Protein AF-A0A945W011-F1 (afdb_monomer)

Secondary structure (DSSP, 8-state):
--TTSSTTTTTS-------S-HHHHHHHHHHHHHHHHHHHHHHHHHHHSTT-HHHHHHHHHHHHHHHHHTHHHHHHHHHH---EEE-SSS------HHHHHHHHHHHHHHHHHHHTTSS--HHHHHHHHHHTTT-------S---------S-SS------PPEEE---HHHHHHHHHHTT-HHHHHHHHHHHHHTT-HHHHHHHHHHHHHTSSS---HHHHHHHHHHHHHTT-HHHHHHHHHHHHHTSSS---HHHHHHHHHHHHHTT-HHHHHHHHHHHHHTSSSPP-HHHHHHHHHHHHHTT-HHHHHHHHHHHHHTSSS---HHHHHHHHHHHHHTT-HHHHHHHHHHHHHTTTS---HHHHHHHHHHHHHHHTT---TT-TTPPPHHHHHHHHHHHHHHHTTS-HHHHHHHHHHHHH---

Sequence (425 aa):
MLKYIVILLCSLLSVNTWAMDCVQINKYAEAYGKIIGTYSIALSLTELCGEDPAYKKEAEETARNYLNANQAILNNIRKESDILIVKCGREKERLKLDDAMVQIRSMARSEARKQIVNDESCASILSNLRRGVVDLKNQHHNEITFIMDSSNDNRYNDVAETAVIVLADPITKGNAAYNKEDYSTALKIYLSEAEKGSSDAENNLGLMYSRGHGVKQDYQKAAKYFQFAASMGCPEAQTSLGIMYSKGIGVNQDLEKALELYRLAAAQNYPNAQYNLGVMYRKGKWVAQSNQEAVSWYKMAASQGLSDAQNNLGFMYINGYGIQQDIEKAFFLFKKAASQGNAKSQYTLGLMHKEGKGMPQDFVKAYMWFRLAEKVASMSADPLKPGSMTTAQLSLVQKNIKVIIKMMTTEQITKAESLVKTYKY

Foldseek 3Di:
DVVPVVVVVVVPDPPDDDPDPPVVVCVLVVLVVVLLLLLLLLVLCLVPVPDDPVSNVVSVVVNVVSCVVCVVSVVVCVVQAQWFWQWPPDDGDRDGPVVVSVVSSVVSSVVSVVVVVPDDDPVVVVVVVVVVVPDDPDDDDPDDWDFPDPDPDPDDPDDGTTIGIDGQDLQNVLVVCVVVLVLVSNLVSLVVVVVVLDLSSLQVVLVCLCVVRVHPNANLSSLVSLVSSVVVQNLSSLQLNLVCLCVVGSHRNDNPSSLVSLVSSVVVLNLSSLQVQLVCQCVVPVHRNAQLSSLVSLVSSVVVQPLLSLQVNLVCQCVVRSHDHDNPSSLVSLVSSVLVLQLSSLQVNLVCLCVVPVHHRDLLSSLLSLVSSLVSLVVDPNPSDPRHDDPVRSVVSVVSNVVSVVVDDPVSNVSSVVCNVPRDD

Mean predicted aligned error: 16.98 Å

Nearest PDB structures (foldseek):
  6deh-assembly2_B  TM=8.391E-01  e=4.609E-14  Legionella pneumophila subsp. pneumophila str. Philadelphia 1
  6ur7-assembly1_A  TM=7.166E-01  e=4.344E-12  Oxalobacter formigenes
  1ouv-assembly1_A  TM=6.345E-01  e=2.066E-12  Helicobacter pylori 26695
  6onw-assembly1_B  TM=5.639E-01  e=3.150E-10  Oxalobacter formigenes OXCC13
  6onw-assembly1_A  TM=4.295E-01  e=5.560E-10  Oxalobacter formigenes OXCC13

Solvent-accessible surface area (backbone atoms only — not comparable to full-atom values): 22924 Å² total; per-residue (Å²): 127,75,87,64,56,71,69,60,59,68,74,73,59,90,76,82,87,86,88,73,67,64,69,56,59,47,52,53,54,53,49,50,54,50,53,52,50,52,40,45,50,33,54,46,46,50,69,66,59,72,84,49,73,68,62,38,53,52,36,53,49,54,37,49,51,55,48,63,77,42,43,69,59,54,55,53,48,66,74,67,52,66,50,39,52,45,59,89,76,80,68,82,52,81,41,54,63,69,58,46,52,52,50,54,52,52,52,50,46,56,52,53,60,59,56,64,74,61,89,68,59,74,65,59,56,54,49,52,57,58,56,70,71,73,75,86,89,80,83,91,76,99,70,80,75,54,76,65,84,79,69,101,57,101,79,71,98,72,80,71,80,46,64,48,79,49,73,65,52,66,67,57,55,20,52,54,28,42,77,69,68,37,26,65,62,16,48,55,43,26,52,60,39,32,78,73,67,35,40,66,25,23,27,49,49,12,52,27,21,58,70,32,53,74,43,78,63,33,40,50,61,13,45,51,28,12,50,56,6,29,74,72,62,35,40,69,16,19,30,51,41,16,52,23,19,59,69,37,50,52,42,76,64,34,59,66,60,15,50,51,26,18,49,58,11,28,75,72,67,32,41,71,17,23,28,50,50,14,52,29,20,57,67,35,57,94,43,75,63,30,40,44,60,14,42,55,27,13,49,59,7,28,74,74,62,39,35,61,19,19,30,52,42,16,54,26,20,60,70,32,46,57,41,76,64,33,52,66,62,14,49,53,27,20,51,60,6,26,46,71,59,29,28,61,20,17,39,48,50,12,49,33,23,60,70,27,66,87,47,80,62,32,64,44,59,12,46,25,25,30,53,50,17,52,59,44,44,77,72,58,85,62,90,84,52,83,61,66,63,51,72,71,55,49,54,49,42,54,50,51,47,61,56,48,57,76,76,48,53,72,67,46,48,53,53,20,52,52,49,53,73,68,62,77,108

pLDDT: mean 70.38, std 27.93, range [23.39, 98.62]

Structure (mmCIF, N/CA/C/O backbone):
data_AF-A0A945W011-F1
#
_entry.id   AF-A0A945W011-F1
#
loop_
_atom_site.group_PDB
_atom_site.id
_atom_site.type_symbol
_atom_site.label_atom_id
_atom_site.label_alt_id
_atom_site.label_comp_id
_atom_site.label_asym_id
_atom_site.label_entity_id
_atom_site.label_seq_id
_atom_site.pdbx_PDB_ins_code
_atom_site.Cartn_x
_atom_site.Cartn_y
_atom_site.Cartn_z
_atom_site.occupancy
_atom_site.B_iso_or_equiv
_atom_site.auth_seq_id
_atom_site.auth_comp_id
_atom_site.auth_asym_id
_atom_site.auth_atom_id
_atom_site.pdbx_PDB_model_num
ATOM 1 N N . MET A 1 1 ? 26.470 -33.624 8.953 1.00 32.00 1 MET A N 1
ATOM 2 C CA . MET A 1 1 ? 25.230 -32.847 9.177 1.00 32.00 1 MET A CA 1
ATOM 3 C C . MET A 1 1 ? 25.399 -31.320 9.135 1.00 32.00 1 MET A C 1
ATOM 5 O O . MET A 1 1 ? 24.387 -30.645 9.183 1.00 32.00 1 MET A O 1
ATOM 9 N N . LEU A 1 2 ? 26.595 -30.756 8.897 1.00 25.08 2 LEU A N 1
ATOM 10 C CA . LEU A 1 2 ? 26.748 -29.328 8.538 1.00 25.08 2 LEU A CA 1
ATOM 11 C C . LEU A 1 2 ? 26.850 -29.053 7.021 1.00 25.08 2 LEU A C 1
ATOM 13 O O . LEU A 1 2 ? 26.607 -27.936 6.588 1.00 25.08 2 LEU A O 1
ATOM 17 N N . LYS A 1 3 ? 27.070 -30.079 6.185 1.00 23.39 3 LYS A N 1
ATOM 18 C CA . LYS A 1 3 ? 26.999 -29.972 4.709 1.00 23.39 3 LYS A CA 1
ATOM 19 C C . LYS A 1 3 ? 25.575 -29.843 4.132 1.00 23.39 3 LYS A C 1
ATOM 21 O O . LYS A 1 3 ? 25.434 -29.582 2.948 1.00 23.39 3 LYS A O 1
ATOM 26 N N . TYR A 1 4 ? 24.532 -29.995 4.953 1.00 25.17 4 TYR A N 1
ATOM 27 C CA . TYR A 1 4 ? 23.124 -29.922 4.522 1.00 25.17 4 TYR A CA 1
ATOM 28 C C . TYR A 1 4 ? 22.391 -28.651 4.985 1.00 25.17 4 TYR A C 1
ATOM 30 O O . TYR A 1 4 ? 21.225 -28.468 4.654 1.00 25.17 4 TYR A O 1
ATOM 38 N N . ILE A 1 5 ? 23.064 -27.747 5.706 1.00 28.78 5 ILE A N 1
ATOM 39 C CA . ILE A 1 5 ? 22.451 -26.508 6.220 1.00 28.78 5 ILE A CA 1
ATOM 40 C C . ILE A 1 5 ? 22.666 -25.316 5.268 1.00 28.78 5 ILE A C 1
ATOM 42 O O . ILE A 1 5 ? 21.885 -24.370 5.286 1.00 28.78 5 ILE A O 1
ATOM 46 N N . VAL A 1 6 ? 23.626 -25.395 4.341 1.00 27.53 6 VAL A N 1
ATOM 47 C CA . VAL A 1 6 ? 23.857 -24.338 3.334 1.00 27.53 6 VAL A CA 1
ATOM 48 C C . VAL A 1 6 ? 22.860 -24.410 2.166 1.00 27.53 6 VAL A C 1
ATOM 50 O O . VAL A 1 6 ? 22.549 -23.395 1.558 1.00 27.53 6 VAL A O 1
ATOM 53 N N . ILE A 1 7 ? 22.245 -25.569 1.914 1.00 26.83 7 ILE A N 1
ATOM 54 C CA . ILE A 1 7 ? 21.197 -25.701 0.885 1.00 26.83 7 ILE A CA 1
ATOM 55 C C . ILE A 1 7 ? 19.824 -25.222 1.403 1.00 26.83 7 ILE A C 1
ATOM 57 O O . ILE A 1 7 ? 18.949 -24.900 0.606 1.00 26.83 7 ILE A O 1
ATOM 61 N N . LEU A 1 8 ? 19.631 -25.081 2.723 1.00 24.45 8 LEU A N 1
ATOM 62 C CA . LEU A 1 8 ? 18.330 -24.699 3.293 1.00 24.45 8 LEU A CA 1
ATOM 63 C C . LEU A 1 8 ? 18.105 -23.180 3.432 1.00 24.45 8 LEU A C 1
ATOM 65 O O . LEU A 1 8 ? 16.965 -22.751 3.617 1.00 24.45 8 LEU A O 1
ATOM 69 N N . LEU A 1 9 ? 19.154 -22.357 3.324 1.00 26.61 9 LEU A N 1
ATOM 70 C CA . LEU A 1 9 ? 19.030 -20.892 3.391 1.00 26.61 9 LEU A CA 1
ATOM 71 C C . LEU A 1 9 ? 18.848 -20.231 2.016 1.00 26.61 9 LEU A C 1
ATOM 73 O O . LEU A 1 9 ? 18.237 -19.167 1.942 1.00 26.61 9 LEU A O 1
ATOM 77 N N . CYS A 1 10 ? 19.228 -20.898 0.921 1.00 25.33 10 CYS A N 1
ATOM 78 C CA . CYS A 1 10 ? 18.902 -20.443 -0.437 1.00 25.33 10 CYS A CA 1
ATOM 79 C C . CYS A 1 10 ? 17.429 -20.685 -0.823 1.00 25.33 10 CYS A C 1
ATOM 81 O O . CYS A 1 10 ? 16.937 -20.077 -1.766 1.00 25.33 10 CYS A O 1
ATOM 83 N N . SER A 1 11 ? 16.687 -21.513 -0.079 1.00 25.61 11 SER A N 1
ATOM 84 C CA . SER A 1 11 ? 15.247 -21.738 -0.293 1.00 25.61 11 SER A CA 1
ATOM 85 C C . SER A 1 11 ? 14.322 -20.750 0.438 1.00 25.61 11 SER A C 1
ATOM 87 O O . SER A 1 11 ? 13.108 -20.827 0.266 1.00 25.61 11 SER A O 1
ATOM 89 N N . LEU A 1 12 ? 14.857 -19.823 1.244 1.00 24.81 12 LEU A N 1
ATOM 90 C CA . LEU A 1 12 ? 14.057 -18.863 2.030 1.00 24.81 12 LEU A CA 1
ATOM 91 C C . LEU A 1 12 ? 14.200 -17.398 1.591 1.00 24.81 12 LEU A C 1
ATOM 93 O O . LEU A 1 12 ? 13.505 -16.533 2.121 1.00 24.81 12 LEU A O 1
ATOM 97 N N . LEU A 1 13 ? 15.030 -17.117 0.588 1.00 26.86 13 LEU A N 1
ATOM 98 C CA . LEU A 1 13 ? 15.131 -15.803 -0.041 1.00 26.86 13 LEU A CA 1
ATOM 99 C C . LEU A 1 13 ? 14.727 -15.929 -1.506 1.00 26.86 13 LEU A C 1
ATOM 101 O O . LEU A 1 13 ? 15.546 -16.101 -2.401 1.00 26.86 13 LEU A O 1
ATOM 105 N N . SER A 1 14 ? 13.422 -15.851 -1.750 1.00 25.22 14 SER A N 1
ATOM 106 C CA . SER A 1 14 ? 12.876 -15.643 -3.085 1.00 25.22 14 SER A CA 1
ATOM 107 C C . SER A 1 14 ? 13.201 -14.218 -3.548 1.00 25.22 14 SER A C 1
ATOM 109 O O . SER A 1 14 ? 12.383 -13.310 -3.393 1.00 25.22 14 SER A O 1
ATOM 111 N N . VAL A 1 15 ? 14.396 -14.012 -4.097 1.00 26.42 15 VAL A N 1
ATOM 112 C CA . VAL A 1 15 ? 14.707 -12.847 -4.934 1.00 26.42 15 VAL A CA 1
ATOM 113 C C . VAL A 1 15 ? 14.854 -13.364 -6.356 1.00 26.42 15 VAL A C 1
ATOM 115 O O . VAL A 1 15 ? 15.909 -13.829 -6.775 1.00 26.42 15 VAL A O 1
ATOM 118 N N . ASN A 1 16 ? 13.735 -13.348 -7.072 1.00 26.22 16 ASN A N 1
ATOM 119 C CA . ASN A 1 16 ? 13.715 -13.570 -8.507 1.00 26.22 16 ASN A CA 1
ATOM 120 C C . ASN A 1 16 ? 14.104 -12.274 -9.241 1.00 26.22 16 ASN A C 1
ATOM 122 O O . ASN A 1 16 ? 13.757 -11.182 -8.801 1.00 26.22 16 ASN A O 1
ATOM 126 N N . THR A 1 17 ? 14.781 -12.488 -10.376 1.00 24.31 17 THR A N 1
ATOM 127 C CA . THR A 1 17 ? 15.059 -11.609 -11.533 1.00 24.31 17 THR A CA 1
ATOM 128 C C . THR A 1 17 ? 16.129 -10.521 -11.423 1.00 24.31 17 THR A C 1
ATOM 130 O O . THR A 1 17 ? 15.787 -9.357 -11.270 1.00 24.31 17 THR A O 1
ATOM 133 N N . TRP A 1 18 ? 17.398 -10.869 -11.688 1.00 26.33 18 TRP A N 1
ATOM 134 C CA . TRP A 1 18 ? 18.398 -9.943 -12.249 1.00 26.33 18 TRP A CA 1
ATOM 135 C C . TRP A 1 18 ? 19.117 -10.607 -13.432 1.00 26.33 18 TRP A C 1
ATOM 137 O O . TRP A 1 18 ? 19.794 -11.620 -13.274 1.00 26.33 18 TRP A O 1
ATOM 147 N N . ALA A 1 19 ? 18.968 -10.021 -14.618 1.00 23.61 19 ALA A N 1
ATOM 148 C CA . ALA A 1 19 ? 19.786 -10.307 -15.791 1.00 23.61 19 ALA A CA 1
ATOM 149 C C . ALA A 1 19 ? 20.144 -8.982 -16.489 1.00 23.61 19 ALA A C 1
ATOM 151 O O . ALA A 1 19 ? 19.669 -8.685 -17.577 1.00 23.61 19 ALA A O 1
ATOM 152 N N . MET A 1 20 ? 20.984 -8.180 -15.832 1.00 24.94 20 MET A N 1
ATOM 153 C CA . MET A 1 20 ? 21.967 -7.323 -16.503 1.00 24.94 20 MET A CA 1
ATOM 154 C C . MET A 1 20 ? 23.343 -7.820 -16.054 1.00 24.94 20 MET A C 1
ATOM 156 O O . MET A 1 20 ? 23.599 -7.927 -14.857 1.00 24.94 20 MET A O 1
ATOM 160 N N . ASP A 1 21 ? 24.154 -8.229 -17.030 1.00 28.53 21 ASP A N 1
ATOM 161 C CA . ASP A 1 21 ? 25.487 -8.845 -16.967 1.00 28.53 21 ASP A CA 1
ATOM 162 C C . ASP A 1 21 ? 26.115 -9.066 -15.575 1.00 28.53 21 ASP A C 1
ATOM 164 O O . ASP A 1 21 ? 27.141 -8.481 -15.211 1.00 28.53 21 ASP A O 1
ATOM 168 N N . CYS A 1 22 ? 25.594 -10.058 -14.838 1.00 27.19 22 CYS A N 1
ATOM 169 C CA . CYS A 1 22 ? 26.245 -10.645 -13.658 1.00 27.19 22 CYS A CA 1
ATOM 170 C C . CYS A 1 22 ? 27.701 -11.069 -13.932 1.00 27.19 22 CYS A C 1
ATOM 172 O O . CYS A 1 22 ? 28.513 -11.171 -13.016 1.00 27.19 22 CYS A O 1
ATOM 174 N N . VAL A 1 23 ? 28.052 -11.287 -15.204 1.00 28.81 23 VAL A N 1
ATOM 175 C CA . VAL A 1 23 ? 29.403 -11.623 -15.661 1.00 28.81 23 VAL A CA 1
ATOM 176 C C . VAL A 1 23 ? 30.400 -10.494 -15.391 1.00 28.81 23 VAL A C 1
ATOM 178 O O . VAL A 1 23 ? 31.547 -10.782 -15.057 1.00 28.81 23 VAL A O 1
ATOM 181 N N . GLN A 1 24 ? 30.008 -9.224 -15.522 1.00 30.34 24 GLN A N 1
ATOM 182 C CA . GLN A 1 24 ? 30.935 -8.101 -15.346 1.00 30.34 24 GLN A CA 1
ATOM 183 C C . GLN A 1 24 ? 31.156 -7.792 -13.865 1.00 30.34 24 GLN A C 1
ATOM 185 O O . GLN A 1 24 ? 32.300 -7.709 -13.427 1.00 30.34 24 GLN A O 1
ATOM 190 N N . ILE A 1 25 ? 30.083 -7.734 -13.073 1.00 32.69 25 ILE A N 1
ATOM 191 C CA . ILE A 1 25 ? 30.145 -7.453 -11.629 1.00 32.69 25 ILE A CA 1
ATOM 192 C C . ILE A 1 25 ? 30.902 -8.559 -10.872 1.00 32.69 25 ILE A C 1
ATOM 194 O O . ILE A 1 25 ? 31.761 -8.241 -10.047 1.00 32.69 25 ILE A O 1
ATOM 198 N N . ASN A 1 26 ? 30.686 -9.840 -11.209 1.00 33.47 26 ASN A N 1
ATOM 199 C CA . ASN A 1 26 ? 31.475 -10.937 -10.632 1.00 33.47 26 ASN A CA 1
ATOM 200 C C . ASN A 1 26 ? 32.953 -10.840 -11.001 1.00 33.47 26 ASN A C 1
ATOM 202 O O . ASN A 1 26 ? 33.797 -10.985 -10.124 1.00 33.47 26 ASN A O 1
ATOM 206 N N . LYS A 1 27 ? 33.286 -10.533 -12.263 1.00 34.41 27 LYS A N 1
ATOM 207 C CA . LYS A 1 27 ? 34.688 -10.354 -12.677 1.00 34.41 27 LYS A CA 1
ATOM 208 C C . LYS A 1 27 ? 35.376 -9.247 -11.883 1.00 34.41 27 LYS A C 1
ATOM 210 O O . LYS A 1 27 ? 36.536 -9.406 -11.514 1.00 34.41 27 LYS A O 1
ATOM 215 N N . TYR A 1 28 ? 34.676 -8.148 -11.598 1.00 36.97 28 TYR A N 1
ATOM 216 C CA . TYR A 1 28 ? 35.227 -7.031 -10.831 1.00 36.97 28 TYR A CA 1
ATOM 217 C C . TYR A 1 28 ? 35.420 -7.364 -9.351 1.00 36.97 28 TYR A C 1
ATOM 219 O O . TYR A 1 28 ? 36.484 -7.080 -8.804 1.00 36.97 28 TYR A O 1
ATOM 227 N N . ALA A 1 29 ? 34.436 -7.994 -8.709 1.00 37.28 29 ALA A N 1
ATOM 228 C CA . ALA A 1 29 ? 34.514 -8.347 -7.294 1.00 37.28 29 ALA A CA 1
ATOM 229 C C . ALA A 1 29 ? 35.505 -9.504 -7.033 1.00 37.28 29 ALA A C 1
ATOM 231 O O . ALA A 1 29 ? 36.253 -9.477 -6.054 1.00 37.28 29 ALA A O 1
ATOM 232 N N . GLU A 1 30 ? 35.591 -10.472 -7.950 1.00 40.00 30 GLU A N 1
ATOM 233 C CA . GLU A 1 30 ? 36.542 -11.586 -7.898 1.00 40.00 30 GLU A CA 1
ATOM 234 C C . GLU A 1 30 ? 37.980 -11.113 -8.160 1.00 40.00 30 GLU A C 1
ATOM 236 O O . GLU A 1 30 ? 38.903 -11.503 -7.441 1.00 40.00 30 GLU A O 1
ATOM 241 N N . ALA A 1 31 ? 38.176 -10.204 -9.125 1.00 39.59 31 ALA A N 1
ATOM 242 C CA . ALA A 1 31 ? 39.459 -9.536 -9.329 1.00 39.59 31 ALA A CA 1
ATOM 243 C C . ALA A 1 31 ? 39.872 -8.742 -8.080 1.00 39.59 31 ALA A C 1
ATOM 245 O O . ALA A 1 31 ? 41.011 -8.855 -7.637 1.00 39.59 31 ALA A O 1
ATOM 246 N N . TYR A 1 32 ? 38.948 -7.997 -7.464 1.00 43.16 32 TYR A N 1
ATOM 247 C CA . TYR A 1 32 ? 39.207 -7.185 -6.270 1.00 43.16 32 TYR A CA 1
ATOM 248 C C . TYR A 1 32 ? 39.629 -8.027 -5.056 1.00 43.16 32 TYR A C 1
ATOM 250 O O . TYR A 1 32 ? 40.647 -7.736 -4.424 1.00 43.16 32 TYR A O 1
ATOM 258 N N . GLY A 1 33 ? 38.901 -9.114 -4.775 1.00 44.78 33 GLY A N 1
ATOM 259 C CA . GLY A 1 33 ? 39.238 -10.064 -3.714 1.00 44.78 33 GLY A CA 1
ATOM 260 C C . GLY A 1 33 ? 40.600 -10.730 -3.920 1.00 44.78 33 GLY A C 1
ATOM 261 O O . GLY A 1 33 ? 41.396 -10.822 -2.983 1.00 44.78 33 GLY A O 1
ATOM 262 N N . LYS A 1 34 ? 40.910 -11.113 -5.166 1.00 46.78 34 LYS A N 1
ATOM 263 C CA . LYS A 1 34 ? 42.202 -11.705 -5.538 1.00 46.78 34 LYS A CA 1
ATOM 264 C C . LYS A 1 34 ? 43.349 -10.700 -5.409 1.00 46.78 34 LYS A C 1
ATOM 266 O O . LYS A 1 34 ? 44.354 -11.019 -4.789 1.00 46.78 34 LYS A O 1
ATOM 271 N N . ILE A 1 35 ? 43.198 -9.466 -5.898 1.00 45.44 35 ILE A N 1
ATOM 272 C CA . ILE A 1 35 ? 44.235 -8.420 -5.802 1.00 45.44 35 ILE A CA 1
ATOM 273 C C . ILE A 1 35 ? 44.562 -8.094 -4.341 1.00 45.44 35 ILE A C 1
ATOM 275 O O . ILE A 1 35 ? 45.735 -8.000 -3.982 1.00 45.44 35 ILE A O 1
ATOM 279 N N . ILE A 1 36 ? 43.547 -7.938 -3.487 1.00 47.59 36 ILE A N 1
ATOM 280 C CA . ILE A 1 36 ? 43.747 -7.572 -2.079 1.00 47.59 36 ILE A CA 1
ATOM 281 C C . ILE A 1 36 ? 44.332 -8.741 -1.289 1.00 47.59 36 ILE A C 1
ATOM 283 O O . ILE A 1 36 ? 45.260 -8.523 -0.507 1.00 47.59 36 ILE A O 1
ATOM 287 N N . GLY A 1 37 ? 43.852 -9.965 -1.525 1.00 47.75 37 GLY A N 1
ATOM 288 C CA . GLY A 1 37 ? 44.393 -11.180 -0.916 1.00 47.75 37 GLY A CA 1
ATOM 289 C C . GLY A 1 37 ? 45.864 -11.385 -1.274 1.00 47.75 37 GLY A C 1
ATOM 290 O O . GLY A 1 37 ? 46.707 -11.464 -0.384 1.00 47.75 37 GLY A O 1
ATOM 291 N N . THR A 1 38 ? 46.201 -11.359 -2.567 1.00 46.69 38 THR A N 1
ATOM 292 C CA . THR A 1 38 ? 47.577 -11.541 -3.052 1.00 46.69 38 THR A CA 1
ATOM 293 C C . THR A 1 38 ? 48.514 -10.434 -2.566 1.00 46.69 38 THR A C 1
ATOM 295 O O . THR A 1 38 ? 49.626 -10.725 -2.134 1.00 46.69 38 THR A O 1
ATOM 298 N N . TYR A 1 39 ? 48.069 -9.173 -2.553 1.00 46.69 39 TYR A N 1
ATOM 299 C CA . TYR A 1 39 ? 48.871 -8.055 -2.046 1.00 46.69 39 TYR A CA 1
ATOM 300 C C . TYR A 1 39 ? 49.098 -8.138 -0.527 1.00 46.69 39 TYR A C 1
ATOM 302 O O . TYR A 1 39 ? 50.194 -7.857 -0.048 1.00 46.69 39 TYR A O 1
ATOM 310 N N . SER A 1 40 ? 48.088 -8.566 0.237 1.00 47.19 40 SER A N 1
ATOM 311 C CA . SER A 1 40 ? 48.174 -8.700 1.700 1.00 47.19 40 SER A CA 1
ATOM 312 C C . SER A 1 40 ? 49.037 -9.891 2.120 1.00 47.19 40 SER A C 1
ATOM 314 O O . SER A 1 40 ? 49.810 -9.776 3.071 1.00 47.19 40 SER A O 1
ATOM 316 N N . ILE A 1 41 ? 48.963 -11.001 1.381 1.00 47.56 41 ILE A N 1
ATOM 317 C CA . ILE A 1 41 ? 49.824 -12.176 1.563 1.00 47.56 41 ILE A CA 1
ATOM 318 C C . ILE A 1 41 ? 51.274 -11.828 1.208 1.00 47.56 41 ILE A C 1
ATOM 320 O O . ILE A 1 41 ? 52.171 -12.119 1.992 1.00 47.56 41 ILE A O 1
ATOM 324 N N . ALA A 1 42 ? 51.512 -11.130 0.093 1.00 47.03 42 ALA A N 1
ATOM 325 C CA . ALA A 1 42 ? 52.858 -10.717 -0.304 1.00 47.03 42 ALA A CA 1
ATOM 326 C C . ALA A 1 42 ? 53.505 -9.751 0.707 1.00 47.03 42 ALA A C 1
ATOM 328 O O . ALA A 1 42 ? 54.668 -9.933 1.057 1.00 47.03 42 ALA A O 1
ATOM 329 N N . LEU A 1 43 ? 52.749 -8.783 1.244 1.00 47.94 43 LEU A N 1
ATOM 330 C CA . LEU A 1 43 ? 53.235 -7.890 2.307 1.00 47.94 43 LEU A CA 1
ATOM 331 C C . LEU A 1 43 ? 53.490 -8.621 3.634 1.00 47.94 43 LEU A C 1
ATOM 333 O O . LEU A 1 43 ? 54.454 -8.319 4.336 1.00 47.94 43 LEU A O 1
ATOM 337 N N . SER A 1 44 ? 52.646 -9.594 3.978 1.00 48.22 44 SER A N 1
ATOM 338 C CA . SER A 1 44 ? 52.829 -10.395 5.195 1.00 48.22 44 SER A CA 1
ATOM 339 C C . SER A 1 44 ? 54.047 -11.320 5.076 1.00 48.22 44 SER A C 1
ATOM 341 O O . SER A 1 44 ? 54.801 -11.460 6.034 1.00 48.22 44 SER A O 1
AT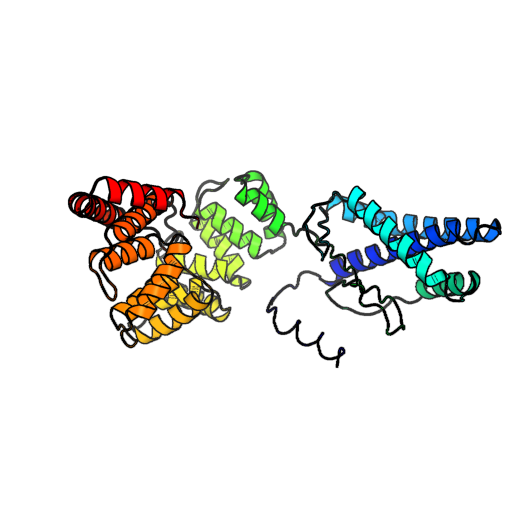OM 343 N N . LEU A 1 45 ? 54.309 -11.872 3.885 1.00 48.03 45 LEU A N 1
ATOM 344 C CA . LEU A 1 45 ? 55.518 -12.646 3.579 1.00 48.03 45 LEU A CA 1
ATOM 345 C C . LEU A 1 45 ? 56.792 -11.789 3.643 1.00 48.03 45 LEU A C 1
ATOM 347 O O . LEU A 1 45 ? 57.810 -12.270 4.130 1.00 48.03 45 LEU A O 1
ATOM 351 N N . THR A 1 46 ? 56.750 -10.514 3.230 1.00 50.28 46 THR A N 1
ATOM 352 C CA . THR A 1 46 ? 57.908 -9.602 3.349 1.00 50.28 46 THR A CA 1
ATOM 353 C C . THR A 1 46 ? 58.246 -9.204 4.788 1.00 50.28 46 THR A C 1
ATOM 355 O O . THR A 1 46 ? 59.398 -8.873 5.064 1.00 50.28 46 THR A O 1
ATOM 358 N N . GLU A 1 47 ? 57.265 -9.225 5.697 1.00 49.16 47 GLU A N 1
ATOM 359 C CA . GLU A 1 47 ? 57.472 -8.980 7.133 1.00 49.16 47 GLU A CA 1
ATOM 360 C C . GLU A 1 47 ? 57.901 -10.253 7.889 1.00 49.16 47 GLU A C 1
ATOM 362 O O . GLU A 1 47 ? 58.599 -10.141 8.894 1.00 49.16 47 GLU A O 1
ATOM 367 N N . LEU A 1 48 ? 57.512 -11.448 7.416 1.00 45.34 48 LEU A N 1
ATOM 368 C CA . LEU A 1 48 ? 57.761 -12.735 8.087 1.00 45.34 48 LEU A CA 1
ATOM 369 C C . LEU A 1 48 ? 58.991 -13.499 7.571 1.00 45.34 48 LEU A C 1
ATOM 371 O O . LEU A 1 48 ? 59.721 -14.049 8.387 1.00 45.34 48 LEU A O 1
ATOM 375 N N . CYS A 1 49 ? 59.284 -13.509 6.262 1.00 48.97 49 CYS A N 1
ATOM 376 C CA . CYS A 1 49 ? 60.501 -14.140 5.709 1.00 48.97 49 CYS A CA 1
ATOM 377 C C . CYS A 1 49 ? 61.737 -13.214 5.868 1.00 48.97 49 CYS A C 1
ATOM 379 O O . CYS A 1 49 ? 62.642 -13.206 5.029 1.00 48.97 49 CYS A O 1
ATOM 381 N N . GLY A 1 50 ? 61.756 -12.381 6.914 1.00 48.09 50 GLY A N 1
ATOM 382 C CA . GLY A 1 50 ? 62.858 -11.487 7.233 1.00 48.09 50 GLY A CA 1
ATOM 383 C C . GLY A 1 50 ? 64.086 -12.274 7.664 1.00 48.09 50 GLY A C 1
ATOM 384 O O . GLY A 1 50 ? 64.248 -12.505 8.848 1.00 48.09 50 GLY A O 1
ATOM 385 N N . GLU A 1 51 ? 64.918 -12.654 6.693 1.00 49.34 51 GLU A N 1
ATOM 386 C CA . GLU A 1 51 ? 66.371 -12.840 6.841 1.00 49.34 51 GLU A CA 1
ATOM 387 C C . GLU A 1 51 ? 67.102 -12.982 5.484 1.00 49.34 51 GLU A C 1
ATOM 389 O O . GLU A 1 51 ? 68.308 -12.755 5.433 1.00 49.34 51 GLU A O 1
ATOM 394 N N . ASP A 1 52 ? 66.400 -13.217 4.360 1.00 52.47 52 ASP A N 1
ATOM 395 C CA . ASP A 1 52 ? 67.011 -13.241 3.016 1.00 52.47 52 ASP A CA 1
ATOM 396 C C . ASP A 1 52 ? 66.554 -12.051 2.123 1.00 52.47 52 ASP A C 1
ATOM 398 O O . ASP A 1 52 ? 65.388 -11.977 1.706 1.00 52.47 52 ASP A O 1
ATOM 402 N N . PRO A 1 53 ? 67.461 -11.107 1.788 1.00 53.81 53 PRO A N 1
ATOM 403 C CA . PRO A 1 53 ? 67.171 -9.941 0.948 1.00 53.81 53 PRO A CA 1
ATOM 404 C C . PRO A 1 53 ? 66.648 -10.263 -0.461 1.00 53.81 53 PRO A C 1
ATOM 406 O O . PRO A 1 53 ? 65.950 -9.429 -1.047 1.00 53.81 53 PRO A O 1
ATOM 409 N N . ALA A 1 54 ? 66.973 -11.434 -1.021 1.00 53.66 54 ALA A N 1
ATOM 410 C CA . ALA A 1 54 ? 66.564 -11.811 -2.374 1.00 53.66 54 ALA A CA 1
ATOM 411 C C . ALA A 1 54 ? 65.058 -12.117 -2.447 1.00 53.66 54 ALA A C 1
ATOM 413 O O . ALA A 1 54 ? 64.360 -11.592 -3.318 1.00 53.66 54 ALA A O 1
ATOM 414 N N . TYR A 1 55 ? 64.537 -12.870 -1.475 1.00 50.25 55 TYR A N 1
ATOM 415 C CA . TYR A 1 55 ? 63.117 -13.232 -1.404 1.00 50.25 55 TYR A CA 1
ATOM 416 C C . TYR A 1 55 ? 62.217 -12.035 -1.095 1.00 50.25 55 TYR A C 1
ATOM 418 O O . TYR A 1 55 ? 61.121 -11.920 -1.648 1.00 50.25 55 TYR A O 1
ATOM 426 N N . LYS A 1 56 ? 62.692 -11.097 -0.266 1.00 51.19 56 LYS A N 1
ATOM 427 C CA . LYS A 1 56 ? 61.971 -9.849 0.012 1.00 51.19 56 LYS A CA 1
ATOM 428 C C . LYS A 1 56 ? 61.775 -9.022 -1.259 1.00 51.19 56 LYS A C 1
ATOM 430 O O . LYS A 1 56 ? 60.664 -8.581 -1.546 1.00 51.19 56 LYS A O 1
ATOM 435 N N . LYS A 1 57 ? 62.843 -8.847 -2.042 1.00 55.06 57 LYS A N 1
ATOM 436 C CA . LYS A 1 57 ? 62.806 -8.077 -3.290 1.00 55.06 57 LYS A CA 1
ATOM 437 C C . LYS A 1 57 ? 61.866 -8.713 -4.318 1.00 55.06 57 LYS A C 1
ATOM 439 O O . LYS A 1 57 ? 61.091 -8.006 -4.956 1.00 55.06 57 LYS A O 1
ATOM 444 N N . GLU A 1 58 ? 61.887 -10.038 -4.429 1.00 52.72 58 GLU A N 1
ATOM 445 C CA . GLU A 1 58 ? 61.045 -10.784 -5.366 1.00 52.72 58 GLU A CA 1
ATOM 446 C C . GLU A 1 58 ? 59.548 -10.744 -4.995 1.00 52.72 58 GLU A C 1
ATOM 448 O O . GLU A 1 58 ? 58.687 -10.570 -5.865 1.00 52.72 58 GLU A O 1
ATOM 453 N N . ALA A 1 59 ? 59.218 -10.837 -3.702 1.00 48.94 59 ALA A N 1
ATOM 454 C CA . ALA A 1 59 ? 57.845 -10.703 -3.214 1.00 48.94 59 ALA A CA 1
ATOM 455 C C . ALA A 1 59 ? 57.291 -9.280 -3.424 1.00 48.94 59 ALA A C 1
ATOM 457 O O . ALA A 1 59 ? 56.157 -9.118 -3.886 1.00 48.94 59 ALA A O 1
ATOM 458 N N . GLU A 1 60 ? 58.099 -8.246 -3.156 1.00 51.50 60 GLU A N 1
ATOM 459 C CA . GLU A 1 60 ? 57.731 -6.846 -3.410 1.00 51.50 60 GLU A CA 1
ATOM 460 C C . GLU A 1 60 ? 57.511 -6.566 -4.904 1.00 51.50 60 GLU A C 1
ATOM 462 O O . GLU A 1 60 ? 56.571 -5.858 -5.274 1.00 51.50 60 GLU A O 1
ATOM 467 N N . GLU A 1 61 ? 58.352 -7.125 -5.776 1.00 54.72 61 GLU A N 1
ATOM 468 C CA . GLU A 1 61 ? 58.252 -6.962 -7.228 1.00 54.72 61 GLU A CA 1
ATOM 469 C C . GLU A 1 61 ? 57.018 -7.674 -7.796 1.00 54.72 61 GLU A C 1
ATOM 471 O O . GLU A 1 61 ? 56.265 -7.092 -8.581 1.00 54.72 61 GLU A O 1
ATOM 476 N N . THR A 1 62 ? 56.726 -8.883 -7.312 1.00 48.94 62 THR A N 1
ATOM 477 C CA . THR A 1 62 ? 55.521 -9.638 -7.683 1.00 48.94 62 THR A CA 1
ATOM 478 C C . THR A 1 62 ? 54.246 -8.899 -7.261 1.00 48.94 62 THR A C 1
ATOM 480 O O . THR A 1 62 ? 53.331 -8.731 -8.070 1.00 48.94 62 THR A O 1
ATOM 483 N N . ALA A 1 63 ? 54.198 -8.377 -6.030 1.00 48.19 63 ALA A N 1
ATOM 484 C CA . ALA A 1 63 ? 53.063 -7.598 -5.532 1.00 48.19 63 ALA A CA 1
ATOM 485 C C . ALA A 1 63 ? 52.847 -6.303 -6.331 1.00 48.19 63 ALA A C 1
ATOM 487 O O . ALA A 1 63 ? 51.713 -5.942 -6.659 1.00 48.19 63 ALA A O 1
ATOM 488 N N . ARG A 1 64 ? 53.939 -5.611 -6.674 1.00 51.88 64 ARG A N 1
ATOM 489 C CA . ARG A 1 64 ? 53.914 -4.361 -7.443 1.00 51.88 64 ARG A CA 1
ATOM 490 C C . ARG A 1 64 ? 53.447 -4.585 -8.878 1.00 51.88 64 ARG A C 1
ATOM 492 O O . ARG A 1 64 ? 52.619 -3.822 -9.370 1.00 51.88 64 ARG A O 1
ATOM 499 N N . ASN A 1 65 ? 53.917 -5.648 -9.526 1.00 51.41 65 ASN A N 1
ATOM 500 C CA . ASN A 1 65 ? 53.485 -6.019 -10.873 1.00 51.41 65 ASN A CA 1
ATOM 501 C C . ASN A 1 65 ? 51.994 -6.378 -10.903 1.00 51.41 65 ASN A C 1
ATOM 503 O O . ASN A 1 65 ? 51.275 -5.939 -11.800 1.00 51.41 65 ASN A O 1
ATOM 507 N N . TYR A 1 66 ? 51.507 -7.084 -9.880 1.00 48.94 66 TYR A N 1
ATOM 508 C CA . TYR A 1 66 ? 50.091 -7.427 -9.754 1.00 48.94 66 TYR A CA 1
ATOM 509 C C . TYR A 1 66 ? 49.202 -6.194 -9.525 1.00 48.94 66 TYR A C 1
ATOM 511 O O . TYR A 1 66 ? 48.131 -6.078 -10.124 1.00 48.94 66 TYR A O 1
ATOM 519 N N . LEU A 1 67 ? 49.651 -5.244 -8.697 1.00 48.06 67 LEU A N 1
ATOM 520 C CA . LEU A 1 67 ? 48.946 -3.983 -8.455 1.00 48.06 67 LEU A CA 1
ATOM 521 C C . LEU A 1 67 ? 48.873 -3.134 -9.733 1.00 48.06 67 LEU A C 1
ATOM 523 O O . LEU A 1 67 ? 47.792 -2.701 -10.127 1.00 48.06 67 LEU A O 1
ATOM 527 N N . ASN A 1 68 ? 50.003 -2.977 -10.425 1.00 51.62 68 ASN A N 1
ATOM 528 C CA . ASN A 1 68 ? 50.092 -2.204 -11.662 1.00 51.62 68 ASN A CA 1
ATOM 529 C C . ASN A 1 68 ? 49.232 -2.800 -12.786 1.00 51.62 68 ASN A C 1
ATOM 531 O O . ASN A 1 68 ? 48.531 -2.057 -13.474 1.00 51.62 68 ASN A O 1
ATOM 535 N N . ALA A 1 69 ? 49.224 -4.129 -12.937 1.00 45.84 69 ALA A N 1
ATOM 536 C CA . ALA A 1 69 ? 48.400 -4.825 -13.929 1.00 45.84 69 ALA A CA 1
ATOM 537 C C . ALA A 1 69 ? 46.891 -4.617 -13.710 1.00 45.84 69 ALA A C 1
ATOM 539 O O . ALA A 1 69 ? 46.111 -4.680 -14.658 1.00 45.84 69 ALA A O 1
ATOM 540 N N . ASN A 1 70 ? 46.476 -4.318 -12.475 1.00 44.75 70 ASN A N 1
ATOM 541 C CA . ASN A 1 70 ? 45.073 -4.146 -12.105 1.00 44.75 70 ASN A CA 1
ATOM 542 C C . ASN A 1 70 ? 44.693 -2.697 -11.733 1.00 44.75 70 ASN A C 1
ATOM 544 O O . ASN A 1 70 ? 43.560 -2.430 -11.323 1.00 44.75 70 ASN A O 1
ATOM 548 N N . GLN A 1 71 ? 45.599 -1.734 -11.922 1.00 47.66 71 GLN A N 1
ATOM 549 C CA . GLN A 1 71 ? 45.408 -0.325 -11.554 1.00 47.66 71 GLN A CA 1
ATOM 550 C C . GLN A 1 71 ? 44.205 0.317 -12.272 1.00 47.66 71 GLN A C 1
ATOM 552 O O . GLN A 1 71 ? 43.467 1.110 -11.687 1.00 47.66 71 GLN A O 1
ATOM 557 N N . ALA A 1 72 ? 43.974 -0.048 -13.537 1.00 44.47 72 ALA A N 1
ATOM 558 C CA . ALA A 1 72 ? 42.842 0.438 -14.330 1.00 44.47 72 ALA A CA 1
ATOM 559 C C . ALA A 1 72 ? 41.491 -0.045 -13.773 1.00 44.47 72 ALA A C 1
ATOM 561 O O . ALA A 1 72 ? 40.527 0.718 -13.720 1.00 44.47 72 ALA A O 1
ATOM 562 N N . ILE A 1 73 ? 41.447 -1.288 -13.286 1.00 44.66 73 ILE A N 1
ATOM 563 C CA . ILE A 1 73 ? 40.268 -1.881 -12.650 1.00 44.66 73 ILE A CA 1
ATOM 564 C C . ILE A 1 73 ? 39.975 -1.163 -11.325 1.00 44.66 73 ILE A C 1
ATOM 566 O O . ILE A 1 73 ? 38.848 -0.729 -11.093 1.00 44.66 73 ILE A O 1
ATOM 570 N N . LEU A 1 74 ? 41.003 -0.939 -10.500 1.00 45.19 74 LEU A N 1
ATOM 571 C CA . LEU A 1 74 ? 40.885 -0.214 -9.228 1.00 45.19 74 LEU A CA 1
ATOM 572 C C . LEU A 1 74 ? 40.399 1.234 -9.408 1.00 45.19 74 LEU A C 1
ATOM 574 O O . LEU A 1 74 ? 39.603 1.728 -8.608 1.00 45.19 74 LEU A O 1
ATOM 578 N N . ASN A 1 75 ? 40.844 1.914 -10.465 1.00 46.47 75 ASN A N 1
ATOM 579 C CA . ASN A 1 75 ? 40.438 3.287 -10.762 1.00 46.47 75 ASN A CA 1
ATOM 580 C C . ASN A 1 75 ? 38.985 3.398 -11.253 1.00 46.47 75 ASN A C 1
ATOM 582 O O . ASN A 1 75 ? 38.321 4.382 -10.926 1.00 46.47 75 ASN A O 1
ATOM 586 N N . ASN A 1 76 ? 38.476 2.405 -11.988 1.00 42.53 76 ASN A N 1
ATOM 587 C CA . ASN A 1 76 ? 37.061 2.352 -12.373 1.00 42.53 76 ASN A CA 1
ATOM 588 C C . ASN A 1 76 ? 36.164 2.083 -11.156 1.00 42.53 76 ASN A C 1
ATOM 590 O O . ASN A 1 76 ? 35.191 2.799 -10.940 1.00 42.53 76 ASN A O 1
ATOM 594 N N . ILE A 1 77 ? 36.567 1.159 -10.280 1.00 42.72 77 ILE A N 1
ATOM 595 C CA . ILE A 1 77 ? 35.853 0.853 -9.030 1.00 42.72 77 ILE A CA 1
ATOM 596 C C . ILE A 1 77 ? 35.774 2.087 -8.113 1.00 42.72 77 ILE A C 1
ATOM 598 O O . ILE A 1 77 ? 34.714 2.376 -7.552 1.00 42.72 77 ILE A O 1
ATOM 602 N N . ARG A 1 78 ? 36.861 2.867 -7.998 1.00 43.69 78 ARG A N 1
ATOM 603 C CA . ARG A 1 78 ? 36.894 4.124 -7.221 1.00 43.69 78 ARG A CA 1
ATOM 604 C C . ARG A 1 78 ? 35.914 5.189 -7.713 1.00 43.69 78 ARG A C 1
ATOM 606 O O . ARG A 1 78 ? 35.507 6.029 -6.920 1.00 43.69 78 ARG A O 1
ATOM 613 N N . LYS A 1 79 ? 35.554 5.185 -8.999 1.00 41.12 79 LYS A N 1
ATOM 614 C CA . LYS A 1 79 ? 34.591 6.141 -9.566 1.00 41.12 79 LYS A CA 1
ATOM 615 C C . LYS A 1 79 ? 33.134 5.733 -9.325 1.00 41.12 79 LYS A C 1
ATOM 617 O O . LYS A 1 79 ? 32.268 6.603 -9.329 1.00 41.12 79 LYS A O 1
ATOM 622 N N . GLU A 1 80 ? 32.860 4.447 -9.106 1.00 37.84 80 GLU A N 1
ATOM 623 C CA . GLU A 1 80 ? 31.493 3.899 -9.074 1.00 37.84 80 GLU A CA 1
ATOM 624 C C . GLU A 1 80 ? 30.970 3.567 -7.659 1.00 37.84 80 GLU A C 1
ATOM 626 O O . GLU A 1 80 ? 29.750 3.559 -7.437 1.00 37.84 80 GLU A O 1
ATOM 631 N N . SER A 1 81 ? 31.856 3.364 -6.674 1.00 38.88 81 SER A N 1
ATOM 632 C CA . SER A 1 81 ? 31.518 2.659 -5.424 1.00 38.88 81 SER A CA 1
ATOM 633 C C . SER A 1 81 ? 31.603 3.522 -4.157 1.00 38.88 81 SER A C 1
ATOM 635 O O . SER A 1 81 ? 32.683 3.977 -3.791 1.00 38.88 81 SER A O 1
ATOM 637 N N . ASP A 1 82 ? 30.499 3.617 -3.411 1.00 38.81 82 ASP A N 1
ATOM 638 C CA . ASP A 1 82 ? 30.529 3.787 -1.951 1.00 38.81 82 ASP A CA 1
ATOM 639 C C . ASP A 1 82 ? 30.424 2.377 -1.346 1.00 38.81 82 ASP A C 1
ATOM 641 O O . ASP A 1 82 ? 29.377 1.741 -1.474 1.00 38.81 82 ASP A O 1
ATOM 645 N N . ILE A 1 83 ? 31.493 1.864 -0.731 1.00 39.97 83 ILE A N 1
ATOM 646 C CA . ILE A 1 83 ? 31.492 0.529 -0.108 1.00 39.97 83 ILE A CA 1
ATOM 647 C C . ILE A 1 83 ? 30.796 0.584 1.257 1.00 39.97 83 ILE A C 1
ATOM 649 O O . ILE A 1 83 ? 31.042 1.486 2.055 1.00 39.97 83 ILE A O 1
ATOM 653 N N . LEU A 1 84 ? 29.950 -0.407 1.541 1.00 33.00 84 LEU A N 1
ATOM 654 C CA . LEU A 1 84 ? 29.385 -0.662 2.865 1.00 33.00 84 LEU A CA 1
ATOM 655 C C . LEU A 1 84 ? 29.988 -1.967 3.404 1.00 33.00 84 LEU A C 1
ATOM 657 O O . LEU A 1 84 ? 29.829 -3.001 2.763 1.00 33.00 84 LEU A O 1
ATOM 661 N N . ILE A 1 85 ? 30.673 -1.923 4.551 1.00 35.88 85 ILE A N 1
ATOM 662 C CA . ILE A 1 85 ? 31.119 -3.122 5.277 1.00 35.88 85 ILE A CA 1
ATOM 663 C C . ILE A 1 85 ? 30.099 -3.411 6.374 1.00 35.88 85 ILE A C 1
ATOM 665 O O . ILE A 1 85 ? 29.784 -2.538 7.177 1.00 35.88 85 ILE A O 1
ATOM 669 N N . VAL A 1 86 ? 29.591 -4.640 6.436 1.00 31.31 86 VAL A N 1
ATOM 670 C CA . VAL A 1 86 ? 28.762 -5.100 7.557 1.00 31.31 86 VAL A CA 1
ATOM 671 C C . VAL A 1 86 ? 29.564 -6.113 8.359 1.00 31.31 86 VAL A C 1
ATOM 673 O O . VAL A 1 86 ? 29.881 -7.184 7.852 1.00 31.31 86 VAL A O 1
ATOM 676 N N . LYS A 1 87 ? 29.877 -5.783 9.616 1.00 30.47 87 LYS A N 1
ATOM 677 C CA . LYS A 1 87 ? 30.479 -6.722 10.563 1.00 30.47 87 LYS A CA 1
ATOM 678 C C . LYS A 1 87 ? 29.367 -7.549 11.207 1.00 30.47 87 LYS A C 1
ATOM 680 O O . LYS A 1 87 ? 28.440 -6.995 11.802 1.00 30.47 87 LYS A O 1
ATOM 685 N N . CYS A 1 88 ? 29.416 -8.873 11.087 1.00 26.02 88 CYS A N 1
ATOM 686 C CA . CYS A 1 88 ? 28.435 -9.726 11.753 1.00 26.02 88 CYS A CA 1
ATOM 687 C C . CYS A 1 88 ? 28.845 -9.938 13.217 1.00 26.02 88 CYS A C 1
ATOM 689 O O . CYS A 1 88 ? 29.525 -10.899 13.553 1.00 26.02 88 CYS A O 1
ATOM 691 N N . GLY A 1 89 ? 28.462 -8.995 14.082 1.00 29.91 89 GLY A N 1
ATOM 692 C CA . GLY A 1 89 ? 28.786 -9.045 15.509 1.00 29.91 89 GLY A CA 1
ATOM 693 C C . GLY A 1 89 ? 28.662 -7.693 16.208 1.00 29.91 89 GLY A C 1
ATOM 694 O O . GLY A 1 89 ? 29.637 -7.217 16.765 1.00 29.91 89 GLY A O 1
ATOM 695 N N . ARG A 1 90 ? 27.449 -7.119 16.183 1.00 30.25 90 ARG A N 1
ATOM 696 C CA . ARG A 1 90 ? 27.032 -5.809 16.734 1.00 30.25 90 ARG A CA 1
ATOM 697 C C . ARG A 1 90 ? 27.690 -4.583 16.069 1.00 30.25 90 ARG A C 1
ATOM 699 O O . ARG A 1 90 ? 28.898 -4.464 15.981 1.00 30.25 90 ARG A O 1
ATOM 706 N N . GLU A 1 91 ? 26.801 -3.676 15.661 1.00 29.66 91 GLU A N 1
ATOM 707 C CA . GLU A 1 91 ? 27.004 -2.377 14.996 1.00 29.66 91 GLU A CA 1
ATOM 708 C C . GLU A 1 91 ? 27.287 -2.398 13.478 1.00 29.66 91 GLU A C 1
ATOM 710 O O . GLU A 1 91 ? 28.254 -2.956 12.970 1.00 29.66 91 GLU A O 1
ATOM 715 N N . LYS A 1 92 ? 26.359 -1.775 12.734 1.00 32.78 92 LYS A N 1
ATOM 716 C CA . LYS A 1 92 ? 26.462 -1.483 11.300 1.00 32.78 92 LYS A CA 1
ATOM 717 C C . LYS A 1 92 ? 27.183 -0.143 11.154 1.00 32.78 92 LYS A C 1
ATOM 719 O O . LYS A 1 92 ? 26.532 0.895 11.263 1.00 32.78 92 LYS A O 1
ATOM 724 N N . GLU A 1 93 ? 28.484 -0.146 10.894 1.00 34.84 93 GLU A N 1
ATOM 725 C CA . GLU A 1 93 ? 29.217 1.085 10.583 1.00 34.84 93 GLU A CA 1
ATOM 726 C C . GLU A 1 93 ? 29.452 1.241 9.080 1.00 34.84 93 GLU A C 1
ATOM 728 O O . GLU A 1 93 ? 29.902 0.332 8.386 1.00 34.84 93 GLU A O 1
ATOM 733 N N . ARG A 1 94 ? 29.150 2.434 8.562 1.00 36.41 94 ARG A N 1
ATOM 734 C CA . ARG A 1 94 ? 29.474 2.826 7.190 1.00 36.41 94 ARG A CA 1
ATOM 735 C C . ARG A 1 94 ? 30.899 3.375 7.179 1.00 36.41 94 ARG A C 1
ATOM 737 O O . ARG A 1 94 ? 31.107 4.541 7.499 1.00 36.41 94 ARG A O 1
ATOM 744 N N . LEU A 1 95 ? 31.868 2.538 6.826 1.00 35.88 95 LEU A N 1
ATOM 745 C CA . LEU A 1 95 ? 33.265 2.952 6.688 1.00 35.88 95 LEU A CA 1
ATOM 746 C C . LEU A 1 95 ? 33.500 3.583 5.313 1.00 35.88 95 LEU A C 1
ATOM 748 O O . LEU A 1 95 ? 32.968 3.115 4.306 1.00 35.88 95 LEU A O 1
ATOM 752 N N . LYS A 1 96 ? 34.312 4.643 5.256 1.00 37.31 96 LYS A N 1
ATOM 753 C CA . LYS A 1 96 ? 34.844 5.128 3.976 1.00 37.31 96 LYS A CA 1
ATOM 754 C C . LYS A 1 96 ? 35.786 4.066 3.409 1.00 37.31 96 LYS A C 1
ATOM 756 O O . LYS A 1 96 ? 36.407 3.324 4.168 1.00 37.31 96 LYS A O 1
ATOM 761 N N . LEU A 1 97 ? 35.899 4.003 2.081 1.00 39.38 97 LEU A N 1
ATOM 762 C CA . LEU A 1 97 ? 36.693 2.997 1.362 1.00 39.38 97 LEU A CA 1
ATOM 763 C C . LEU A 1 97 ? 38.106 2.819 1.946 1.00 39.38 97 LEU A C 1
ATOM 765 O O . LEU A 1 97 ? 38.571 1.693 2.088 1.00 39.38 97 LEU A O 1
ATOM 769 N N . ASP A 1 98 ? 38.765 3.910 2.326 1.00 40.06 98 ASP A N 1
ATOM 770 C CA . ASP A 1 98 ? 40.119 3.863 2.880 1.00 40.06 98 ASP A CA 1
ATOM 771 C C . ASP A 1 98 ? 40.166 3.217 4.278 1.00 40.06 98 ASP A C 1
ATOM 773 O O . ASP A 1 98 ? 41.042 2.392 4.540 1.00 40.06 98 ASP A O 1
ATOM 777 N N . ASP A 1 99 ? 39.184 3.491 5.142 1.00 40.88 99 ASP A N 1
ATOM 778 C CA . ASP A 1 99 ? 39.087 2.918 6.495 1.00 40.88 99 ASP A CA 1
ATOM 779 C C . ASP A 1 99 ? 38.709 1.428 6.446 1.00 40.88 99 ASP A C 1
ATOM 781 O O . ASP A 1 99 ? 39.273 0.591 7.157 1.00 40.88 99 ASP A O 1
ATOM 785 N N . ALA A 1 100 ? 37.801 1.087 5.530 1.00 41.50 100 ALA A N 1
ATOM 786 C CA . ALA A 1 100 ? 37.433 -0.277 5.172 1.00 41.50 100 ALA A CA 1
ATOM 787 C C . ALA A 1 100 ? 38.658 -1.101 4.730 1.00 41.50 100 ALA A C 1
ATOM 789 O O . ALA A 1 100 ? 38.887 -2.216 5.201 1.00 41.50 100 ALA A O 1
ATOM 790 N N . MET A 1 101 ? 39.493 -0.518 3.869 1.00 42.25 101 MET A N 1
ATOM 791 C CA . MET A 1 101 ? 40.725 -1.139 3.383 1.00 42.25 101 MET A CA 1
ATOM 792 C C . MET A 1 101 ? 41.776 -1.321 4.483 1.00 42.25 101 MET A C 1
ATOM 794 O O . MET A 1 101 ? 42.518 -2.305 4.460 1.00 42.25 101 MET A O 1
ATOM 798 N N . VAL A 1 102 ? 41.848 -0.413 5.459 1.00 44.97 102 VAL A N 1
ATOM 799 C CA . VAL A 1 102 ? 42.735 -0.551 6.626 1.00 44.97 102 VAL A CA 1
ATOM 800 C C . VAL A 1 102 ? 42.303 -1.724 7.511 1.00 44.97 102 VAL A C 1
ATOM 802 O O . VAL A 1 102 ? 43.155 -2.514 7.927 1.00 44.97 102 VAL A O 1
ATOM 805 N N . GLN A 1 103 ? 41.000 -1.899 7.747 1.00 43.31 103 GLN A N 1
ATOM 806 C CA . GLN A 1 103 ? 40.488 -3.019 8.544 1.00 43.31 103 GLN A CA 1
ATOM 807 C C . GLN A 1 103 ? 40.681 -4.372 7.846 1.00 43.31 103 GLN A C 1
ATOM 809 O O . GLN A 1 103 ? 41.189 -5.304 8.470 1.00 43.31 103 GLN A O 1
ATOM 814 N N . ILE A 1 104 ? 40.390 -4.461 6.542 1.00 41.56 104 ILE A N 1
ATOM 815 C CA . ILE A 1 104 ? 40.622 -5.677 5.742 1.00 41.56 104 ILE A CA 1
ATOM 816 C C . ILE A 1 104 ? 42.107 -6.071 5.766 1.00 41.56 104 ILE A C 1
ATOM 818 O O . ILE A 1 104 ? 42.434 -7.238 5.976 1.00 41.56 104 ILE A O 1
ATOM 822 N N . ARG A 1 105 ? 43.023 -5.100 5.627 1.00 42.41 105 ARG A N 1
ATOM 823 C CA . ARG A 1 105 ? 44.475 -5.341 5.743 1.00 42.41 105 ARG A CA 1
ATOM 824 C C . ARG A 1 105 ? 44.869 -5.869 7.123 1.00 42.41 105 ARG A C 1
ATOM 826 O O . ARG A 1 105 ? 45.723 -6.745 7.209 1.00 42.41 105 ARG A O 1
ATOM 833 N N . SER A 1 106 ? 44.273 -5.342 8.191 1.00 42.59 106 SER A N 1
ATOM 834 C CA . SER A 1 106 ? 44.538 -5.785 9.566 1.00 42.59 106 SER A CA 1
ATOM 835 C C . SER A 1 106 ? 44.092 -7.236 9.800 1.00 42.59 106 SER A C 1
ATOM 837 O O . SER A 1 106 ? 44.855 -8.045 10.330 1.00 42.59 106 SER A O 1
ATOM 839 N N . MET A 1 107 ? 42.896 -7.596 9.321 1.00 42.06 107 MET A N 1
ATOM 840 C CA . MET A 1 107 ? 42.350 -8.955 9.416 1.00 42.06 107 MET A CA 1
ATOM 841 C C . MET A 1 107 ? 43.162 -9.960 8.590 1.00 42.06 107 MET A C 1
ATOM 843 O O . MET A 1 107 ? 43.547 -11.008 9.104 1.00 42.06 107 MET A O 1
ATOM 847 N N . ALA A 1 108 ? 43.510 -9.608 7.348 1.00 40.22 108 ALA A N 1
ATOM 848 C CA . ALA A 1 108 ? 44.331 -10.452 6.480 1.00 40.22 108 ALA A CA 1
ATOM 849 C C . ALA A 1 108 ? 45.733 -10.711 7.065 1.00 40.22 108 ALA A C 1
ATOM 851 O O . ALA A 1 108 ? 46.236 -11.829 6.988 1.00 40.22 108 ALA A O 1
ATOM 852 N N . ARG A 1 109 ? 46.347 -9.703 7.706 1.00 41.25 109 ARG A N 1
ATOM 853 C CA . ARG A 1 109 ? 47.624 -9.858 8.429 1.00 41.25 109 ARG A CA 1
ATOM 854 C C . ARG A 1 109 ? 47.511 -10.810 9.620 1.00 41.25 109 ARG A C 1
ATOM 856 O O . ARG A 1 109 ? 48.420 -11.601 9.850 1.00 41.25 109 ARG A O 1
ATOM 863 N N . SER A 1 110 ? 46.422 -10.715 10.383 1.00 40.59 110 SER A N 1
ATOM 864 C CA . SER A 1 110 ? 46.163 -11.583 11.539 1.00 40.59 110 SER A CA 1
ATOM 865 C C . SER A 1 110 ? 46.034 -13.050 11.121 1.00 40.59 110 SER A C 1
ATOM 867 O O . SER A 1 110 ? 46.629 -13.925 11.745 1.00 40.59 110 SER A O 1
ATOM 869 N N . GLU A 1 111 ? 45.335 -13.317 10.017 1.00 40.44 111 GLU A N 1
ATOM 870 C CA . GLU A 1 111 ? 45.104 -14.679 9.531 1.00 40.44 111 GLU A CA 1
ATOM 871 C C . GLU A 1 111 ? 46.339 -15.284 8.840 1.00 40.44 111 GLU A C 1
ATOM 873 O O . GLU A 1 111 ? 46.682 -16.439 9.090 1.00 40.44 111 GLU A O 1
ATOM 878 N N . ALA A 1 112 ? 47.094 -14.486 8.071 1.00 40.19 112 ALA A N 1
ATOM 879 C CA . ALA A 1 112 ? 48.375 -14.916 7.499 1.00 40.19 112 ALA A CA 1
ATOM 880 C C . ALA A 1 112 ? 49.377 -15.348 8.587 1.00 40.19 112 ALA A C 1
ATOM 882 O O . ALA A 1 112 ? 50.087 -16.339 8.425 1.00 40.19 112 ALA A O 1
ATOM 883 N N . ARG A 1 113 ? 49.388 -14.657 9.738 1.00 41.28 113 ARG A N 1
ATOM 884 C CA . ARG A 1 113 ? 50.209 -15.041 10.898 1.00 41.28 113 ARG A CA 1
ATOM 885 C C . ARG A 1 113 ? 49.803 -16.384 11.507 1.00 41.28 113 ARG A C 1
ATOM 887 O O . ARG A 1 113 ? 50.673 -17.059 12.040 1.00 41.28 113 ARG A O 1
ATOM 894 N N . LYS A 1 114 ? 48.530 -16.787 11.432 1.00 39.28 114 LYS A N 1
ATOM 895 C CA . LYS A 1 114 ? 48.059 -18.079 11.965 1.00 39.28 114 LYS A CA 1
ATOM 896 C C . LYS A 1 114 ? 48.384 -19.253 11.042 1.00 39.28 114 LYS A C 1
ATOM 898 O O . LYS A 1 114 ? 48.730 -20.319 11.534 1.00 39.28 114 LYS A O 1
ATOM 903 N N . GLN A 1 115 ? 48.304 -19.067 9.722 1.00 38.03 115 GLN A N 1
ATOM 904 C CA . GLN A 1 115 ? 48.596 -20.133 8.753 1.00 38.03 115 GLN A CA 1
ATOM 905 C C . GLN A 1 115 ? 50.093 -20.471 8.663 1.00 38.03 115 GLN A C 1
ATOM 907 O O . GLN A 1 115 ? 50.440 -21.632 8.483 1.00 38.03 115 GLN A O 1
ATOM 912 N N . ILE A 1 116 ? 50.981 -19.490 8.852 1.00 40.28 116 ILE A N 1
ATOM 913 C CA . ILE A 1 116 ? 52.445 -19.672 8.757 1.00 40.28 116 ILE A CA 1
ATOM 914 C C . ILE A 1 116 ? 53.033 -20.418 9.973 1.00 40.28 116 ILE A C 1
ATOM 916 O O . ILE A 1 116 ? 54.119 -20.980 9.884 1.00 40.28 116 ILE A O 1
ATOM 920 N N . VAL A 1 117 ? 52.303 -20.497 11.092 1.00 40.19 117 VAL A N 1
ATOM 921 C CA . VAL A 1 117 ? 52.708 -21.287 12.275 1.00 40.19 117 VAL A CA 1
ATOM 922 C C . VAL A 1 117 ? 52.610 -22.804 12.019 1.00 40.19 117 VAL A C 1
ATOM 924 O O . VAL A 1 117 ? 53.195 -23.582 12.767 1.00 40.19 117 VAL A O 1
ATOM 927 N N . ASN A 1 118 ? 51.963 -23.231 10.926 1.00 38.16 118 ASN A N 1
ATOM 928 C CA . ASN A 1 118 ? 51.857 -24.634 10.524 1.00 38.16 118 ASN A CA 1
ATOM 929 C C . ASN A 1 118 ? 52.728 -24.933 9.283 1.00 38.16 118 ASN A C 1
ATOM 931 O O . ASN A 1 118 ? 52.248 -24.904 8.157 1.00 38.16 118 ASN A O 1
ATOM 935 N N . ASP A 1 119 ? 54.014 -25.203 9.516 1.00 42.88 119 ASP A N 1
ATOM 936 C CA . ASP A 1 119 ? 54.926 -26.069 8.737 1.00 42.88 119 ASP A CA 1
ATOM 937 C C . ASP A 1 119 ? 54.838 -26.094 7.180 1.00 42.88 119 ASP A C 1
ATOM 939 O O . ASP A 1 119 ? 54.850 -27.156 6.556 1.00 42.88 119 ASP A O 1
ATOM 943 N N . GLU A 1 120 ? 54.862 -24.935 6.505 1.00 47.72 120 GLU A N 1
ATOM 944 C CA . GLU A 1 120 ? 55.243 -24.848 5.079 1.00 47.72 120 GLU A CA 1
ATOM 945 C C . GLU A 1 120 ? 56.386 -23.840 4.849 1.00 47.72 120 GLU A C 1
ATOM 947 O O . GLU A 1 120 ? 56.364 -22.716 5.348 1.00 47.72 120 GLU A O 1
ATOM 952 N N . SER A 1 121 ? 57.401 -24.217 4.056 1.00 50.50 121 SER A N 1
ATOM 953 C CA . SER A 1 121 ? 58.536 -23.333 3.736 1.00 50.50 121 SER A CA 1
ATOM 954 C C . SER A 1 121 ? 58.125 -22.179 2.801 1.00 50.50 121 SER A C 1
ATOM 956 O O . SER A 1 121 ? 57.307 -22.376 1.897 1.00 50.50 121 SER A O 1
ATOM 958 N N . CYS A 1 122 ? 58.737 -20.985 2.944 1.00 43.41 122 CYS A N 1
ATOM 959 C CA . CYS A 1 122 ? 58.438 -19.796 2.108 1.00 43.41 122 CYS A CA 1
ATOM 960 C C . CYS A 1 122 ? 58.485 -20.112 0.584 1.00 43.41 122 CYS A C 1
ATOM 962 O O . CYS A 1 122 ? 57.764 -19.496 -0.202 1.00 43.41 122 CYS A O 1
ATOM 964 N N . ALA A 1 123 ? 59.269 -21.110 0.151 1.00 43.12 123 ALA A N 1
ATOM 965 C CA . ALA A 1 123 ? 59.375 -21.546 -1.246 1.00 43.12 123 ALA A CA 1
ATOM 966 C C . ALA A 1 123 ? 58.127 -22.288 -1.783 1.00 43.12 123 ALA A C 1
ATOM 968 O O . ALA A 1 123 ? 57.770 -22.113 -2.952 1.00 43.12 123 ALA A O 1
ATOM 969 N N . SER A 1 124 ? 57.437 -23.079 -0.948 1.00 44.38 124 SER A N 1
ATOM 970 C CA . SER A 1 124 ? 56.172 -23.756 -1.305 1.00 44.38 124 SER A CA 1
ATOM 971 C C . SER A 1 124 ? 55.070 -22.730 -1.576 1.00 44.38 124 SER A C 1
ATOM 973 O O . SER A 1 124 ? 54.404 -22.758 -2.616 1.00 44.38 124 SER A O 1
ATOM 975 N N . ILE A 1 125 ? 54.974 -21.738 -0.689 1.00 46.22 125 ILE A N 1
ATOM 976 C CA . ILE A 1 125 ? 53.997 -20.649 -0.756 1.00 46.22 125 ILE A CA 1
ATOM 977 C C . ILE A 1 125 ? 54.213 -19.804 -2.024 1.00 46.22 125 ILE A C 1
ATOM 979 O O . ILE A 1 125 ? 53.262 -19.539 -2.762 1.00 46.22 125 ILE A O 1
ATOM 983 N N . LEU A 1 126 ? 55.465 -19.453 -2.348 1.00 42.25 126 LEU A N 1
ATOM 984 C CA . LEU A 1 126 ? 55.819 -18.723 -3.576 1.00 42.25 126 LEU A CA 1
ATOM 985 C C . LEU A 1 126 ? 55.553 -19.536 -4.858 1.00 42.25 126 LEU A C 1
ATOM 987 O O . LEU A 1 126 ? 55.086 -18.984 -5.856 1.00 42.25 126 LEU A O 1
ATOM 991 N N . SER A 1 127 ? 55.793 -20.851 -4.842 1.00 41.16 127 SER A N 1
ATOM 992 C CA . SER A 1 127 ? 55.462 -21.753 -5.957 1.00 41.16 127 SER A CA 1
ATOM 993 C C . SER A 1 127 ? 53.948 -21.855 -6.191 1.00 41.16 127 SER A C 1
ATOM 995 O O . SER A 1 127 ? 53.497 -21.828 -7.338 1.00 41.16 127 SER A O 1
ATOM 997 N N . ASN A 1 128 ? 53.148 -21.940 -5.125 1.00 40.50 128 ASN A N 1
ATOM 998 C CA . ASN A 1 128 ? 51.687 -21.998 -5.217 1.00 40.50 128 ASN A CA 1
ATOM 999 C C . ASN A 1 128 ? 51.092 -20.658 -5.684 1.00 40.50 128 ASN A C 1
ATOM 1001 O O . ASN A 1 128 ? 50.201 -20.653 -6.534 1.00 40.50 128 ASN A O 1
ATOM 1005 N N . LEU A 1 129 ? 51.661 -19.529 -5.241 1.00 40.47 129 LEU A N 1
ATOM 1006 C CA . LEU A 1 129 ? 51.359 -18.196 -5.777 1.00 40.47 129 LEU A CA 1
ATOM 1007 C C . LEU A 1 129 ? 51.678 -18.095 -7.277 1.00 40.47 129 LEU A C 1
ATOM 1009 O O . LEU A 1 129 ? 50.858 -17.578 -8.029 1.00 40.47 129 LEU A O 1
ATOM 1013 N N . ARG A 1 130 ? 52.813 -18.639 -7.744 1.00 38.41 130 ARG A N 1
ATOM 1014 C CA . ARG A 1 130 ? 53.154 -18.693 -9.181 1.00 38.41 130 ARG A CA 1
ATOM 1015 C C . ARG A 1 130 ? 52.195 -19.574 -9.995 1.00 38.41 130 ARG A C 1
ATOM 1017 O O . ARG A 1 130 ? 51.853 -19.203 -11.113 1.00 38.41 130 ARG A O 1
ATOM 1024 N N . ARG A 1 131 ? 51.748 -20.722 -9.466 1.00 35.50 131 ARG A N 1
ATOM 1025 C CA . ARG A 1 131 ? 50.804 -21.625 -10.166 1.00 35.50 131 ARG A CA 1
ATOM 1026 C C . ARG A 1 131 ? 49.379 -21.073 -10.221 1.00 35.50 131 ARG A C 1
ATOM 1028 O O . ARG A 1 131 ? 48.719 -21.231 -11.242 1.00 35.50 131 ARG A O 1
ATOM 1035 N N . GLY A 1 132 ? 48.933 -20.366 -9.182 1.00 33.75 132 GLY A N 1
ATOM 1036 C CA . GLY A 1 132 ? 47.628 -19.690 -9.156 1.00 33.75 132 GLY A CA 1
ATOM 1037 C C . GLY A 1 132 ? 47.479 -18.544 -10.169 1.00 33.75 132 GLY A C 1
ATOM 1038 O O . GLY A 1 132 ? 46.367 -18.074 -10.393 1.00 33.75 132 GLY A O 1
ATOM 1039 N N . VAL A 1 133 ? 48.576 -18.110 -10.803 1.00 32.12 133 VAL A N 1
ATOM 1040 C CA . VAL A 1 133 ? 48.599 -17.051 -11.830 1.00 32.12 133 VAL A CA 1
ATOM 1041 C C . VAL A 1 133 ? 48.292 -17.582 -13.241 1.00 32.12 133 VAL A C 1
ATOM 1043 O O . VAL A 1 133 ? 47.976 -16.785 -14.121 1.00 32.12 133 VAL A O 1
ATOM 1046 N N . VAL A 1 134 ? 48.333 -18.901 -13.485 1.00 26.52 134 VAL A N 1
ATOM 1047 C CA . VAL A 1 134 ? 48.288 -19.447 -14.861 1.00 26.52 134 VAL A CA 1
ATOM 1048 C C . VAL A 1 134 ? 46.938 -20.050 -15.279 1.00 26.52 134 VAL A C 1
ATOM 1050 O O . VAL A 1 134 ? 46.693 -20.139 -16.477 1.00 26.52 134 VAL A O 1
ATOM 1053 N N . ASP A 1 135 ? 46.007 -20.361 -14.373 1.00 26.77 135 ASP A N 1
ATOM 1054 C CA . ASP A 1 135 ? 44.775 -21.075 -14.762 1.00 26.77 135 ASP A CA 1
ATOM 1055 C C . ASP A 1 135 ? 43.487 -20.452 -14.212 1.00 26.77 135 ASP A C 1
ATOM 1057 O O . ASP A 1 135 ? 42.989 -20.840 -13.160 1.00 26.77 135 ASP A O 1
ATOM 1061 N N . LEU A 1 136 ? 42.906 -19.491 -14.944 1.00 30.20 136 LEU A N 1
ATOM 1062 C CA . LEU A 1 136 ? 41.556 -18.974 -14.670 1.00 30.20 136 LEU A CA 1
ATOM 1063 C C . LEU A 1 136 ? 40.788 -18.623 -15.961 1.00 30.20 136 LEU A C 1
ATOM 1065 O O . LEU A 1 136 ? 40.319 -17.504 -16.166 1.00 30.20 136 LEU A O 1
ATOM 1069 N N . LYS A 1 137 ? 40.607 -19.618 -16.834 1.00 25.33 137 LYS A N 1
ATOM 1070 C CA . LYS A 1 137 ? 39.422 -19.716 -17.699 1.00 25.33 137 LYS A CA 1
ATOM 1071 C C . LYS A 1 137 ? 38.529 -20.812 -17.121 1.00 25.33 137 LYS A C 1
ATOM 1073 O O . LYS A 1 137 ? 38.728 -21.962 -17.485 1.00 25.33 137 LYS A O 1
ATOM 1078 N N . ASN A 1 138 ? 37.594 -20.471 -16.226 1.00 23.94 138 ASN A N 1
ATOM 1079 C CA . ASN A 1 138 ? 36.221 -21.007 -16.214 1.00 23.94 138 ASN A CA 1
ATOM 1080 C C . ASN A 1 138 ? 35.441 -20.750 -14.908 1.00 23.94 138 ASN A C 1
ATOM 1082 O O . ASN A 1 138 ? 35.901 -21.062 -13.820 1.00 23.94 138 ASN A O 1
ATOM 1086 N N . GLN A 1 139 ? 34.198 -20.308 -15.135 1.00 25.77 139 GLN A N 1
ATOM 1087 C CA . GLN A 1 139 ? 32.950 -20.580 -14.405 1.00 25.77 139 GLN A CA 1
ATOM 1088 C C . GLN A 1 139 ? 32.609 -19.857 -13.081 1.00 25.77 139 GLN A C 1
ATOM 1090 O O . GLN A 1 139 ? 33.112 -20.156 -12.010 1.00 25.77 139 GLN A O 1
ATOM 1095 N N . HIS A 1 140 ? 31.629 -18.952 -13.239 1.00 27.20 140 HIS A N 1
ATOM 1096 C CA . HIS A 1 140 ? 30.351 -18.791 -12.521 1.00 27.20 140 HIS A CA 1
ATOM 1097 C C . HIS A 1 140 ? 30.251 -19.169 -11.032 1.00 27.20 140 HIS A C 1
ATOM 1099 O O . HIS A 1 140 ? 30.265 -20.348 -10.716 1.00 27.20 140 HIS A O 1
ATOM 1105 N N . HIS A 1 141 ? 29.887 -18.190 -10.186 1.00 27.28 141 HIS A N 1
ATOM 1106 C CA . HIS A 1 141 ? 28.677 -18.180 -9.336 1.00 27.28 141 HIS A CA 1
ATOM 1107 C C . HIS A 1 141 ? 28.458 -16.789 -8.701 1.00 27.28 141 HIS A C 1
ATOM 1109 O O . HIS A 1 141 ? 29.408 -16.091 -8.361 1.00 27.28 141 HIS A O 1
ATOM 1115 N N . ASN A 1 142 ? 27.191 -16.369 -8.609 1.00 31.11 142 ASN A N 1
ATOM 1116 C CA . ASN A 1 142 ? 26.745 -15.087 -8.054 1.00 31.11 142 ASN A CA 1
ATOM 1117 C C . ASN A 1 142 ? 26.615 -15.187 -6.530 1.00 31.11 142 ASN A C 1
ATOM 1119 O O . ASN A 1 142 ? 25.551 -15.545 -6.045 1.00 31.11 142 ASN A O 1
ATOM 1123 N N . GLU A 1 143 ? 27.706 -14.906 -5.822 1.00 27.23 143 GLU A N 1
ATOM 1124 C CA . GLU A 1 143 ? 27.813 -14.449 -4.423 1.00 27.23 143 GLU A CA 1
ATOM 1125 C C . GLU A 1 143 ? 29.293 -14.583 -4.038 1.00 27.23 143 GLU A C 1
ATOM 1127 O O . GLU A 1 143 ? 29.855 -15.674 -4.122 1.00 27.23 143 GLU A O 1
ATOM 1132 N N . ILE A 1 144 ? 29.951 -13.496 -3.618 1.00 30.89 144 ILE A N 1
ATOM 1133 C CA . ILE A 1 144 ? 31.292 -13.605 -3.022 1.00 30.89 144 ILE A CA 1
ATOM 1134 C C . ILE A 1 144 ? 31.134 -13.637 -1.510 1.00 30.89 144 ILE A C 1
ATOM 1136 O O . ILE A 1 144 ? 31.128 -12.608 -0.835 1.00 30.89 144 ILE A O 1
ATOM 1140 N N . THR A 1 145 ? 31.015 -14.851 -0.989 1.00 28.56 145 THR A N 1
ATOM 1141 C CA . THR A 1 145 ? 31.124 -15.138 0.439 1.00 28.56 145 THR A CA 1
ATOM 1142 C C . THR A 1 145 ? 32.583 -15.471 0.735 1.00 28.56 145 THR A C 1
ATOM 1144 O O . THR A 1 145 ? 33.076 -16.521 0.327 1.00 28.56 145 THR A O 1
ATOM 1147 N N . PHE A 1 146 ? 33.298 -14.597 1.447 1.00 28.92 146 PHE A N 1
ATOM 1148 C CA . PHE A 1 146 ? 34.586 -14.975 2.031 1.00 28.92 146 PHE A CA 1
ATOM 1149 C C . PHE A 1 146 ? 34.329 -15.889 3.233 1.00 28.92 146 PHE A C 1
ATOM 1151 O O . PHE A 1 146 ? 33.972 -15.418 4.311 1.00 28.92 146 PHE A O 1
ATOM 1158 N N . ILE A 1 147 ? 34.505 -17.197 3.046 1.00 26.88 147 ILE A N 1
ATOM 1159 C CA . ILE A 1 147 ? 34.653 -18.145 4.152 1.00 26.88 147 ILE A CA 1
ATOM 1160 C C . ILE A 1 147 ? 36.155 -18.267 4.409 1.00 26.88 147 ILE A C 1
ATOM 1162 O O . ILE A 1 147 ? 36.864 -18.933 3.659 1.00 26.88 147 ILE A O 1
ATOM 1166 N N . MET A 1 148 ? 36.657 -17.586 5.439 1.00 26.80 148 MET A N 1
ATOM 1167 C CA . MET A 1 148 ? 37.960 -17.927 6.008 1.00 26.80 148 MET A CA 1
ATOM 1168 C C . MET A 1 148 ? 37.734 -19.133 6.919 1.00 26.80 148 MET A C 1
ATOM 1170 O O . MET A 1 148 ? 37.255 -18.985 8.039 1.00 26.80 148 MET A O 1
ATOM 1174 N N . ASP A 1 149 ? 37.983 -20.331 6.390 1.00 24.75 149 ASP A N 1
ATOM 1175 C CA . ASP A 1 149 ? 37.980 -21.561 7.179 1.00 24.75 149 ASP A CA 1
ATOM 1176 C C . ASP A 1 149 ? 39.230 -21.560 8.068 1.00 24.75 149 ASP A C 1
ATOM 1178 O O . ASP A 1 149 ? 40.342 -21.851 7.618 1.00 24.75 149 ASP A O 1
ATOM 1182 N N . SER A 1 150 ? 39.065 -21.135 9.321 1.00 28.03 150 SER A N 1
ATOM 1183 C CA . SER A 1 150 ? 40.085 -21.313 10.341 1.00 28.03 150 SER A CA 1
ATOM 1184 C C . SER A 1 150 ? 39.926 -22.706 10.939 1.00 28.03 150 SER A C 1
ATOM 1186 O O . SER A 1 150 ? 38.999 -22.960 11.706 1.00 28.03 150 SER A O 1
ATOM 1188 N N . SER A 1 151 ? 40.920 -23.545 10.666 1.00 27.53 151 SER A N 1
ATOM 1189 C CA . SER A 1 151 ? 41.283 -24.763 11.394 1.00 27.53 151 SER A CA 1
ATOM 1190 C C . SER A 1 151 ? 40.524 -26.054 11.070 1.00 27.53 151 SER A C 1
ATOM 1192 O O . SER A 1 151 ? 39.334 -26.227 11.304 1.00 27.53 151 SER A O 1
ATOM 1194 N N . ASN A 1 152 ? 41.319 -27.049 10.684 1.00 29.53 152 ASN A N 1
ATOM 1195 C CA . ASN A 1 152 ? 41.002 -28.463 10.820 1.00 29.53 152 ASN A CA 1
ATOM 1196 C C . ASN A 1 152 ? 41.230 -28.921 12.281 1.00 29.53 152 ASN A C 1
ATOM 1198 O O . ASN A 1 152 ? 41.814 -29.979 12.509 1.00 29.53 152 ASN A O 1
ATOM 1202 N N . ASP A 1 153 ? 40.840 -28.108 13.272 1.00 28.08 153 ASP A N 1
ATOM 1203 C CA . ASP A 1 153 ? 41.009 -28.444 14.686 1.00 28.08 153 ASP A CA 1
ATOM 1204 C C . ASP A 1 153 ? 39.696 -28.258 15.451 1.00 28.08 153 ASP A C 1
ATOM 1206 O O . ASP A 1 153 ? 39.114 -27.182 15.557 1.00 28.08 153 ASP A O 1
ATOM 1210 N N . ASN A 1 154 ? 39.200 -29.372 15.974 1.00 30.97 154 ASN A N 1
ATOM 1211 C CA . ASN A 1 154 ? 37.834 -29.557 16.452 1.00 30.97 154 ASN A CA 1
ATOM 1212 C C . ASN A 1 154 ? 37.602 -28.955 17.854 1.00 30.97 154 ASN A C 1
ATOM 1214 O O . ASN A 1 154 ? 36.853 -29.518 18.655 1.00 30.97 154 ASN A O 1
ATOM 1218 N N . ARG A 1 155 ? 38.293 -27.862 18.208 1.00 26.77 155 ARG A N 1
ATOM 1219 C CA . ARG A 1 155 ? 38.337 -27.349 19.586 1.00 26.77 155 ARG A CA 1
ATOM 1220 C C . ARG A 1 155 ? 38.439 -25.826 19.736 1.00 26.77 155 ARG A C 1
ATOM 1222 O O . ARG A 1 155 ? 39.028 -25.406 20.709 1.00 26.77 155 ARG A O 1
ATOM 1229 N N . TYR A 1 156 ? 37.827 -24.990 18.898 1.00 25.45 156 TYR A N 1
ATOM 1230 C CA . TYR A 1 156 ? 37.473 -23.608 19.295 1.00 25.45 156 TYR A CA 1
ATOM 1231 C C . TYR A 1 156 ? 36.311 -23.081 18.432 1.00 25.45 156 TYR A C 1
ATOM 1233 O O . TYR A 1 156 ? 36.414 -22.999 17.215 1.00 25.45 156 TYR A O 1
ATOM 1241 N N . ASN A 1 157 ? 35.181 -22.749 19.067 1.00 26.52 157 ASN A N 1
ATOM 1242 C CA . ASN A 1 157 ? 33.999 -22.139 18.440 1.00 26.52 157 ASN A CA 1
ATOM 1243 C C . ASN A 1 157 ? 34.201 -20.619 18.269 1.00 26.52 157 ASN A C 1
ATOM 1245 O O . ASN A 1 157 ? 33.499 -19.840 18.913 1.00 26.52 157 ASN A O 1
ATOM 1249 N N . ASP A 1 158 ? 35.137 -20.193 17.419 1.00 26.48 158 ASP A N 1
ATOM 1250 C CA . ASP A 1 158 ? 35.265 -18.778 17.048 1.00 26.48 158 ASP A CA 1
ATOM 1251 C C . ASP A 1 158 ? 34.729 -18.522 15.634 1.00 26.48 158 ASP A C 1
ATOM 1253 O O . ASP A 1 158 ? 34.923 -19.283 14.689 1.00 26.48 158 ASP A O 1
ATOM 1257 N N . VAL A 1 159 ? 33.937 -17.460 15.543 1.00 26.45 159 VAL A N 1
ATOM 1258 C CA . VAL A 1 159 ? 33.004 -17.139 14.463 1.00 26.45 159 VAL A CA 1
ATOM 1259 C C . VAL A 1 159 ? 33.771 -16.673 13.222 1.00 26.45 159 VAL A C 1
ATOM 1261 O O . VAL A 1 159 ? 34.521 -15.704 13.296 1.00 26.45 159 VAL A O 1
ATOM 1264 N N . ALA A 1 160 ? 33.558 -17.317 12.070 1.00 29.88 160 ALA A N 1
ATOM 1265 C CA . ALA A 1 160 ? 34.091 -16.850 10.791 1.00 29.88 160 ALA A CA 1
ATOM 1266 C C . ALA A 1 160 ? 33.583 -15.424 10.487 1.00 29.88 160 ALA A C 1
ATOM 1268 O O . ALA A 1 160 ? 32.382 -15.204 10.312 1.00 29.88 160 ALA A O 1
ATOM 1269 N N . GLU A 1 161 ? 34.484 -14.439 10.435 1.00 30.27 161 GLU A N 1
ATOM 1270 C CA . GLU A 1 161 ? 34.146 -13.055 10.084 1.00 30.27 161 GLU A CA 1
ATOM 1271 C C . GLU A 1 161 ? 33.950 -12.932 8.562 1.00 30.27 161 GLU A C 1
ATOM 1273 O O . GLU A 1 161 ? 34.905 -12.908 7.787 1.00 30.27 161 GLU A O 1
ATOM 1278 N N . THR A 1 162 ? 32.694 -12.848 8.117 1.00 31.64 162 THR A N 1
ATOM 1279 C CA . THR A 1 162 ? 32.335 -12.605 6.711 1.00 31.64 162 THR A CA 1
ATOM 1280 C C . THR A 1 162 ? 32.213 -11.101 6.448 1.00 31.64 162 THR A C 1
ATOM 1282 O O . THR A 1 162 ? 31.384 -10.431 7.064 1.00 31.64 162 THR A O 1
ATOM 1285 N N . ALA A 1 163 ? 33.002 -10.562 5.515 1.00 30.86 163 ALA A N 1
ATOM 1286 C CA . ALA A 1 163 ? 32.838 -9.199 5.003 1.00 30.86 163 ALA A CA 1
ATOM 1287 C C . ALA A 1 163 ? 32.073 -9.232 3.669 1.00 30.86 163 ALA A C 1
ATOM 1289 O O . ALA A 1 163 ? 32.539 -9.825 2.698 1.00 30.86 163 ALA A O 1
ATOM 1290 N N . VAL A 1 164 ? 30.904 -8.588 3.619 1.00 32.34 164 VAL A N 1
ATOM 1291 C CA . VAL A 1 164 ? 30.078 -8.447 2.406 1.00 32.34 164 VAL A CA 1
ATOM 1292 C C . VAL A 1 164 ? 30.268 -7.037 1.844 1.00 32.34 164 VAL A C 1
ATOM 1294 O O . VAL A 1 164 ? 29.998 -6.066 2.547 1.00 32.34 164 VAL A O 1
ATOM 1297 N N . ILE A 1 165 ? 30.729 -6.918 0.594 1.00 35.09 165 ILE A N 1
ATOM 1298 C CA . ILE A 1 165 ? 30.858 -5.643 -0.134 1.00 35.09 165 ILE A CA 1
ATOM 1299 C C . ILE A 1 165 ? 29.609 -5.460 -1.000 1.00 35.09 165 ILE A C 1
ATOM 1301 O O . ILE A 1 165 ? 29.408 -6.202 -1.959 1.00 35.09 165 ILE A O 1
ATOM 1305 N N . VAL A 1 166 ? 28.779 -4.463 -0.686 1.00 35.72 166 VAL A N 1
ATOM 1306 C CA . VAL A 1 166 ? 27.603 -4.108 -1.500 1.00 35.72 166 VAL A CA 1
ATOM 1307 C C . VAL A 1 166 ? 27.930 -2.885 -2.355 1.00 35.72 166 VAL A C 1
ATOM 1309 O O . VAL A 1 166 ? 28.135 -1.795 -1.822 1.00 35.72 166 VAL A O 1
ATOM 1312 N N . LEU A 1 167 ? 27.975 -3.052 -3.679 1.00 39.78 167 LEU A N 1
ATOM 1313 C CA . LEU A 1 167 ? 28.021 -1.936 -4.627 1.00 39.78 167 LEU A CA 1
ATOM 1314 C C . LEU A 1 167 ? 26.615 -1.327 -4.720 1.00 39.78 167 LEU A C 1
ATOM 1316 O O . LEU A 1 167 ? 25.660 -2.022 -5.057 1.00 39.78 167 LEU A O 1
ATOM 1320 N N . ALA A 1 168 ? 26.462 -0.043 -4.387 1.00 50.06 168 ALA A N 1
ATOM 1321 C CA . ALA A 1 168 ? 25.164 0.626 -4.478 1.00 50.06 168 ALA A CA 1
ATOM 1322 C C . ALA A 1 168 ? 24.783 0.877 -5.950 1.00 50.06 168 ALA A C 1
ATOM 1324 O O . ALA A 1 168 ? 25.326 1.783 -6.586 1.00 50.06 168 ALA A O 1
ATOM 1325 N N . ASP A 1 169 ? 23.835 0.087 -6.455 1.00 69.19 169 ASP A N 1
ATOM 1326 C CA . ASP A 1 169 ? 23.225 0.214 -7.783 1.00 69.19 169 ASP A CA 1
ATOM 1327 C C . ASP A 1 169 ? 22.684 1.648 -8.044 1.00 69.19 169 ASP A C 1
ATOM 1329 O O . ASP A 1 169 ? 22.099 2.251 -7.129 1.00 69.19 169 ASP A O 1
ATOM 1333 N N . PRO A 1 170 ? 22.880 2.240 -9.246 1.00 77.75 170 PRO A N 1
ATOM 1334 C CA . PRO A 1 170 ? 22.399 3.580 -9.594 1.00 77.75 170 PRO A CA 1
ATOM 1335 C C . PRO A 1 170 ? 20.942 3.871 -9.221 1.00 77.75 170 PRO A C 1
ATOM 1337 O O . PRO A 1 170 ? 20.668 4.959 -8.707 1.00 77.75 170 PRO A O 1
ATOM 1340 N N . ILE A 1 171 ? 20.019 2.914 -9.371 1.00 82.25 171 ILE A N 1
ATOM 1341 C CA . ILE A 1 171 ? 18.610 3.105 -8.988 1.00 82.25 171 ILE A CA 1
ATOM 1342 C C . ILE A 1 171 ? 18.478 3.353 -7.486 1.00 82.25 171 ILE A C 1
ATOM 1344 O O . ILE A 1 171 ? 17.722 4.229 -7.069 1.00 82.25 171 ILE A O 1
ATOM 1348 N N . THR A 1 172 ? 19.273 2.674 -6.656 1.00 79.69 172 THR A N 1
ATOM 1349 C CA . THR A 1 172 ? 19.291 2.898 -5.201 1.00 79.69 172 THR A CA 1
ATOM 1350 C C . THR A 1 172 ? 19.772 4.309 -4.854 1.00 79.69 172 THR A C 1
ATOM 1352 O O . THR A 1 172 ? 19.215 4.951 -3.959 1.00 79.69 172 THR A O 1
ATOM 1355 N N . LYS A 1 173 ? 20.763 4.837 -5.587 1.00 79.88 173 LYS A N 1
ATOM 1356 C CA . LYS A 1 173 ? 21.216 6.232 -5.434 1.00 79.88 173 LYS A CA 1
ATOM 1357 C C . LYS A 1 173 ? 20.115 7.214 -5.845 1.00 79.88 173 LYS A C 1
ATOM 1359 O O . LYS A 1 173 ? 19.858 8.171 -5.115 1.00 79.88 173 LYS A O 1
ATOM 1364 N N . GLY A 1 174 ? 19.427 6.941 -6.955 1.00 84.44 174 GLY A N 1
ATOM 1365 C CA . GLY A 1 174 ? 18.262 7.709 -7.401 1.00 84.44 174 GLY A CA 1
ATOM 1366 C C . GLY A 1 174 ? 17.139 7.718 -6.360 1.00 84.44 174 GLY A C 1
ATOM 1367 O O . GLY A 1 174 ? 16.673 8.789 -5.973 1.00 84.44 174 GLY A O 1
ATOM 1368 N N . ASN A 1 175 ? 16.782 6.551 -5.816 1.00 85.38 175 ASN A N 1
ATOM 1369 C CA . ASN A 1 175 ? 15.760 6.399 -4.776 1.00 85.38 175 ASN A CA 1
ATOM 1370 C C . ASN A 1 175 ? 16.140 7.164 -3.501 1.00 85.38 175 ASN A C 1
ATOM 1372 O O . ASN A 1 175 ? 15.304 7.834 -2.895 1.00 85.38 175 ASN A O 1
ATOM 1376 N N . ALA A 1 176 ? 17.412 7.107 -3.098 1.00 81.88 176 ALA A N 1
ATOM 1377 C CA . 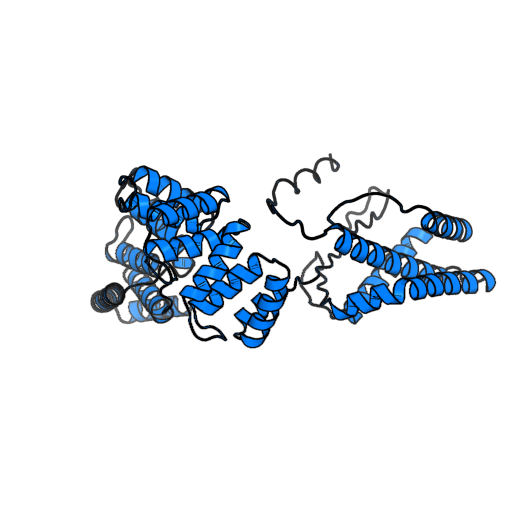ALA A 1 176 ? 17.910 7.856 -1.950 1.00 81.88 176 ALA A CA 1
ATOM 1378 C C . ALA A 1 176 ? 17.851 9.376 -2.174 1.00 81.88 176 ALA A C 1
ATOM 1380 O O . ALA A 1 176 ? 17.509 10.105 -1.243 1.00 81.88 176 ALA A O 1
ATOM 1381 N N . ALA A 1 177 ? 18.158 9.855 -3.385 1.00 86.62 177 ALA A N 1
ATOM 1382 C CA . ALA A 1 177 ? 18.007 11.263 -3.750 1.00 86.62 177 ALA A CA 1
ATOM 1383 C C . ALA A 1 177 ? 16.530 11.684 -3.741 1.00 86.62 177 ALA A C 1
ATOM 1385 O O . ALA A 1 177 ? 16.181 12.678 -3.108 1.00 86.62 177 ALA A O 1
ATOM 1386 N N . TYR A 1 178 ? 15.648 10.874 -4.334 1.00 90.81 178 TYR A N 1
ATOM 1387 C CA . TYR A 1 178 ? 14.203 11.106 -4.342 1.00 90.81 178 TYR A CA 1
ATOM 1388 C C . TYR A 1 178 ? 13.632 11.204 -2.919 1.00 90.81 178 TYR A C 1
ATOM 1390 O O . TYR A 1 178 ? 12.870 12.118 -2.622 1.00 90.81 178 TYR A O 1
ATOM 1398 N N . ASN A 1 179 ? 14.040 10.309 -2.012 1.00 87.94 179 ASN A N 1
ATOM 1399 C CA . ASN A 1 179 ? 13.600 10.316 -0.611 1.00 87.94 179 ASN A CA 1
ATOM 1400 C C . ASN A 1 179 ? 14.110 11.525 0.187 1.00 87.94 179 ASN A C 1
ATOM 1402 O O . ASN A 1 179 ? 13.529 11.866 1.214 1.00 87.94 179 ASN A O 1
ATOM 1406 N N . LYS A 1 180 ? 15.195 12.161 -0.266 1.00 92.44 180 LYS A N 1
ATOM 1407 C CA . LYS A 1 180 ? 15.711 13.428 0.276 1.00 92.44 180 LYS A CA 1
ATOM 1408 C C . LYS A 1 180 ? 15.115 14.652 -0.423 1.00 92.44 180 LYS A C 1
ATOM 1410 O O . LYS A 1 180 ? 15.598 15.755 -0.199 1.00 92.44 180 LYS A O 1
ATOM 1415 N N . GLU A 1 181 ? 14.121 14.447 -1.286 1.00 92.94 181 GLU A N 1
ATOM 1416 C CA . GLU A 1 181 ? 13.497 15.478 -2.121 1.00 92.94 181 GLU A CA 1
ATOM 1417 C C . GLU A 1 181 ? 14.472 16.155 -3.105 1.00 92.94 181 GLU A C 1
ATOM 1419 O O . GLU A 1 181 ? 14.147 17.169 -3.724 1.00 92.94 181 GLU A O 1
ATOM 1424 N N . ASP A 1 182 ? 15.648 15.559 -3.337 1.00 94.00 182 ASP A N 1
ATOM 1425 C CA . ASP A 1 182 ? 16.563 15.954 -4.408 1.00 94.00 182 ASP A CA 1
ATOM 1426 C C . ASP A 1 182 ? 16.098 15.338 -5.733 1.00 94.00 182 ASP A C 1
ATOM 1428 O O . ASP A 1 182 ? 16.690 14.414 -6.306 1.00 94.00 182 ASP A O 1
ATOM 1432 N N . TYR A 1 183 ? 14.968 15.855 -6.210 1.00 96.62 183 TYR A N 1
ATOM 1433 C CA . TYR A 1 183 ? 14.332 15.372 -7.425 1.00 96.62 183 TYR A CA 1
ATOM 1434 C C . TYR A 1 183 ? 15.166 15.655 -8.676 1.00 96.62 183 TYR A C 1
ATOM 1436 O O . TYR A 1 183 ? 15.045 14.926 -9.652 1.00 96.62 183 TYR A O 1
ATOM 1444 N N . SER A 1 184 ? 16.033 16.672 -8.662 1.00 95.31 184 SER A N 1
ATOM 1445 C CA . SER A 1 184 ? 16.920 16.976 -9.791 1.00 95.31 184 SER A CA 1
ATOM 1446 C C . SER A 1 184 ? 17.940 15.858 -10.005 1.00 95.31 184 SER A C 1
ATOM 1448 O O . SER A 1 184 ? 18.090 15.353 -11.120 1.00 95.31 184 SER A O 1
ATOM 1450 N N . THR A 1 185 ? 18.600 15.419 -8.930 1.00 92.44 185 THR A N 1
ATOM 1451 C CA . THR A 1 185 ? 19.547 14.301 -8.991 1.00 92.44 185 THR A CA 1
ATOM 1452 C C . THR A 1 185 ? 18.836 12.990 -9.310 1.00 92.44 185 THR A C 1
ATOM 1454 O O . THR A 1 185 ? 19.290 12.256 -10.188 1.00 92.44 185 THR A O 1
ATOM 1457 N N . ALA A 1 186 ? 17.695 12.719 -8.666 1.00 93.94 186 ALA A N 1
ATOM 1458 C CA . ALA A 1 186 ? 16.904 11.522 -8.946 1.00 93.94 186 ALA A CA 1
ATOM 1459 C C . ALA A 1 186 ? 16.476 11.453 -10.422 1.00 93.94 186 ALA A C 1
ATOM 1461 O O . ALA A 1 186 ? 16.685 10.432 -11.071 1.00 93.94 186 ALA A O 1
ATOM 1462 N N . LEU A 1 187 ? 15.969 12.561 -10.978 1.00 96.56 187 LEU A N 1
ATOM 1463 C CA . LEU A 1 187 ? 15.553 12.652 -12.378 1.00 96.56 187 LEU A CA 1
ATOM 1464 C C . LEU A 1 187 ? 16.705 12.343 -13.336 1.00 96.56 187 LEU A C 1
ATOM 1466 O O . LEU A 1 187 ? 16.523 11.569 -14.270 1.00 96.56 187 LEU A O 1
ATOM 1470 N N . LYS A 1 188 ? 17.888 12.930 -13.110 1.00 95.94 188 LYS A N 1
ATOM 1471 C CA . LYS A 1 188 ? 19.069 12.690 -13.955 1.00 95.94 188 LYS A CA 1
ATOM 1472 C C . LYS A 1 188 ? 19.479 11.221 -13.951 1.00 95.94 188 LYS A C 1
ATOM 1474 O O . LYS A 1 188 ? 19.749 10.666 -15.011 1.00 95.94 188 LYS A O 1
ATOM 1479 N N . ILE A 1 189 ? 19.507 10.606 -12.769 1.00 88.75 189 ILE A N 1
ATOM 1480 C CA . ILE A 1 189 ? 19.847 9.189 -12.620 1.00 88.75 189 ILE A CA 1
ATOM 1481 C C . ILE A 1 189 ? 18.811 8.330 -13.343 1.00 88.75 189 ILE A C 1
ATOM 1483 O O . ILE A 1 189 ? 19.186 7.504 -14.167 1.00 88.75 189 ILE A O 1
ATOM 1487 N N . TYR A 1 190 ? 17.518 8.547 -13.095 1.00 94.12 190 TYR A N 1
ATOM 1488 C CA . TYR A 1 190 ? 16.489 7.729 -13.726 1.00 94.12 190 TYR A CA 1
ATOM 1489 C C . TYR A 1 190 ? 16.437 7.915 -15.243 1.00 94.12 190 TYR A C 1
ATOM 1491 O O . TYR A 1 190 ? 16.244 6.933 -15.938 1.00 94.12 190 TYR A O 1
ATOM 1499 N N . LEU A 1 191 ? 16.658 9.118 -15.784 1.00 94.25 191 LEU A N 1
ATOM 1500 C CA . LEU A 1 191 ? 16.760 9.305 -17.239 1.00 94.25 191 LEU A CA 1
ATOM 1501 C C . LEU A 1 191 ? 17.930 8.506 -17.831 1.00 94.25 191 LEU A C 1
ATOM 1503 O O . LEU A 1 191 ? 17.735 7.775 -18.794 1.00 94.25 191 LEU A O 1
ATOM 1507 N N . SER A 1 192 ? 19.113 8.588 -17.215 1.00 89.69 192 SER A N 1
ATOM 1508 C CA . SER A 1 192 ? 20.294 7.824 -17.642 1.00 89.69 192 SER A CA 1
ATOM 1509 C C . SER A 1 192 ? 20.061 6.309 -17.593 1.00 89.69 192 SER A C 1
ATOM 1511 O O . SER A 1 192 ? 20.472 5.590 -18.497 1.00 89.69 192 SER A O 1
ATOM 1513 N N . GLU A 1 193 ? 19.424 5.795 -16.539 1.00 86.06 193 GLU A N 1
ATOM 1514 C CA . GLU A 1 193 ? 19.159 4.354 -16.418 1.00 86.06 193 GLU A CA 1
ATOM 1515 C C . GLU A 1 193 ? 17.996 3.888 -17.308 1.00 86.06 193 GLU A C 1
ATOM 1517 O O . GLU A 1 193 ? 18.018 2.769 -17.821 1.00 86.06 193 GLU A O 1
ATOM 1522 N N . ALA A 1 194 ? 17.010 4.748 -17.558 1.00 84.75 194 ALA A N 1
ATOM 1523 C CA . ALA A 1 194 ? 15.928 4.497 -18.505 1.00 84.75 194 ALA A CA 1
ATOM 1524 C C . ALA A 1 194 ? 16.449 4.367 -19.946 1.00 84.75 194 ALA A C 1
ATOM 1526 O O . ALA A 1 194 ? 16.068 3.439 -20.654 1.00 84.75 194 ALA A O 1
ATOM 1527 N N . GLU A 1 195 ? 17.404 5.211 -20.358 1.00 82.25 195 GLU A N 1
ATOM 1528 C CA . GLU A 1 195 ? 18.082 5.097 -21.663 1.00 82.25 195 GLU A CA 1
ATOM 1529 C C . GLU A 1 195 ? 18.813 3.756 -21.844 1.00 82.25 195 GLU A C 1
ATOM 1531 O O . GLU A 1 195 ? 18.964 3.274 -22.967 1.00 82.25 195 GLU A O 1
ATOM 1536 N N . LYS A 1 196 ? 19.225 3.120 -20.742 1.00 82.94 196 LYS A N 1
ATOM 1537 C CA . LYS A 1 196 ? 19.829 1.778 -20.729 1.00 82.94 196 LYS A CA 1
ATOM 1538 C C . LYS A 1 196 ? 18.794 0.646 -20.680 1.00 82.94 196 LYS A C 1
ATOM 1540 O O . LYS A 1 196 ? 19.180 -0.518 -20.651 1.00 82.94 196 LYS A O 1
ATOM 1545 N N . GLY A 1 197 ? 17.499 0.967 -20.665 1.00 77.81 197 GLY A N 1
ATOM 1546 C CA . GLY A 1 197 ? 16.405 -0.003 -20.622 1.00 77.81 197 GLY A CA 1
ATOM 1547 C C . GLY A 1 197 ? 16.014 -0.471 -19.217 1.00 77.81 197 GLY A C 1
ATOM 1548 O O . GLY A 1 197 ? 15.407 -1.531 -19.086 1.00 77.81 197 GLY A O 1
ATOM 1549 N N . SER A 1 198 ? 16.344 0.274 -18.154 1.00 83.69 198 SER A N 1
ATOM 1550 C CA . SER A 1 198 ? 15.935 -0.091 -16.790 1.00 83.69 198 SER A CA 1
ATOM 1551 C C . SER A 1 198 ? 14.430 0.109 -16.574 1.00 83.69 198 SER A C 1
ATOM 1553 O O . SER A 1 198 ? 13.926 1.235 -16.581 1.00 83.69 198 SER A O 1
ATOM 1555 N N . SER A 1 199 ? 13.705 -0.980 -16.294 1.00 84.25 199 SER A N 1
ATOM 1556 C CA . SER A 1 199 ? 12.275 -0.926 -15.964 1.00 84.25 199 SER A CA 1
ATOM 1557 C C . SER A 1 199 ? 11.978 -0.177 -14.666 1.00 84.25 199 SER A C 1
ATOM 1559 O O . SER A 1 199 ? 10.946 0.488 -14.568 1.00 84.25 199 SER A O 1
ATOM 1561 N N . ASP A 1 200 ? 12.884 -0.240 -13.690 1.00 85.06 200 ASP A N 1
ATOM 1562 C CA . ASP A 1 200 ? 12.737 0.465 -12.414 1.00 85.06 200 ASP A CA 1
ATOM 1563 C C . ASP A 1 200 ? 12.889 1.975 -12.598 1.00 85.06 200 ASP A C 1
ATOM 1565 O O . ASP A 1 200 ? 12.127 2.758 -12.025 1.00 85.06 200 ASP A O 1
ATOM 1569 N N . ALA A 1 201 ? 13.832 2.389 -13.449 1.00 88.19 201 ALA A N 1
ATOM 1570 C CA . ALA A 1 201 ? 14.015 3.787 -13.812 1.00 88.19 201 ALA A CA 1
ATOM 1571 C C . ALA A 1 201 ? 12.790 4.343 -14.546 1.00 88.19 201 ALA A C 1
ATOM 1573 O O . ALA A 1 201 ? 12.281 5.401 -14.179 1.00 88.19 201 ALA A O 1
ATOM 1574 N N . GLU A 1 202 ? 12.278 3.604 -15.532 1.00 90.69 202 GLU A N 1
ATOM 1575 C CA . GLU A 1 202 ? 11.055 3.936 -16.268 1.00 90.69 202 GLU A CA 1
ATOM 1576 C C . GLU A 1 202 ? 9.849 4.055 -15.318 1.00 90.69 202 GLU A C 1
ATOM 1578 O O . GLU A 1 202 ? 9.138 5.061 -15.328 1.00 90.69 202 GLU A O 1
ATOM 1583 N N . ASN A 1 203 ? 9.655 3.094 -14.409 1.00 93.00 203 ASN A N 1
ATOM 1584 C CA . ASN A 1 203 ? 8.605 3.164 -13.390 1.00 93.00 203 ASN A CA 1
ATOM 1585 C C . ASN A 1 203 ? 8.757 4.405 -12.488 1.00 93.00 203 ASN A C 1
ATOM 1587 O O . ASN A 1 203 ? 7.787 5.127 -12.241 1.00 93.00 203 ASN A O 1
ATOM 1591 N N . ASN A 1 204 ? 9.977 4.695 -12.032 1.00 94.56 204 ASN A N 1
ATOM 1592 C CA . ASN A 1 204 ? 10.263 5.856 -11.195 1.00 94.56 204 ASN A CA 1
ATOM 1593 C C . ASN A 1 204 ? 10.035 7.185 -11.929 1.00 94.56 204 ASN A C 1
ATOM 1595 O O . ASN A 1 204 ? 9.472 8.113 -11.346 1.00 94.56 204 ASN A O 1
ATOM 1599 N N . LEU A 1 205 ? 10.388 7.279 -13.213 1.00 97.19 205 LEU A N 1
ATOM 1600 C CA . LEU A 1 205 ? 10.053 8.429 -14.057 1.00 97.19 205 LEU A CA 1
ATOM 1601 C C . LEU A 1 205 ? 8.539 8.586 -14.194 1.00 97.19 205 LEU A C 1
ATOM 1603 O O . LEU A 1 205 ? 8.025 9.696 -14.033 1.00 97.19 205 LEU A O 1
ATOM 1607 N N . GLY A 1 206 ? 7.812 7.486 -14.409 1.00 96.75 206 GLY A N 1
ATOM 1608 C CA . GLY A 1 206 ? 6.350 7.478 -14.404 1.00 96.75 206 GLY A CA 1
ATOM 1609 C C . GLY A 1 206 ? 5.781 8.077 -13.116 1.00 96.75 206 GLY A C 1
ATOM 1610 O O . GLY A 1 206 ? 4.939 8.979 -13.162 1.00 96.75 206 GLY A O 1
ATOM 1611 N N . LEU A 1 207 ? 6.307 7.666 -11.958 1.00 95.06 207 LEU A N 1
ATOM 1612 C CA . LEU A 1 207 ? 5.924 8.225 -10.660 1.00 95.06 207 LEU A CA 1
ATOM 1613 C C . LEU A 1 207 ? 6.245 9.723 -10.557 1.00 95.06 207 LEU A C 1
ATOM 1615 O O . LEU A 1 207 ? 5.375 10.492 -10.140 1.00 95.06 207 LEU A O 1
ATOM 1619 N N . MET A 1 208 ? 7.436 10.158 -10.976 1.00 96.62 208 MET A N 1
ATOM 1620 C CA . MET A 1 208 ? 7.830 11.573 -10.957 1.00 96.62 208 MET A CA 1
ATOM 1621 C C . MET A 1 208 ? 6.902 12.448 -11.803 1.00 96.62 208 MET A C 1
ATOM 1623 O O . MET A 1 208 ? 6.406 13.458 -11.302 1.00 96.62 208 MET A O 1
ATOM 1627 N N . TYR A 1 209 ? 6.590 12.041 -13.038 1.00 97.31 209 TYR A N 1
ATOM 1628 C CA . TYR A 1 209 ? 5.648 12.767 -13.899 1.00 97.31 209 TYR A CA 1
ATOM 1629 C C . TYR A 1 209 ? 4.215 12.731 -13.364 1.00 97.31 209 TYR A C 1
ATOM 1631 O O . TYR A 1 209 ? 3.513 13.738 -13.445 1.00 97.31 209 TYR A O 1
ATOM 1639 N N . SER A 1 210 ? 3.784 11.617 -12.766 1.00 94.69 210 SER A N 1
ATOM 1640 C CA . SER A 1 210 ? 2.439 11.509 -12.188 1.00 94.69 210 SER A CA 1
ATOM 1641 C C . SER A 1 210 ? 2.239 12.428 -10.979 1.00 94.69 210 SER A C 1
ATOM 1643 O O . SER A 1 210 ? 1.134 12.919 -10.759 1.00 94.69 210 SER A O 1
ATOM 1645 N N . ARG A 1 211 ? 3.304 12.706 -10.215 1.00 92.31 211 ARG A N 1
ATOM 1646 C CA . ARG A 1 211 ? 3.271 13.554 -9.012 1.00 92.31 211 ARG A CA 1
ATOM 1647 C C . ARG A 1 211 ? 3.755 14.985 -9.244 1.00 92.31 211 ARG A C 1
ATOM 1649 O O . ARG A 1 211 ? 3.530 15.840 -8.397 1.00 92.31 211 ARG A O 1
ATOM 1656 N N . GLY A 1 212 ? 4.419 15.254 -10.367 1.00 93.69 212 GLY A N 1
ATOM 1657 C CA . GLY A 1 212 ? 5.089 16.532 -10.615 1.00 93.69 212 GLY A CA 1
ATOM 1658 C C . GLY A 1 212 ? 6.319 16.755 -9.726 1.00 93.69 212 GLY A C 1
ATOM 1659 O O . GLY A 1 212 ? 6.622 17.883 -9.348 1.00 93.69 212 GLY A O 1
ATOM 1660 N N . HIS A 1 213 ? 7.016 15.685 -9.339 1.00 93.56 213 HIS A N 1
ATOM 1661 C CA . HIS A 1 213 ? 8.216 15.780 -8.505 1.00 93.56 213 HIS A CA 1
ATOM 1662 C C . HIS A 1 213 ? 9.441 16.061 -9.378 1.00 93.56 213 HIS A C 1
ATOM 1664 O O . HIS A 1 213 ? 9.834 15.218 -10.178 1.00 93.56 213 HIS A O 1
ATOM 1670 N N . GLY A 1 214 ? 10.029 17.255 -9.258 1.00 90.75 214 GLY A N 1
ATOM 1671 C CA . GLY A 1 214 ? 11.176 17.688 -10.075 1.00 90.75 214 GLY A CA 1
ATOM 1672 C C . GLY A 1 214 ? 10.867 17.946 -11.556 1.00 90.75 214 GLY A C 1
ATOM 1673 O O . GLY A 1 214 ? 11.757 18.337 -12.305 1.00 90.75 214 GLY A O 1
ATOM 1674 N N . VAL A 1 215 ? 9.617 17.753 -11.979 1.00 95.31 215 VAL A N 1
ATOM 1675 C CA . VAL A 1 215 ? 9.114 17.971 -13.342 1.00 95.31 215 VAL A CA 1
ATOM 1676 C C . VAL A 1 215 ? 7.697 18.535 -13.282 1.00 95.31 215 VAL A C 1
ATOM 1678 O O . VAL A 1 215 ? 6.998 18.365 -12.286 1.00 95.31 215 VAL A O 1
ATOM 1681 N N . LYS A 1 216 ? 7.226 19.179 -14.356 1.00 96.25 216 LYS A N 1
ATOM 1682 C CA . LYS A 1 216 ? 5.804 19.539 -14.464 1.00 96.25 216 LYS A CA 1
ATOM 1683 C C . LYS A 1 216 ? 4.964 18.256 -14.492 1.00 96.25 216 LYS A C 1
ATOM 1685 O O . LYS A 1 216 ? 5.284 17.343 -15.251 1.00 96.25 216 LYS A O 1
ATOM 1690 N N . GLN A 1 217 ? 3.904 18.199 -13.683 1.00 95.62 217 GLN A N 1
ATOM 1691 C CA . GLN A 1 217 ? 2.996 17.051 -13.663 1.00 95.62 217 GLN A CA 1
ATOM 1692 C C . GLN A 1 217 ? 2.406 16.810 -15.056 1.00 95.62 217 GLN A C 1
ATOM 1694 O O . GLN A 1 217 ? 1.872 17.728 -15.682 1.00 95.62 217 GLN A O 1
ATOM 1699 N N . ASP A 1 218 ? 2.499 15.566 -15.515 1.00 97.31 218 ASP A N 1
ATOM 1700 C CA . ASP A 1 218 ? 2.016 15.140 -16.823 1.00 97.31 218 ASP A CA 1
ATOM 1701 C C . ASP A 1 218 ? 1.615 13.662 -16.771 1.00 97.31 218 ASP A C 1
ATOM 1703 O O . ASP A 1 218 ? 2.447 12.753 -16.812 1.00 97.31 218 ASP A O 1
ATOM 1707 N N . TYR A 1 219 ? 0.308 13.414 -16.687 1.00 96.31 219 TYR A N 1
ATOM 1708 C CA . TYR A 1 219 ? -0.219 12.055 -16.641 1.00 96.31 219 TYR A CA 1
ATOM 1709 C C . TYR A 1 219 ? -0.079 11.313 -17.972 1.00 96.31 219 TYR A C 1
ATOM 1711 O O . TYR A 1 219 ? 0.068 10.097 -17.962 1.00 96.31 219 TYR A O 1
ATOM 1719 N N . GLN A 1 220 ? -0.098 11.994 -19.118 1.00 97.31 220 GLN A N 1
ATOM 1720 C CA . GLN A 1 220 ? 0.080 11.312 -20.403 1.00 97.31 220 GLN A CA 1
ATOM 1721 C C . GLN A 1 220 ? 1.516 10.814 -20.542 1.00 97.31 220 GLN A C 1
ATOM 1723 O O . GLN A 1 220 ? 1.759 9.691 -20.982 1.00 97.31 220 GLN A O 1
ATOM 1728 N N . LYS A 1 221 ? 2.481 11.632 -20.114 1.00 97.19 221 LYS A N 1
ATOM 1729 C CA . LYS A 1 221 ? 3.886 11.239 -20.084 1.00 97.19 221 LYS A CA 1
ATOM 1730 C C . LYS A 1 221 ? 4.143 10.144 -19.049 1.00 97.19 221 LYS A C 1
ATOM 1732 O O . LYS A 1 221 ? 4.812 9.170 -19.377 1.00 97.19 221 LYS A O 1
ATOM 1737 N N . ALA A 1 222 ? 3.541 10.236 -17.861 1.00 97.50 222 ALA A N 1
ATOM 1738 C CA . ALA A 1 222 ? 3.598 9.166 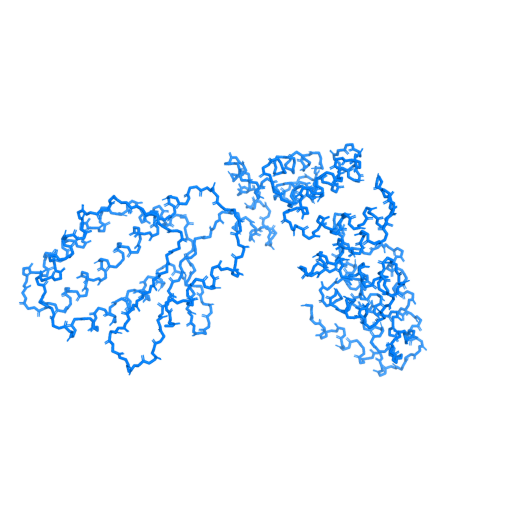-16.865 1.00 97.50 222 ALA A CA 1
ATOM 1739 C C . ALA A 1 222 ? 3.071 7.829 -17.413 1.00 97.50 222 ALA A C 1
ATOM 1741 O O . ALA A 1 222 ? 3.724 6.803 -17.248 1.00 97.50 222 ALA A O 1
ATOM 1742 N N . ALA A 1 223 ? 1.935 7.846 -18.123 1.00 97.31 223 ALA A N 1
ATOM 1743 C CA . ALA A 1 223 ? 1.362 6.650 -18.736 1.00 97.31 223 ALA A CA 1
ATOM 1744 C C . ALA A 1 223 ? 2.325 5.987 -19.726 1.00 97.31 223 ALA A C 1
ATOM 1746 O O . ALA A 1 223 ? 2.422 4.765 -19.744 1.00 97.31 223 ALA A O 1
ATOM 1747 N N . LYS A 1 224 ? 3.057 6.779 -20.523 1.00 97.56 224 LYS A N 1
ATOM 1748 C CA . LYS A 1 224 ? 4.062 6.259 -21.463 1.00 97.56 224 LYS A CA 1
ATOM 1749 C C . LYS A 1 224 ? 5.193 5.536 -20.732 1.00 97.56 224 LYS A C 1
ATOM 1751 O O . LYS A 1 224 ? 5.470 4.392 -21.067 1.00 97.56 224 LYS A O 1
ATOM 1756 N N . TYR A 1 225 ? 5.774 6.159 -19.708 1.00 97.06 225 TYR A N 1
ATOM 1757 C CA . TYR A 1 225 ? 6.814 5.538 -18.876 1.00 97.06 225 TYR A CA 1
ATOM 1758 C C . TYR A 1 225 ? 6.323 4.243 -18.210 1.00 97.06 225 TYR A C 1
ATOM 1760 O O . TYR A 1 225 ? 6.974 3.203 -18.287 1.00 97.06 225 TYR A O 1
ATOM 1768 N N . PHE A 1 226 ? 5.119 4.254 -17.628 1.00 97.44 226 PHE A N 1
ATOM 1769 C CA . PHE A 1 226 ? 4.541 3.032 -17.068 1.00 97.44 226 PHE A CA 1
ATOM 1770 C C . PHE A 1 226 ? 4.253 1.972 -18.132 1.00 97.44 226 PHE A C 1
ATOM 1772 O O . PHE A 1 226 ? 4.395 0.791 -17.842 1.00 97.44 226 PHE A O 1
ATOM 1779 N N . GLN A 1 227 ? 3.871 2.353 -19.353 1.00 96.88 227 GLN A N 1
ATOM 1780 C CA . GLN A 1 227 ? 3.641 1.414 -20.450 1.00 96.88 227 GLN A CA 1
ATOM 1781 C C . GLN A 1 227 ? 4.929 0.698 -20.869 1.00 96.88 227 GLN A C 1
ATOM 1783 O O . GLN A 1 227 ? 4.880 -0.517 -21.067 1.00 96.88 227 GLN A O 1
ATOM 1788 N N . PHE A 1 228 ? 6.055 1.415 -20.950 1.00 92.00 228 PHE A N 1
ATOM 1789 C CA . PHE A 1 228 ? 7.370 0.827 -21.225 1.00 92.00 228 PHE A CA 1
ATOM 1790 C C . PHE A 1 228 ? 7.834 -0.088 -20.085 1.00 92.00 228 PHE A C 1
ATOM 1792 O O . PHE A 1 228 ? 8.177 -1.246 -20.320 1.00 92.00 228 PHE A O 1
ATOM 1799 N N . ALA A 1 229 ? 7.769 0.374 -18.833 1.00 90.19 229 ALA A N 1
ATOM 1800 C CA . ALA A 1 229 ? 8.115 -0.459 -17.681 1.00 90.19 229 ALA A CA 1
ATOM 1801 C C . ALA A 1 229 ? 7.218 -1.710 -17.573 1.00 90.19 229 ALA A C 1
ATOM 1803 O O . ALA A 1 229 ? 7.704 -2.812 -17.314 1.00 90.19 229 ALA A O 1
ATOM 1804 N N . ALA A 1 230 ? 5.915 -1.570 -17.830 1.00 91.69 230 ALA A N 1
ATOM 1805 C CA . ALA A 1 230 ? 4.966 -2.677 -17.793 1.00 91.69 230 ALA A CA 1
ATOM 1806 C C . ALA A 1 230 ? 5.209 -3.708 -18.906 1.00 91.69 230 ALA A C 1
ATOM 1808 O O . ALA A 1 230 ? 5.043 -4.903 -18.648 1.00 91.69 230 ALA A O 1
ATOM 1809 N N . SER A 1 231 ? 5.622 -3.281 -20.110 1.00 88.69 231 SER A N 1
ATOM 1810 C CA . SER A 1 231 ? 5.962 -4.206 -21.203 1.00 88.69 231 SER A CA 1
ATOM 1811 C C . SER A 1 231 ? 7.247 -4.991 -20.939 1.00 88.69 231 SER A C 1
ATOM 1813 O O . SER A 1 231 ? 7.418 -6.067 -21.500 1.00 88.69 231 SER A O 1
ATOM 1815 N N . MET A 1 232 ? 8.115 -4.493 -20.053 1.00 81.81 232 MET A N 1
ATOM 1816 C CA . MET A 1 232 ? 9.277 -5.223 -19.529 1.00 81.81 232 MET A CA 1
ATOM 1817 C C . MET A 1 232 ? 8.944 -6.115 -18.322 1.00 81.81 232 MET A C 1
ATOM 1819 O O . MET A 1 232 ? 9.827 -6.765 -17.773 1.00 81.81 232 MET A O 1
ATOM 1823 N N . GLY A 1 233 ? 7.676 -6.170 -17.904 1.00 82.19 233 GLY A N 1
ATOM 1824 C CA . GLY A 1 233 ? 7.223 -7.045 -16.826 1.00 82.19 233 GLY A CA 1
ATOM 1825 C C . GLY A 1 233 ? 7.203 -6.414 -15.433 1.00 82.19 233 GLY A C 1
ATOM 1826 O O . GLY A 1 233 ? 6.792 -7.097 -14.504 1.00 82.19 233 GLY A O 1
ATOM 1827 N N . CYS A 1 234 ? 7.558 -5.134 -15.261 1.00 88.56 234 CYS A N 1
ATOM 1828 C CA . CYS A 1 234 ? 7.575 -4.487 -13.941 1.00 88.56 234 CYS A CA 1
ATOM 1829 C C . CYS A 1 234 ? 6.165 -4.462 -13.300 1.00 88.56 234 CYS A C 1
ATOM 1831 O O . CYS A 1 234 ? 5.263 -3.792 -13.828 1.00 88.56 234 CYS A O 1
ATOM 1833 N N . PRO A 1 235 ? 5.937 -5.163 -12.169 1.00 89.56 235 PRO A N 1
ATOM 1834 C CA . PRO A 1 235 ? 4.610 -5.271 -11.566 1.00 89.56 235 PRO A CA 1
ATOM 1835 C C . PRO A 1 235 ? 4.115 -3.953 -10.944 1.00 89.56 235 PRO A C 1
ATOM 1837 O O . PRO A 1 235 ? 2.906 -3.681 -10.949 1.00 89.56 235 PRO A O 1
ATOM 1840 N N . GLU A 1 236 ? 5.018 -3.097 -10.457 1.00 91.62 236 GLU A N 1
ATOM 1841 C CA . GLU A 1 236 ? 4.723 -1.737 -9.992 1.00 91.62 236 GLU A CA 1
ATOM 1842 C C . GLU A 1 236 ? 4.113 -0.900 -11.119 1.00 91.62 236 GLU A C 1
ATOM 1844 O O . GLU A 1 236 ? 3.070 -0.257 -10.937 1.00 91.62 236 GLU A O 1
ATOM 1849 N N . ALA A 1 237 ? 4.733 -0.947 -12.300 1.00 93.44 237 ALA A N 1
ATOM 1850 C CA . ALA A 1 237 ? 4.298 -0.200 -13.468 1.00 93.44 237 ALA A CA 1
ATOM 1851 C C . ALA A 1 237 ? 3.001 -0.762 -14.050 1.00 93.44 237 ALA A C 1
ATOM 1853 O O . ALA A 1 237 ? 2.085 0.007 -14.335 1.00 93.44 237 ALA A O 1
ATOM 1854 N N . GLN A 1 238 ? 2.869 -2.091 -14.143 1.00 96.94 238 GLN A N 1
ATOM 1855 C CA . GLN A 1 238 ? 1.616 -2.751 -14.529 1.00 96.94 238 GLN A CA 1
ATOM 1856 C C . GLN A 1 238 ? 0.462 -2.305 -13.621 1.00 96.94 238 GLN A C 1
ATOM 1858 O O . GLN A 1 238 ? -0.604 -1.915 -14.096 1.00 96.94 238 GLN A O 1
ATOM 1863 N N . THR A 1 239 ? 0.687 -2.271 -12.307 1.00 96.75 239 THR A N 1
ATOM 1864 C CA . THR A 1 239 ? -0.330 -1.821 -11.348 1.00 96.75 239 THR A CA 1
ATOM 1865 C C . THR A 1 239 ? -0.644 -0.335 -11.497 1.00 96.75 239 THR A C 1
ATOM 1867 O O . THR A 1 239 ? -1.815 0.047 -11.484 1.00 96.75 239 THR A O 1
ATOM 1870 N N . SER A 1 240 ? 0.375 0.511 -11.653 1.00 96.44 240 SER A N 1
ATOM 1871 C CA . SER A 1 240 ? 0.205 1.961 -11.808 1.00 96.44 240 SER A CA 1
ATOM 1872 C C . SER A 1 240 ? -0.555 2.295 -13.091 1.00 96.44 240 SER A C 1
ATOM 1874 O O . SER A 1 240 ? -1.547 3.025 -13.052 1.00 96.44 240 SER A O 1
ATOM 1876 N N . LEU A 1 241 ? -0.182 1.670 -14.206 1.00 97.56 241 LEU A N 1
ATOM 1877 C CA . LEU A 1 241 ? -0.881 1.782 -15.480 1.00 97.56 241 LEU A CA 1
ATOM 1878 C C . LEU A 1 241 ? -2.318 1.247 -15.390 1.00 97.56 241 LEU A C 1
ATOM 1880 O O . LEU A 1 241 ? -3.245 1.882 -15.890 1.00 97.56 241 LEU A O 1
ATOM 1884 N N . GLY A 1 242 ? -2.535 0.135 -14.682 1.00 97.62 242 GLY A N 1
ATOM 1885 C CA . GLY A 1 242 ? -3.874 -0.388 -14.419 1.00 97.62 242 GLY A CA 1
ATOM 1886 C C . GLY A 1 242 ? -4.747 0.605 -13.643 1.00 97.62 242 GLY A C 1
ATOM 1887 O O . GLY A 1 242 ? -5.916 0.794 -13.972 1.00 97.62 242 GLY A O 1
ATOM 1888 N N . ILE A 1 243 ? -4.188 1.317 -12.652 1.00 95.44 243 ILE A N 1
ATOM 1889 C CA . ILE A 1 243 ? -4.889 2.406 -11.941 1.00 95.44 243 ILE A CA 1
ATOM 1890 C C . ILE A 1 243 ? -5.240 3.550 -12.898 1.00 95.44 243 ILE A C 1
ATOM 1892 O O . ILE A 1 243 ? -6.349 4.087 -12.814 1.00 95.44 243 ILE A O 1
ATOM 1896 N N . MET A 1 244 ? -4.331 3.910 -13.804 1.00 96.50 244 MET A N 1
ATOM 1897 C CA . MET A 1 244 ? -4.555 4.967 -14.790 1.00 96.50 244 MET A CA 1
ATOM 1898 C C . MET A 1 244 ? -5.685 4.615 -15.755 1.00 96.50 244 MET A C 1
ATOM 1900 O O . MET A 1 244 ? -6.616 5.409 -15.885 1.00 96.50 244 MET A O 1
ATOM 1904 N N . TYR A 1 245 ? -5.686 3.407 -16.325 1.00 97.94 245 TYR A N 1
ATOM 1905 C CA . TYR A 1 245 ? -6.795 2.910 -17.145 1.00 97.94 245 TYR A CA 1
ATOM 1906 C C . TYR A 1 245 ? -8.099 2.793 -16.352 1.00 97.94 245 TYR A C 1
ATOM 1908 O O . TYR A 1 245 ? -9.153 3.188 -16.841 1.00 97.94 245 TYR A O 1
ATOM 1916 N N . SER A 1 246 ? -8.051 2.338 -15.096 1.00 95.50 246 SER A N 1
ATOM 1917 C CA . SER A 1 246 ? -9.252 2.212 -14.261 1.00 95.50 246 SER A CA 1
ATOM 1918 C C . SER A 1 246 ? -9.927 3.558 -13.980 1.00 95.50 246 SER A C 1
ATOM 1920 O O . SER A 1 246 ? -11.156 3.638 -13.886 1.00 95.50 246 SER A O 1
ATOM 1922 N N . LYS A 1 247 ? -9.132 4.623 -13.829 1.00 92.75 247 LYS A N 1
ATOM 1923 C CA . LYS A 1 247 ? -9.607 5.975 -13.504 1.00 92.75 247 LYS A CA 1
ATOM 1924 C C . LYS A 1 247 ? -9.725 6.906 -14.720 1.00 92.75 247 LYS A C 1
ATOM 1926 O O . LYS A 1 247 ? -10.290 7.981 -14.562 1.00 92.75 247 LYS A O 1
ATOM 1931 N N . GLY A 1 248 ? -9.199 6.527 -15.886 1.00 94.69 248 GLY A N 1
ATOM 1932 C CA . GLY A 1 248 ? -9.101 7.410 -17.054 1.00 94.69 248 GLY A CA 1
ATOM 1933 C C . GLY A 1 248 ? -8.142 8.592 -16.847 1.00 94.69 248 GLY A C 1
ATOM 1934 O O . GLY A 1 248 ? -8.420 9.703 -17.290 1.00 94.69 248 GLY A O 1
ATOM 1935 N N . ILE A 1 249 ? -7.046 8.394 -16.105 1.00 92.19 249 ILE A N 1
ATOM 1936 C CA . ILE A 1 249 ? -6.061 9.449 -15.806 1.00 92.19 249 ILE A CA 1
ATOM 1937 C C . ILE A 1 249 ? -4.899 9.326 -16.788 1.00 92.19 249 ILE A C 1
ATOM 1939 O O . ILE A 1 249 ? -4.200 8.322 -16.770 1.00 92.19 249 ILE A O 1
ATOM 1943 N N . GLY A 1 250 ? -4.675 10.335 -17.635 1.00 92.69 250 GLY A N 1
ATOM 1944 C CA . GLY A 1 250 ? -3.590 10.330 -18.633 1.00 92.69 250 GLY A CA 1
ATOM 1945 C C . GLY A 1 250 ? -3.793 9.371 -19.813 1.00 92.69 250 GLY A C 1
ATOM 1946 O O . GLY A 1 250 ? -3.046 9.441 -20.784 1.00 92.69 250 GLY A O 1
ATOM 1947 N N . VAL A 1 251 ? -4.816 8.519 -19.751 1.00 96.44 251 VAL A N 1
ATOM 1948 C CA . VAL A 1 251 ? -5.266 7.579 -20.784 1.00 96.44 251 VAL A CA 1
ATOM 1949 C C . VAL A 1 251 ? -6.794 7.536 -20.779 1.00 96.44 251 VAL A C 1
ATOM 1951 O O . VAL A 1 251 ? -7.417 7.884 -19.775 1.00 96.44 251 VAL A O 1
ATOM 1954 N N . ASN A 1 252 ? -7.407 7.086 -21.874 1.00 97.31 252 ASN A N 1
ATOM 1955 C CA . ASN A 1 252 ? -8.845 6.816 -21.883 1.00 97.31 252 ASN A CA 1
ATOM 1956 C C . ASN A 1 252 ? -9.174 5.690 -20.895 1.00 97.31 252 ASN A C 1
ATOM 1958 O O . ASN A 1 252 ? -8.397 4.746 -20.748 1.00 97.31 252 ASN A O 1
ATOM 1962 N N . GLN A 1 253 ? -10.316 5.799 -20.212 1.00 96.88 253 GLN A N 1
ATOM 1963 C CA . GLN A 1 253 ? -10.733 4.778 -19.256 1.00 96.88 253 GLN A CA 1
ATOM 1964 C C . GLN A 1 253 ? -10.968 3.443 -19.968 1.00 96.88 253 GLN A C 1
ATOM 1966 O O . GLN A 1 253 ? -11.703 3.384 -20.950 1.00 96.88 253 GLN A O 1
ATOM 1971 N N . ASP A 1 254 ? -10.369 2.382 -19.434 1.00 97.62 254 ASP A N 1
ATOM 1972 C CA . ASP A 1 254 ? -10.450 1.031 -19.981 1.00 97.62 254 ASP A CA 1
ATOM 1973 C C . ASP A 1 254 ? -10.366 0.017 -18.828 1.00 97.62 254 ASP A C 1
ATOM 1975 O O . ASP A 1 254 ? -9.304 -0.257 -18.265 1.00 97.62 254 ASP A O 1
ATOM 1979 N N . LEU A 1 255 ? -11.523 -0.484 -18.391 1.00 95.69 255 LEU A N 1
ATOM 1980 C CA . LEU A 1 255 ? -11.586 -1.402 -17.251 1.00 95.69 255 LEU A CA 1
ATOM 1981 C C . LEU A 1 255 ? -11.099 -2.813 -17.599 1.00 95.69 255 LEU A C 1
ATOM 1983 O O . LEU A 1 255 ? -10.685 -3.537 -16.691 1.00 95.69 255 LEU A O 1
ATOM 1987 N N . GLU A 1 256 ? -11.120 -3.181 -18.879 1.00 96.12 256 GLU A N 1
ATOM 1988 C CA . GLU A 1 256 ? -10.622 -4.463 -19.364 1.00 96.12 256 GLU A CA 1
ATOM 1989 C C . GLU A 1 256 ? -9.098 -4.497 -19.285 1.00 96.12 256 GLU A C 1
ATOM 1991 O O . GLU A 1 256 ? -8.540 -5.346 -18.588 1.00 96.12 256 GLU A O 1
ATOM 1996 N N . LYS A 1 257 ? -8.422 -3.486 -19.847 1.00 96.81 257 LYS A N 1
ATOM 1997 C CA . LYS A 1 257 ? -6.961 -3.353 -19.721 1.00 96.81 257 LYS A CA 1
ATOM 1998 C C . LYS A 1 257 ? -6.506 -3.234 -18.276 1.00 96.81 257 LYS A C 1
ATOM 2000 O O . LYS A 1 257 ? -5.484 -3.803 -17.897 1.00 96.81 257 LYS A O 1
ATOM 2005 N N . ALA A 1 258 ? -7.254 -2.508 -17.443 1.00 97.62 258 ALA A N 1
ATOM 2006 C CA . ALA A 1 258 ? -6.945 -2.424 -16.019 1.00 97.62 258 ALA A CA 1
ATOM 2007 C C . ALA A 1 258 ? -6.976 -3.808 -15.350 1.00 97.62 258 ALA A C 1
ATOM 2009 O O . ALA A 1 258 ? -6.066 -4.141 -14.590 1.00 97.62 258 ALA A O 1
ATOM 2010 N N . LEU A 1 259 ? -7.993 -4.624 -15.655 1.00 97.25 259 LEU A N 1
ATOM 2011 C CA . LEU A 1 259 ? -8.112 -5.987 -15.140 1.00 97.25 259 LEU A CA 1
ATOM 2012 C C . LEU A 1 259 ? -6.943 -6.870 -15.594 1.00 97.25 259 LEU A C 1
ATOM 2014 O O . LEU A 1 259 ? -6.375 -7.585 -14.768 1.00 97.25 259 LEU A O 1
ATOM 2018 N N . GLU A 1 260 ? -6.581 -6.820 -16.876 1.00 97.75 260 GLU A N 1
ATOM 2019 C CA . GLU A 1 260 ? -5.455 -7.581 -17.429 1.00 97.75 260 GLU A CA 1
ATOM 2020 C C . GLU A 1 260 ? -4.138 -7.220 -16.742 1.00 97.75 260 GLU A C 1
ATOM 2022 O O . GLU A 1 260 ? -3.436 -8.099 -16.240 1.00 97.75 260 GLU A O 1
ATOM 2027 N N . LEU A 1 261 ? -3.839 -5.926 -16.628 1.00 98.06 261 LEU A N 1
ATOM 2028 C CA . LEU A 1 261 ? -2.626 -5.438 -15.975 1.00 98.06 261 LEU A CA 1
ATOM 2029 C C . LEU A 1 261 ? -2.567 -5.825 -14.494 1.00 98.06 261 LEU A C 1
ATOM 2031 O O . LEU A 1 261 ? -1.515 -6.236 -14.002 1.00 98.06 261 LEU A O 1
ATOM 2035 N N . TYR A 1 262 ? -3.690 -5.750 -13.775 1.00 98.06 262 TYR A N 1
ATOM 2036 C CA . TYR A 1 262 ? -3.734 -6.218 -12.392 1.00 98.06 262 TYR A CA 1
ATOM 2037 C C . TYR A 1 262 ? -3.541 -7.730 -12.282 1.00 98.06 262 TYR A C 1
ATOM 2039 O O . TYR A 1 262 ? -2.878 -8.175 -11.350 1.00 98.06 262 TYR A O 1
ATOM 2047 N N . ARG A 1 263 ? -4.077 -8.532 -13.210 1.00 97.62 263 ARG A N 1
ATOM 2048 C CA . ARG A 1 263 ? -3.834 -9.984 -13.236 1.00 97.62 263 ARG A CA 1
ATOM 2049 C C . ARG A 1 263 ? -2.364 -10.303 -13.495 1.00 97.62 263 ARG A C 1
ATOM 2051 O O . ARG A 1 263 ? -1.818 -11.140 -12.782 1.00 97.62 263 ARG A O 1
ATOM 2058 N N . LEU A 1 264 ? -1.721 -9.608 -14.436 1.00 94.56 264 LEU A N 1
ATOM 2059 C CA . LEU A 1 264 ? -0.291 -9.762 -14.723 1.00 94.56 264 LEU A CA 1
ATOM 2060 C C . LEU A 1 264 ? 0.566 -9.460 -13.487 1.00 94.56 264 LEU A C 1
ATOM 2062 O O . LEU A 1 264 ? 1.369 -10.294 -13.075 1.00 94.56 264 LEU A O 1
ATOM 2066 N N . ALA A 1 265 ? 0.342 -8.321 -12.830 1.00 93.31 265 ALA A N 1
ATOM 2067 C CA . ALA A 1 265 ? 1.099 -7.958 -11.634 1.00 93.31 265 ALA A CA 1
ATOM 2068 C C . ALA A 1 265 ? 0.780 -8.874 -10.436 1.00 93.31 265 ALA A C 1
ATOM 2070 O O . ALA A 1 265 ? 1.668 -9.237 -9.665 1.00 93.31 265 ALA A O 1
ATOM 2071 N N . ALA A 1 266 ? -0.476 -9.300 -10.276 1.00 92.69 266 ALA A N 1
ATOM 2072 C CA . ALA A 1 266 ? -0.869 -10.212 -9.204 1.00 92.69 266 ALA A CA 1
ATOM 2073 C C . ALA A 1 266 ? -0.288 -11.625 -9.381 1.00 92.69 266 ALA A C 1
ATOM 2075 O O . ALA A 1 266 ? 0.025 -12.264 -8.375 1.00 92.69 266 ALA A O 1
ATOM 2076 N N . ALA A 1 267 ? -0.108 -12.092 -10.624 1.00 92.69 267 ALA A N 1
ATOM 2077 C CA . ALA A 1 267 ? 0.575 -13.351 -10.935 1.00 92.69 267 ALA A CA 1
ATOM 2078 C C . ALA A 1 267 ? 2.058 -13.324 -10.524 1.00 92.69 267 ALA A C 1
ATOM 2080 O O . ALA A 1 267 ? 2.615 -14.355 -10.160 1.00 92.69 267 ALA A O 1
ATOM 2081 N N . GLN A 1 268 ? 2.662 -12.134 -10.479 1.00 90.25 268 GLN A N 1
ATOM 2082 C CA . GLN A 1 268 ? 3.997 -11.883 -9.919 1.00 90.25 268 GLN A CA 1
ATOM 2083 C C . GLN A 1 268 ? 3.977 -11.669 -8.394 1.00 90.25 268 GLN A C 1
ATOM 2085 O O . GLN A 1 268 ? 4.932 -11.173 -7.805 1.00 90.25 268 GLN A O 1
ATOM 2090 N N . ASN A 1 269 ? 2.868 -12.024 -7.741 1.00 90.75 269 ASN A N 1
ATOM 2091 C CA . ASN A 1 269 ? 2.623 -11.857 -6.314 1.00 90.75 269 ASN A CA 1
ATOM 2092 C C . ASN A 1 269 ? 2.613 -10.395 -5.820 1.00 90.75 269 ASN A C 1
ATOM 2094 O O . ASN A 1 269 ? 2.760 -10.155 -4.626 1.00 90.75 269 ASN A O 1
ATOM 2098 N N . TYR A 1 270 ? 2.390 -9.401 -6.688 1.00 93.12 270 TYR A N 1
ATOM 2099 C CA . TYR A 1 270 ? 2.437 -7.999 -6.270 1.00 93.12 270 TYR A CA 1
ATOM 2100 C C . TYR A 1 270 ? 1.196 -7.589 -5.444 1.00 93.12 270 TYR A C 1
ATOM 2102 O O . TYR A 1 270 ? 0.065 -7.626 -5.951 1.00 93.12 270 TYR A O 1
ATOM 2110 N N . PRO A 1 271 ? 1.356 -7.152 -4.178 1.00 94.00 271 PRO A N 1
ATOM 2111 C CA . PRO A 1 271 ? 0.239 -7.020 -3.241 1.00 94.00 271 PRO A CA 1
ATOM 2112 C C . PRO A 1 271 ? -0.745 -5.904 -3.605 1.00 94.00 271 PRO A C 1
ATOM 2114 O O . PRO A 1 271 ? -1.947 -6.049 -3.380 1.00 94.00 271 PRO A O 1
ATOM 2117 N N . ASN A 1 272 ? -0.282 -4.799 -4.200 1.00 94.56 272 ASN A N 1
ATOM 2118 C CA . ASN A 1 272 ? -1.183 -3.718 -4.621 1.00 94.56 272 ASN A CA 1
ATOM 2119 C C . ASN A 1 272 ? -2.092 -4.155 -5.782 1.00 94.56 272 ASN A C 1
ATOM 2121 O O . ASN A 1 272 ? -3.257 -3.759 -5.831 1.00 94.56 272 ASN A O 1
ATOM 2125 N N . ALA A 1 273 ? -1.593 -5.001 -6.688 1.00 96.44 273 ALA A N 1
ATOM 2126 C CA . ALA A 1 273 ? -2.392 -5.560 -7.775 1.00 96.44 273 ALA A CA 1
ATOM 2127 C C . ALA A 1 273 ? -3.450 -6.531 -7.247 1.00 96.44 273 ALA A C 1
ATOM 2129 O O . ALA A 1 273 ? -4.628 -6.394 -7.575 1.00 96.44 273 ALA A O 1
ATOM 2130 N N . GLN A 1 274 ? -3.052 -7.444 -6.355 1.00 98.00 274 GLN A N 1
ATOM 2131 C CA . GLN A 1 274 ? -3.971 -8.347 -5.654 1.00 98.00 274 GLN A CA 1
ATOM 2132 C C . GLN A 1 274 ? -5.064 -7.558 -4.921 1.00 98.00 274 GLN A C 1
ATOM 2134 O O . GLN A 1 274 ? -6.252 -7.833 -5.070 1.00 98.00 274 GLN A O 1
ATOM 2139 N N . TYR A 1 275 ? -4.691 -6.503 -4.195 1.00 97.75 275 TYR A N 1
ATOM 2140 C CA . TYR A 1 275 ? -5.655 -5.607 -3.564 1.00 97.75 275 TYR A CA 1
ATOM 2141 C C . TYR A 1 275 ? -6.630 -4.980 -4.572 1.00 97.75 275 TYR A C 1
ATOM 2143 O O . TYR A 1 275 ? -7.840 -4.993 -4.336 1.00 97.75 275 TYR A O 1
ATOM 2151 N N . ASN A 1 276 ? -6.137 -4.464 -5.700 1.00 96.75 276 ASN A N 1
ATOM 2152 C CA . ASN A 1 276 ? -6.984 -3.846 -6.720 1.00 96.75 276 ASN A CA 1
ATOM 2153 C C . ASN A 1 276 ? -7.936 -4.855 -7.384 1.00 96.75 276 ASN A C 1
ATOM 2155 O O . ASN A 1 276 ? -9.107 -4.522 -7.582 1.00 96.75 276 ASN A O 1
ATOM 2159 N N . LEU A 1 277 ? -7.503 -6.099 -7.626 1.00 97.25 277 LEU A N 1
ATOM 2160 C CA . LEU A 1 277 ? -8.392 -7.190 -8.054 1.00 97.25 277 LEU A CA 1
ATOM 2161 C C . LEU A 1 277 ? -9.491 -7.444 -7.023 1.00 97.25 277 LEU A C 1
ATOM 2163 O O . LEU A 1 277 ? -10.673 -7.491 -7.371 1.00 97.25 277 LEU A O 1
ATOM 2167 N N . GLY A 1 278 ? -9.128 -7.510 -5.740 1.00 97.56 278 GLY A N 1
ATOM 2168 C CA . GLY A 1 278 ? -10.100 -7.642 -4.659 1.00 97.56 278 GLY A CA 1
ATOM 2169 C C . GLY A 1 278 ? -11.123 -6.501 -4.643 1.00 97.56 278 GLY A C 1
ATOM 2170 O O . GLY A 1 278 ? -12.315 -6.723 -4.410 1.00 97.56 278 GLY A O 1
ATOM 2171 N N . VAL A 1 279 ? -10.700 -5.271 -4.952 1.00 96.12 279 VAL A N 1
ATOM 2172 C CA . VAL A 1 279 ? -11.605 -4.117 -5.083 1.00 96.12 279 VAL A CA 1
ATOM 2173 C C . VAL A 1 279 ? -12.532 -4.253 -6.292 1.00 96.12 279 VAL A C 1
ATOM 2175 O O . VAL A 1 279 ? -13.715 -3.922 -6.159 1.00 96.12 279 VAL A O 1
ATOM 2178 N N . MET A 1 280 ? -12.038 -4.728 -7.440 1.00 95.88 280 MET A N 1
ATOM 2179 C CA . MET A 1 280 ? -12.856 -4.936 -8.641 1.00 95.88 280 MET A CA 1
ATOM 2180 C C . MET A 1 280 ? -13.947 -5.980 -8.399 1.00 95.88 280 MET A C 1
ATOM 2182 O O . MET A 1 280 ? -15.122 -5.666 -8.604 1.00 95.88 280 MET A O 1
ATOM 2186 N N . TYR A 1 281 ? -13.595 -7.151 -7.854 1.00 97.75 281 TYR A N 1
ATOM 2187 C CA . TYR A 1 281 ? -14.563 -8.206 -7.532 1.00 97.75 281 TYR A CA 1
ATOM 2188 C C . TYR A 1 281 ? -15.567 -7.785 -6.460 1.00 97.75 281 TYR A C 1
ATOM 2190 O O . TYR A 1 281 ? -16.764 -8.022 -6.613 1.00 97.75 281 TYR A O 1
ATOM 2198 N N . ARG A 1 282 ? -15.130 -7.085 -5.403 1.00 96.31 282 ARG A N 1
ATOM 2199 C CA . ARG A 1 282 ? -16.047 -6.611 -4.350 1.00 96.31 282 ARG A CA 1
ATOM 2200 C C . ARG A 1 282 ? -17.100 -5.644 -4.895 1.00 96.31 282 ARG A C 1
ATOM 2202 O O . ARG A 1 282 ? -18.217 -5.604 -4.387 1.00 96.31 282 ARG A O 1
ATOM 2209 N N . LYS A 1 283 ? -16.725 -4.814 -5.872 1.00 93.50 283 LYS A N 1
ATOM 2210 C CA . LYS A 1 283 ? -17.598 -3.782 -6.449 1.00 93.50 283 LYS A CA 1
ATOM 2211 C C . LYS A 1 283 ? -18.348 -4.233 -7.705 1.00 93.50 283 LYS A C 1
ATOM 2213 O O . LYS A 1 283 ? -19.176 -3.463 -8.171 1.00 93.50 283 LYS A O 1
ATOM 2218 N N . GLY A 1 284 ? -18.031 -5.399 -8.271 1.00 91.44 284 GLY A N 1
ATOM 2219 C CA . GLY A 1 284 ? -18.563 -5.818 -9.570 1.00 91.44 284 GLY A CA 1
ATOM 2220 C C . GLY A 1 284 ? -18.169 -4.877 -10.714 1.00 91.44 284 GLY A C 1
ATOM 2221 O O . GLY A 1 284 ? -18.964 -4.614 -11.611 1.00 91.44 284 GLY A O 1
ATOM 2222 N N . LYS A 1 285 ? -16.977 -4.268 -10.645 1.00 84.06 285 LYS A N 1
ATOM 2223 C CA . LYS A 1 285 ? -16.510 -3.347 -11.691 1.00 84.06 285 LYS A CA 1
ATOM 2224 C C . LYS A 1 285 ? -15.926 -4.150 -12.843 1.00 84.06 285 LYS A C 1
ATOM 2226 O O . LYS A 1 285 ? -14.833 -4.684 -12.676 1.00 84.06 285 LYS A O 1
ATOM 2231 N N . TRP A 1 286 ? -16.622 -4.192 -13.979 1.00 90.69 286 TRP A N 1
ATOM 2232 C CA . TRP A 1 286 ? -16.262 -4.943 -15.198 1.00 90.69 286 TRP A CA 1
ATOM 2233 C C . TRP A 1 286 ? -16.249 -6.474 -15.053 1.00 90.69 286 TRP A C 1
ATOM 2235 O O . TRP A 1 286 ? -16.569 -7.187 -15.994 1.00 90.69 286 TRP A O 1
ATOM 2245 N N . VAL A 1 287 ? -15.947 -6.989 -13.864 1.00 91.12 287 VAL A N 1
ATOM 2246 C CA . VAL A 1 287 ? -16.119 -8.395 -13.487 1.00 91.12 287 VAL A CA 1
ATOM 2247 C C . VAL A 1 287 ? -17.427 -8.596 -12.728 1.00 91.12 287 VAL A C 1
ATOM 2249 O O . VAL A 1 287 ? -17.907 -7.677 -12.059 1.00 91.12 287 VAL A O 1
ATOM 2252 N N . ALA A 1 288 ? -17.977 -9.812 -12.770 1.00 94.44 288 ALA A N 1
ATOM 2253 C CA . ALA A 1 288 ? -19.107 -10.185 -11.925 1.00 94.44 288 ALA A CA 1
ATOM 2254 C C . ALA A 1 288 ? -18.755 -9.979 -10.442 1.00 94.44 288 ALA A C 1
ATOM 2256 O O . ALA A 1 288 ? -17.662 -10.332 -9.986 1.00 94.44 288 ALA A O 1
ATOM 2257 N N . GLN A 1 289 ? -19.676 -9.382 -9.686 1.00 96.94 289 GLN A N 1
ATOM 2258 C CA . GLN A 1 289 ? -19.448 -9.118 -8.272 1.00 96.94 289 GLN A CA 1
ATOM 2259 C C . GLN A 1 289 ? -19.292 -10.435 -7.502 1.00 96.94 289 GLN A C 1
ATOM 2261 O O . GLN A 1 289 ? -20.166 -11.295 -7.547 1.00 96.94 289 GLN A O 1
ATOM 2266 N N . SER A 1 290 ? -18.202 -10.567 -6.747 1.00 98.06 290 SER A N 1
ATOM 2267 C CA . SER A 1 290 ? -17.958 -11.725 -5.887 1.00 98.06 290 SER A CA 1
ATOM 2268 C C . SER A 1 290 ? -17.199 -11.317 -4.630 1.00 98.06 290 SER A C 1
ATOM 2270 O O . SER A 1 290 ? -16.031 -10.926 -4.663 1.00 98.06 290 SER A O 1
ATOM 2272 N N . ASN A 1 291 ? -17.872 -11.423 -3.482 1.00 97.81 291 ASN A N 1
ATOM 2273 C CA . ASN A 1 291 ? -17.233 -11.190 -2.188 1.00 97.81 291 ASN A CA 1
ATOM 2274 C C . ASN A 1 291 ? -16.242 -12.308 -1.832 1.00 97.81 291 ASN A C 1
ATOM 2276 O O . 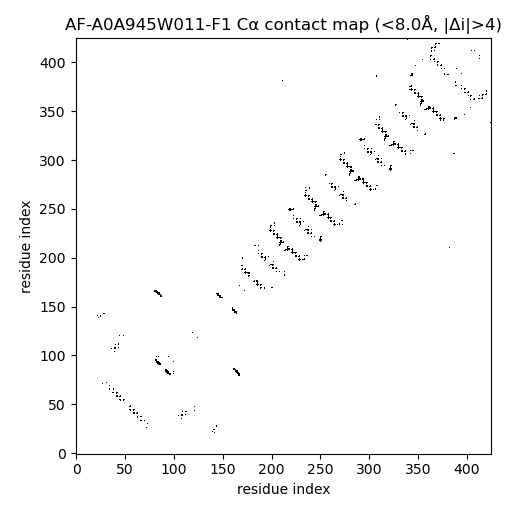ASN A 1 291 ? -15.261 -12.031 -1.150 1.00 97.81 291 ASN A O 1
ATOM 2280 N N . GLN A 1 292 ? -16.474 -13.541 -2.296 1.00 98.12 292 GLN A N 1
ATOM 2281 C CA . GLN A 1 292 ? -15.564 -14.668 -2.068 1.00 98.12 292 GLN A CA 1
ATOM 2282 C C . GLN A 1 292 ? -14.231 -14.454 -2.792 1.00 98.12 292 GLN A C 1
ATOM 2284 O O . GLN A 1 292 ? -13.178 -14.527 -2.163 1.00 98.12 292 GLN A O 1
ATOM 2289 N N . GLU A 1 293 ? -14.275 -14.076 -4.073 1.00 97.81 293 GLU A N 1
ATOM 2290 C CA . GLU A 1 293 ? -13.075 -13.709 -4.838 1.00 97.81 293 GLU A CA 1
ATOM 2291 C C . GLU A 1 293 ? -12.351 -12.531 -4.186 1.00 97.81 293 GLU A C 1
ATOM 2293 O O . GLU A 1 293 ? -11.142 -12.574 -3.961 1.00 97.81 293 GLU A O 1
ATOM 2298 N N . ALA A 1 294 ? -13.096 -11.490 -3.800 1.00 98.31 294 ALA A N 1
ATOM 2299 C CA . ALA A 1 294 ? -12.513 -10.340 -3.125 1.00 98.31 294 ALA A CA 1
ATOM 2300 C C . ALA A 1 294 ? -11.767 -10.730 -1.841 1.00 98.31 294 ALA A C 1
ATOM 2302 O O . ALA A 1 294 ? -10.658 -10.252 -1.609 1.00 98.31 294 ALA A O 1
ATOM 2303 N N . VAL A 1 295 ? -12.347 -11.613 -1.022 1.00 98.62 295 VAL A N 1
ATOM 2304 C CA . VAL A 1 295 ? -11.706 -12.140 0.189 1.00 98.62 295 VAL A CA 1
ATOM 2305 C C . VAL A 1 295 ? -10.418 -12.886 -0.143 1.00 98.62 295 VAL A C 1
ATOM 2307 O O . VAL A 1 295 ? -9.420 -12.658 0.540 1.00 98.62 295 VAL A O 1
ATOM 2310 N N . SER A 1 296 ? -10.413 -13.745 -1.163 1.00 98.38 296 SER A N 1
ATOM 2311 C CA . SER A 1 296 ? -9.214 -14.484 -1.584 1.00 98.38 296 SER A CA 1
ATOM 2312 C C . SER A 1 296 ? -8.077 -13.530 -1.953 1.00 98.38 296 SER A C 1
ATOM 2314 O O . SER A 1 296 ? -6.988 -13.613 -1.383 1.00 98.38 296 SER A O 1
ATOM 2316 N N . TRP A 1 297 ? -8.359 -12.541 -2.801 1.00 98.31 297 TRP A N 1
ATOM 2317 C CA . TRP A 1 297 ? -7.377 -11.535 -3.202 1.00 98.31 297 TRP A CA 1
ATOM 2318 C C . TRP A 1 297 ? -6.905 -10.656 -2.036 1.00 98.31 297 TRP A C 1
ATOM 2320 O O . TRP A 1 297 ? -5.705 -10.413 -1.881 1.00 98.31 297 TRP A O 1
ATOM 2330 N N . TYR A 1 298 ? -7.817 -10.215 -1.164 1.00 98.56 298 TYR A N 1
ATOM 2331 C CA . TYR A 1 298 ? -7.434 -9.442 0.018 1.00 98.56 298 TYR A CA 1
ATOM 2332 C C . TYR A 1 298 ? -6.603 -10.256 1.008 1.00 98.56 298 TYR A C 1
ATOM 2334 O O . TYR A 1 298 ? -5.701 -9.686 1.614 1.00 98.56 298 TYR A O 1
ATOM 2342 N N . LYS A 1 299 ? -6.855 -11.563 1.176 1.00 98.50 299 LYS A N 1
ATOM 2343 C CA . LYS A 1 299 ? -6.025 -12.435 2.023 1.00 98.50 299 LYS A CA 1
ATOM 2344 C C . LYS A 1 299 ? -4.580 -12.469 1.535 1.00 98.50 299 LYS A C 1
ATOM 2346 O O . LYS A 1 299 ? -3.690 -12.264 2.356 1.00 98.50 299 LYS A O 1
ATOM 2351 N N . MET A 1 300 ? -4.364 -12.646 0.230 1.00 96.94 300 MET A N 1
ATOM 2352 C CA . MET A 1 300 ? -3.024 -12.670 -0.375 1.00 96.94 300 MET A CA 1
ATOM 2353 C C . MET A 1 300 ? -2.281 -11.341 -0.174 1.00 96.94 300 MET A C 1
ATOM 2355 O O . MET A 1 300 ? -1.141 -11.318 0.286 1.00 96.94 300 MET A O 1
ATOM 2359 N N . ALA A 1 301 ? -2.945 -10.210 -0.422 1.00 96.50 301 ALA A N 1
ATOM 2360 C CA . ALA A 1 301 ? -2.326 -8.901 -0.221 1.00 96.50 301 ALA A CA 1
ATOM 2361 C C . ALA A 1 301 ? -2.086 -8.587 1.273 1.00 96.50 301 ALA A C 1
ATOM 2363 O O . ALA A 1 301 ? -1.060 -8.018 1.650 1.00 96.50 301 ALA A O 1
ATOM 2364 N N . ALA A 1 302 ? -3.012 -8.982 2.154 1.00 96.75 302 ALA A N 1
ATOM 2365 C CA . ALA A 1 302 ? -2.915 -8.743 3.592 1.00 96.75 302 ALA A CA 1
ATOM 2366 C C . ALA A 1 302 ? -1.804 -9.569 4.261 1.00 96.75 302 ALA A C 1
ATOM 2368 O O . ALA A 1 302 ? -1.160 -9.065 5.194 1.00 96.75 302 ALA A O 1
ATOM 2369 N N . SER A 1 303 ? -1.560 -10.804 3.797 1.00 96.06 303 SER A N 1
ATOM 2370 C CA . SER A 1 303 ? -0.460 -11.648 4.286 1.00 96.06 303 SER A CA 1
ATOM 2371 C C . SER A 1 303 ? 0.909 -11.059 3.960 1.00 96.06 303 SER A C 1
ATOM 2373 O O . SER A 1 303 ? 1.821 -11.189 4.768 1.00 96.06 303 SER A O 1
ATOM 2375 N N . GLN A 1 304 ? 1.020 -10.317 2.855 1.00 93.94 304 GLN A N 1
ATOM 2376 C CA . GLN A 1 304 ? 2.224 -9.569 2.473 1.00 93.94 304 GLN A CA 1
ATOM 2377 C C . GLN A 1 304 ? 2.388 -8.233 3.214 1.00 93.94 304 GLN A C 1
ATOM 2379 O O . GLN A 1 304 ? 3.313 -7.474 2.951 1.00 93.94 304 GLN A O 1
ATOM 2384 N N . GLY A 1 305 ? 1.487 -7.919 4.146 1.00 92.81 305 GLY A N 1
ATOM 2385 C CA . GLY A 1 305 ? 1.601 -6.729 4.983 1.00 92.81 305 GLY A CA 1
ATOM 2386 C C . GLY A 1 305 ? 0.806 -5.520 4.498 1.00 92.81 305 GLY A C 1
ATOM 2387 O O . GLY A 1 305 ? 0.681 -4.580 5.274 1.00 92.81 305 GLY A O 1
ATOM 2388 N N . LEU A 1 306 ? 0.189 -5.543 3.310 1.00 93.69 306 LEU A N 1
ATOM 2389 C CA . LEU A 1 306 ? -0.493 -4.364 2.767 1.00 93.69 306 LEU A CA 1
ATOM 2390 C C . LEU A 1 306 ? -1.654 -3.906 3.668 1.00 93.69 306 LEU A C 1
ATOM 2392 O O . LEU A 1 306 ? -2.668 -4.598 3.812 1.00 93.69 306 LEU A O 1
ATOM 2396 N N . SER A 1 307 ? -1.516 -2.717 4.259 1.00 95.38 307 SER A N 1
ATOM 2397 C CA . SER A 1 307 ? -2.444 -2.203 5.274 1.00 95.38 307 SER A CA 1
ATOM 2398 C C . SER A 1 307 ? -3.863 -1.973 4.739 1.00 95.38 307 SER A C 1
ATOM 2400 O O . SER A 1 307 ? -4.834 -2.265 5.434 1.00 95.38 307 SER A O 1
ATOM 2402 N N . ASP A 1 308 ? -4.017 -1.545 3.484 1.00 94.25 308 ASP A N 1
ATOM 2403 C CA . ASP A 1 308 ? -5.335 -1.388 2.854 1.00 94.25 308 ASP A CA 1
ATOM 2404 C C . ASP A 1 308 ? -6.048 -2.720 2.609 1.00 94.25 308 ASP A C 1
ATOM 2406 O O . ASP A 1 308 ? -7.270 -2.817 2.762 1.00 94.25 308 ASP A O 1
ATOM 2410 N N . ALA A 1 309 ? -5.297 -3.771 2.275 1.00 97.25 309 ALA A N 1
ATOM 2411 C CA . ALA A 1 309 ? -5.852 -5.112 2.155 1.00 97.25 309 ALA A CA 1
ATOM 2412 C C . ALA A 1 309 ? -6.259 -5.667 3.521 1.00 97.25 309 ALA A C 1
ATOM 2414 O O . ALA A 1 309 ? -7.341 -6.232 3.644 1.00 97.25 309 ALA A O 1
ATOM 2415 N N . GLN A 1 310 ? -5.447 -5.447 4.559 1.00 98.31 310 GLN A N 1
ATOM 2416 C CA . GLN A 1 310 ? -5.799 -5.801 5.937 1.00 98.31 310 GLN A CA 1
ATOM 2417 C C . GLN A 1 310 ? -7.065 -5.071 6.399 1.00 98.31 310 GLN A C 1
ATOM 2419 O O . GLN A 1 310 ? -7.967 -5.710 6.937 1.00 98.31 310 GLN A O 1
ATOM 2424 N N . ASN A 1 311 ? -7.181 -3.768 6.120 1.00 97.00 311 ASN A N 1
ATOM 2425 C CA . ASN A 1 311 ? -8.387 -2.987 6.391 1.00 97.00 311 ASN A CA 1
ATOM 2426 C C . ASN A 1 311 ? -9.619 -3.591 5.702 1.00 97.00 311 ASN A C 1
ATOM 2428 O O . ASN A 1 311 ? -10.639 -3.846 6.341 1.00 97.00 311 ASN A O 1
ATOM 2432 N N . ASN A 1 312 ? -9.536 -3.827 4.390 1.00 97.62 312 ASN A N 1
ATOM 2433 C CA . ASN A 1 312 ? -10.677 -4.337 3.636 1.00 97.62 312 ASN A CA 1
ATOM 2434 C C . ASN A 1 312 ? -11.028 -5.766 4.048 1.00 97.62 312 ASN A C 1
ATOM 2436 O O . ASN A 1 312 ? -12.208 -6.064 4.195 1.00 97.62 312 ASN A O 1
ATOM 2440 N N . LEU A 1 313 ? -10.042 -6.625 4.310 1.00 98.44 313 LEU A N 1
ATOM 2441 C CA . LEU A 1 313 ? -10.275 -7.972 4.820 1.00 98.44 313 LEU A CA 1
ATOM 2442 C C . LEU A 1 313 ? -10.924 -7.947 6.209 1.00 98.44 313 LEU A C 1
ATOM 2444 O O . LEU A 1 313 ? -11.862 -8.704 6.448 1.00 98.44 313 LEU A O 1
ATOM 2448 N N . GLY A 1 314 ? -10.491 -7.049 7.099 1.00 97.88 314 GLY A N 1
ATOM 2449 C CA . GLY A 1 314 ? -11.138 -6.828 8.393 1.00 97.88 314 GLY A CA 1
ATOM 2450 C C . GLY A 1 314 ? -12.603 -6.417 8.230 1.00 97.88 314 GLY A C 1
ATOM 2451 O O . GLY A 1 314 ? -13.481 -6.939 8.916 1.00 97.88 314 GLY A O 1
ATOM 2452 N N . PHE A 1 315 ? -12.896 -5.565 7.245 1.00 97.06 315 PHE A N 1
ATOM 2453 C CA . PHE A 1 315 ? -14.269 -5.211 6.890 1.00 97.06 315 PHE A CA 1
ATOM 2454 C C . PHE A 1 315 ? -15.073 -6.404 6.339 1.00 97.06 315 PHE A C 1
ATOM 2456 O O . PHE A 1 315 ? -16.265 -6.515 6.628 1.00 97.06 315 PHE A O 1
ATOM 2463 N N . MET A 1 316 ? -14.454 -7.316 5.585 1.00 98.31 316 MET A N 1
ATOM 2464 C CA . MET A 1 316 ? -15.132 -8.543 5.144 1.00 98.31 316 MET A CA 1
ATOM 2465 C C . MET A 1 316 ? -15.474 -9.444 6.340 1.00 98.31 316 MET A C 1
ATOM 2467 O O . MET A 1 316 ? -16.608 -9.904 6.439 1.00 98.31 316 MET A O 1
ATOM 2471 N N . TYR A 1 317 ? -14.545 -9.627 7.287 1.00 98.44 317 TYR A N 1
ATOM 2472 C CA . TYR A 1 317 ? -14.767 -10.431 8.495 1.00 98.44 317 TYR A CA 1
ATOM 2473 C C . TYR A 1 317 ? -15.813 -9.838 9.442 1.00 98.44 317 TYR A C 1
ATOM 2475 O O . TYR A 1 317 ? -16.651 -10.579 9.945 1.00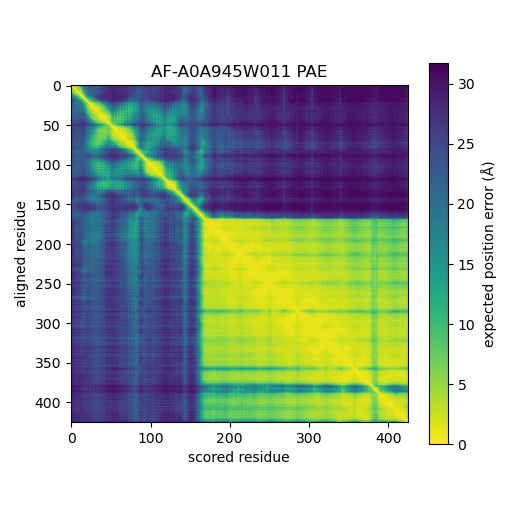 98.44 317 TYR A O 1
ATOM 2483 N N . ILE A 1 318 ? -15.821 -8.522 9.684 1.00 96.06 318 ILE A N 1
ATOM 2484 C CA . ILE A 1 318 ? -16.779 -7.925 10.633 1.00 96.06 318 ILE A CA 1
ATOM 2485 C C . ILE A 1 318 ? -18.226 -7.976 10.119 1.00 96.06 318 ILE A C 1
ATOM 2487 O O . ILE A 1 318 ? -19.156 -7.962 10.923 1.00 96.06 318 ILE A O 1
ATOM 2491 N N . ASN A 1 319 ? -18.423 -8.041 8.799 1.00 96.00 319 ASN A N 1
ATOM 2492 C CA . ASN A 1 319 ? -19.747 -8.094 8.170 1.00 96.00 319 ASN A CA 1
ATOM 2493 C C . ASN A 1 319 ? -20.126 -9.487 7.641 1.00 96.00 319 ASN A C 1
ATOM 2495 O O . ASN A 1 319 ? -21.262 -9.677 7.223 1.00 96.00 319 ASN A O 1
ATOM 2499 N N . GLY A 1 320 ? -19.199 -10.449 7.626 1.00 97.31 320 GLY A N 1
ATOM 2500 C CA . GLY A 1 320 ? -19.441 -11.776 7.055 1.00 97.31 320 GLY A CA 1
ATOM 2501 C C . GLY A 1 320 ? -19.586 -11.783 5.524 1.00 97.31 320 GLY A C 1
ATOM 2502 O O . GLY A 1 320 ? -20.310 -12.602 4.961 1.00 97.31 320 GLY A O 1
ATOM 2503 N N . TYR A 1 321 ? -18.942 -10.850 4.815 1.00 97.69 321 TYR A N 1
ATOM 2504 C CA . TYR A 1 321 ? -19.057 -10.761 3.357 1.00 97.69 321 TYR A CA 1
ATOM 2505 C C . TYR A 1 321 ? -18.115 -11.741 2.668 1.00 97.69 321 TYR A C 1
ATOM 2507 O O . TYR A 1 321 ? -16.904 -11.552 2.674 1.00 97.69 321 TYR A O 1
ATOM 2515 N N . GLY A 1 322 ? -18.673 -12.783 2.043 1.00 96.69 322 GLY A N 1
ATOM 2516 C CA . GLY A 1 322 ? -17.890 -13.800 1.323 1.00 96.69 322 GLY A CA 1
ATOM 2517 C C . GLY A 1 322 ? -16.977 -14.643 2.221 1.00 96.69 322 GLY A C 1
ATOM 2518 O O . GLY A 1 322 ? -16.172 -15.419 1.717 1.00 96.69 322 GLY A O 1
ATOM 2519 N N . ILE A 1 323 ? -17.093 -14.486 3.540 1.00 98.00 323 ILE A N 1
ATOM 2520 C CA . ILE A 1 323 ? -16.358 -15.210 4.573 1.00 98.00 323 ILE A CA 1
ATOM 2521 C C . ILE A 1 323 ? -17.214 -15.267 5.838 1.00 98.00 323 ILE A C 1
ATOM 2523 O O . ILE A 1 323 ? -18.020 -14.370 6.065 1.00 98.00 323 ILE A O 1
ATOM 2527 N N . GLN A 1 324 ? -17.050 -16.301 6.665 1.00 98.06 324 GLN A N 1
ATOM 2528 C CA . GLN A 1 324 ? -17.731 -16.375 7.958 1.00 98.06 324 GLN A CA 1
ATOM 2529 C C . GLN A 1 324 ? -17.371 -15.163 8.830 1.00 98.06 324 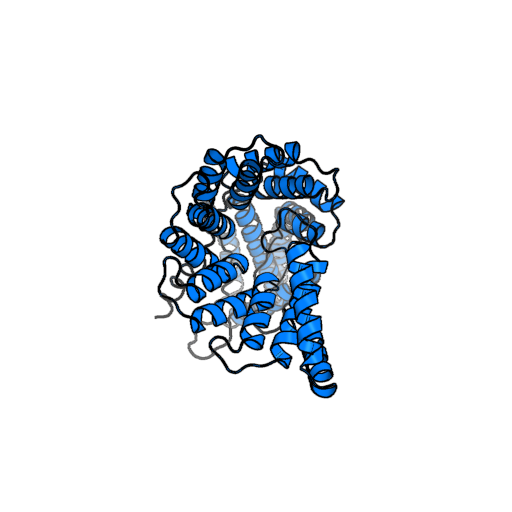GLN A C 1
ATOM 2531 O O . GLN A 1 324 ? -16.206 -14.762 8.894 1.00 98.06 324 GLN A O 1
AT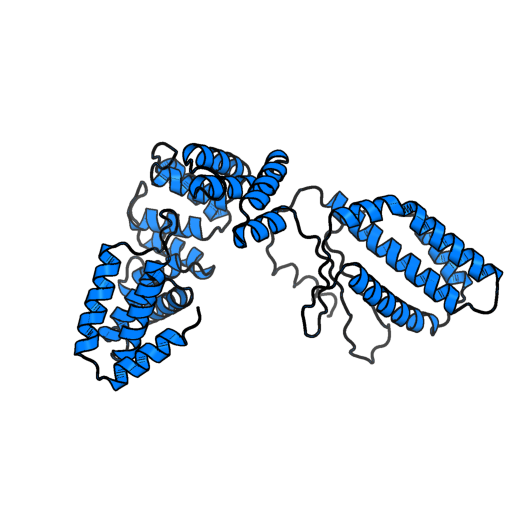OM 2536 N N . GLN A 1 325 ? -18.383 -14.582 9.481 1.00 97.69 325 GLN A N 1
ATOM 2537 C CA . GLN A 1 325 ? -18.196 -13.428 10.354 1.00 97.69 325 GLN A CA 1
ATOM 2538 C C . GLN A 1 325 ? -17.272 -13.780 11.526 1.00 97.69 325 GLN A C 1
ATOM 2540 O O . GLN A 1 325 ? -17.463 -14.802 12.182 1.00 97.69 325 GLN A O 1
ATOM 2545 N N . ASP A 1 326 ? -16.291 -12.918 11.791 1.00 97.62 326 ASP A N 1
ATOM 2546 C CA . ASP A 1 326 ? -15.314 -13.097 12.867 1.00 97.62 326 ASP A CA 1
ATOM 2547 C C . ASP A 1 326 ? -14.817 -11.723 13.350 1.00 97.62 326 ASP A C 1
ATOM 2549 O O . ASP A 1 326 ? -13.985 -11.067 12.716 1.00 97.62 326 ASP A O 1
ATOM 2553 N N . ILE A 1 327 ? -15.386 -11.245 14.459 1.00 96.06 327 ILE A N 1
ATOM 2554 C CA . ILE A 1 327 ? -15.117 -9.893 14.973 1.00 96.06 327 ILE A CA 1
ATOM 2555 C C . ILE A 1 327 ? -13.697 -9.796 15.550 1.00 96.06 327 ILE A C 1
ATOM 2557 O O . ILE A 1 327 ? -13.056 -8.752 15.416 1.00 96.06 327 ILE A O 1
ATOM 2561 N N . GLU A 1 328 ? -13.176 -10.875 16.133 1.00 95.00 328 GLU A N 1
ATOM 2562 C CA . GLU A 1 328 ? -11.829 -10.909 16.708 1.00 95.00 328 GLU A CA 1
ATOM 2563 C C . GLU A 1 328 ? -10.761 -10.843 15.613 1.00 95.00 328 GLU A C 1
ATOM 2565 O O . GLU A 1 328 ? -9.849 -10.011 15.682 1.00 95.00 328 GLU A O 1
ATOM 2570 N N . LYS A 1 329 ? -10.909 -11.635 14.539 1.00 96.44 329 LYS A N 1
ATOM 2571 C CA . LYS A 1 329 ? -10.025 -11.535 13.366 1.00 96.44 329 LYS A CA 1
ATOM 2572 C C . LYS A 1 329 ? -10.118 -10.167 12.704 1.00 96.44 329 LYS A C 1
ATOM 2574 O O . LYS A 1 329 ? -9.088 -9.620 12.303 1.00 96.44 329 LYS A O 1
ATOM 2579 N N . ALA A 1 330 ? -11.318 -9.594 12.605 1.00 97.56 330 ALA A N 1
ATOM 2580 C CA . ALA A 1 330 ? -11.485 -8.243 12.084 1.00 97.56 330 ALA A CA 1
ATOM 2581 C C . ALA A 1 330 ? -10.715 -7.219 12.926 1.00 97.56 330 ALA A C 1
ATOM 2583 O O . ALA A 1 330 ? -9.944 -6.433 12.376 1.00 97.56 330 ALA A O 1
ATOM 2584 N N . PHE A 1 331 ? -10.859 -7.268 14.254 1.00 96.25 331 PHE A N 1
ATOM 2585 C CA . PHE A 1 331 ? -10.131 -6.390 15.167 1.00 96.25 331 PHE A CA 1
ATOM 2586 C C . PHE A 1 331 ? -8.615 -6.530 15.012 1.00 96.25 331 PHE A C 1
ATOM 2588 O O . PHE A 1 331 ? -7.913 -5.523 14.912 1.00 96.25 331 PHE A O 1
ATOM 2595 N N . PHE A 1 332 ? -8.103 -7.761 14.940 1.00 96.56 332 PHE A N 1
ATOM 2596 C CA . PHE A 1 332 ? -6.678 -8.015 14.737 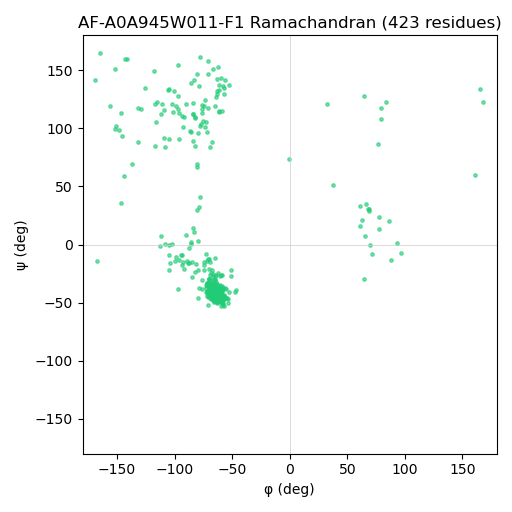1.00 96.56 332 PHE A CA 1
ATOM 2597 C C . PHE A 1 332 ? -6.161 -7.396 13.430 1.00 96.56 332 PHE A C 1
ATOM 2599 O O . PHE A 1 332 ? -5.128 -6.721 13.425 1.00 96.56 332 PHE A O 1
ATOM 2606 N N . LEU A 1 333 ? -6.897 -7.567 12.329 1.00 97.88 333 LEU A N 1
ATOM 2607 C CA . LEU A 1 333 ? -6.542 -6.995 11.030 1.00 97.88 333 LEU A CA 1
ATOM 2608 C C . LEU A 1 333 ? -6.592 -5.466 11.036 1.00 97.88 333 LEU A C 1
ATOM 2610 O O . LEU A 1 333 ? -5.653 -4.829 10.556 1.00 97.88 333 LEU A O 1
ATOM 2614 N N . PHE A 1 334 ? -7.632 -4.868 11.626 1.00 97.12 334 PHE A N 1
ATOM 2615 C CA . PHE A 1 334 ? -7.705 -3.417 11.777 1.00 97.12 334 PHE A CA 1
ATOM 2616 C C . PHE A 1 334 ? -6.560 -2.887 12.637 1.00 97.12 334 PHE A C 1
ATOM 2618 O O . PHE A 1 334 ? -5.950 -1.888 12.273 1.00 97.12 334 PHE A O 1
ATOM 2625 N N . LYS A 1 335 ? -6.204 -3.568 13.732 1.00 95.56 335 LYS A N 1
ATOM 2626 C CA . LYS A 1 335 ? -5.059 -3.199 14.576 1.00 95.56 335 LYS A CA 1
ATOM 2627 C C . LYS A 1 335 ? -3.745 -3.226 13.795 1.00 95.56 335 LYS A C 1
ATOM 2629 O O . LYS A 1 335 ? -2.984 -2.267 13.886 1.00 95.56 335 LYS A O 1
ATOM 2634 N N . LYS A 1 336 ? -3.509 -4.273 12.997 1.00 95.69 336 LYS A N 1
ATOM 2635 C CA . LYS A 1 336 ? -2.305 -4.414 12.159 1.00 95.69 336 LYS A CA 1
ATOM 2636 C C . LYS A 1 336 ? -2.222 -3.348 11.059 1.00 95.69 336 LYS A C 1
ATOM 2638 O O . LYS A 1 336 ? -1.141 -2.842 10.767 1.00 95.69 336 LYS A O 1
ATOM 2643 N N . ALA A 1 337 ? -3.349 -2.978 10.459 1.00 94.94 337 ALA A N 1
ATOM 2644 C CA . ALA A 1 337 ? -3.396 -1.903 9.472 1.00 94.94 337 ALA A CA 1
ATOM 2645 C C . ALA A 1 337 ? -3.229 -0.520 10.126 1.00 94.94 337 ALA A C 1
ATOM 2647 O O . ALA A 1 337 ? -2.515 0.339 9.612 1.00 94.94 337 ALA A O 1
ATOM 2648 N N . ALA A 1 338 ? -3.857 -0.303 11.283 1.00 93.00 338 ALA A N 1
ATOM 2649 C CA . ALA A 1 338 ? -3.809 0.953 12.021 1.00 93.00 338 ALA A CA 1
ATOM 2650 C C . ALA A 1 338 ? -2.413 1.276 12.568 1.00 93.00 338 ALA A C 1
ATOM 2652 O O . ALA A 1 338 ? -2.025 2.447 12.552 1.00 93.00 338 ALA A O 1
ATOM 2653 N N . SER A 1 339 ? -1.653 0.261 12.999 1.00 92.25 339 SER A N 1
ATOM 2654 C CA . SER A 1 339 ? -0.256 0.436 13.414 1.00 92.25 339 SER A CA 1
ATOM 2655 C C . SER A 1 339 ? 0.642 0.863 12.257 1.00 92.25 339 SER A C 1
ATOM 2657 O O . SER A 1 339 ? 1.585 1.596 12.476 1.00 92.25 339 SER A O 1
ATOM 2659 N N . GLN A 1 340 ? 0.299 0.511 11.016 1.00 90.44 340 GLN A N 1
ATOM 2660 C CA . GLN A 1 340 ? 0.999 0.981 9.813 1.00 90.44 340 GLN A CA 1
ATOM 2661 C C . GLN A 1 340 ? 0.520 2.364 9.332 1.00 90.44 340 GLN A C 1
ATOM 2663 O O . GLN A 1 340 ? 0.801 2.769 8.204 1.00 90.44 340 GLN A O 1
ATOM 2668 N N . GLY A 1 341 ? -0.275 3.074 10.138 1.00 89.62 341 GLY A N 1
ATOM 2669 C CA . GLY A 1 341 ? -0.810 4.380 9.764 1.00 89.62 341 GLY A CA 1
ATOM 2670 C C . GLY A 1 341 ? -1.998 4.325 8.799 1.00 89.62 341 GLY A C 1
ATOM 2671 O O . GLY A 1 341 ? -2.239 5.296 8.093 1.00 89.62 341 GLY A O 1
ATOM 2672 N N . ASN A 1 342 ? -2.762 3.228 8.716 1.00 91.31 342 ASN A N 1
ATOM 2673 C CA . ASN A 1 342 ? -3.984 3.225 7.906 1.00 91.31 342 ASN A CA 1
ATOM 2674 C C . ASN A 1 342 ? -5.116 3.999 8.611 1.00 91.31 342 ASN A C 1
ATOM 2676 O O . ASN A 1 342 ? -5.729 3.496 9.556 1.00 91.31 342 ASN A O 1
ATOM 2680 N N . ALA A 1 343 ? -5.427 5.206 8.128 1.00 91.25 343 ALA A N 1
ATOM 2681 C CA . ALA A 1 343 ? -6.415 6.094 8.750 1.00 91.25 343 ALA A CA 1
ATOM 2682 C C . ALA A 1 343 ? -7.830 5.483 8.825 1.00 91.25 343 ALA A C 1
ATOM 2684 O O . ALA A 1 343 ? -8.546 5.689 9.805 1.00 91.25 343 ALA A O 1
ATOM 2685 N N . LYS A 1 344 ? -8.237 4.682 7.828 1.00 92.38 344 LYS A N 1
ATOM 2686 C CA . LYS A 1 344 ? -9.556 4.016 7.820 1.00 92.38 344 LYS A CA 1
ATOM 2687 C C . LYS A 1 344 ? -9.645 2.935 8.892 1.00 92.38 344 LYS A C 1
ATOM 2689 O O . LYS A 1 344 ? -10.669 2.833 9.569 1.00 92.38 344 LYS A O 1
ATOM 2694 N N . SER A 1 345 ? -8.576 2.167 9.087 1.00 94.69 345 SER A N 1
ATOM 2695 C CA . SER A 1 345 ? -8.510 1.183 10.169 1.00 94.69 345 SER A CA 1
ATOM 2696 C C . SER A 1 345 ? -8.435 1.838 11.541 1.00 94.69 345 SER A C 1
ATOM 2698 O O . SER A 1 345 ? -9.139 1.400 12.443 1.00 94.69 345 SER A O 1
ATOM 2700 N N . GLN A 1 346 ? -7.667 2.921 11.696 1.00 95.06 346 GLN A N 1
ATOM 2701 C CA . GLN A 1 346 ? -7.652 3.710 12.934 1.00 95.06 346 GLN A CA 1
ATOM 2702 C C . GLN A 1 346 ? -9.054 4.235 13.261 1.00 95.06 346 GLN A C 1
ATOM 2704 O O . GLN A 1 346 ? -9.554 4.027 14.363 1.00 95.06 346 GLN A O 1
ATOM 2709 N N . TYR A 1 347 ? -9.749 4.820 12.282 1.00 94.88 347 TYR A N 1
ATOM 2710 C CA . TYR A 1 347 ? -11.137 5.239 12.457 1.00 94.88 347 TYR A CA 1
ATOM 2711 C C . TYR A 1 347 ? -12.051 4.072 12.866 1.00 94.88 347 TYR A C 1
ATOM 2713 O O . TYR A 1 347 ? -12.839 4.199 13.803 1.00 94.88 347 TYR A O 1
ATOM 2721 N N . THR A 1 348 ? -11.914 2.918 12.211 1.00 95.12 348 THR A N 1
ATOM 2722 C CA . THR A 1 348 ? -12.734 1.734 12.502 1.00 95.12 348 THR A CA 1
ATOM 2723 C C . THR A 1 348 ? -12.473 1.183 13.906 1.00 95.12 348 THR A C 1
ATOM 2725 O O . THR A 1 348 ? -13.425 0.888 14.620 1.00 95.12 348 THR A O 1
ATOM 2728 N N . LEU A 1 349 ? -11.217 1.122 14.361 1.00 95.44 349 LEU A N 1
ATOM 2729 C CA . LEU A 1 349 ? -10.887 0.762 15.747 1.00 95.44 349 LEU A CA 1
ATOM 2730 C C . LEU A 1 349 ? -11.473 1.753 16.748 1.00 95.44 349 LEU A C 1
ATOM 2732 O O . LEU A 1 349 ? -11.966 1.345 17.799 1.00 95.44 349 LEU A O 1
ATOM 2736 N N . GLY A 1 350 ? -11.452 3.045 16.413 1.00 95.75 350 GLY A N 1
ATOM 2737 C CA . GLY A 1 350 ? -12.097 4.075 17.215 1.00 95.75 350 GLY A CA 1
ATOM 2738 C C . GLY A 1 350 ? -13.590 3.802 17.403 1.00 95.75 350 GLY A C 1
ATOM 2739 O O . GLY A 1 350 ? -14.092 3.861 18.524 1.00 95.75 350 GLY A O 1
ATOM 2740 N N . LEU A 1 351 ? -14.290 3.421 16.328 1.00 95.75 351 LEU A N 1
ATOM 2741 C CA . LEU A 1 351 ? -15.694 3.009 16.397 1.00 95.75 351 LEU A CA 1
ATOM 2742 C C . LEU A 1 351 ? -15.883 1.732 17.221 1.00 95.75 351 LEU A C 1
ATOM 2744 O O . LEU A 1 351 ? -16.748 1.711 18.090 1.00 95.75 351 LEU A O 1
ATOM 2748 N N . MET A 1 352 ? -15.057 0.702 17.016 1.00 95.56 352 MET A N 1
ATOM 2749 C CA . MET A 1 352 ? -15.163 -0.558 17.766 1.00 95.56 352 MET A CA 1
ATOM 2750 C C . MET A 1 352 ? -15.008 -0.341 19.276 1.00 95.56 352 MET A C 1
ATOM 2752 O O . MET A 1 352 ? -15.812 -0.857 20.049 1.00 95.56 352 MET A O 1
ATOM 2756 N N . HIS A 1 353 ? -14.036 0.474 19.698 1.00 96.25 353 HIS A N 1
ATOM 2757 C CA . HIS A 1 353 ? -13.849 0.832 21.106 1.00 96.25 353 HIS A CA 1
ATOM 2758 C C . HIS A 1 353 ? -14.969 1.725 21.649 1.00 96.25 353 HIS A C 1
ATOM 2760 O O . HIS A 1 353 ? -15.361 1.574 22.803 1.00 96.25 353 HIS A O 1
ATOM 2766 N N . LYS A 1 354 ? -15.503 2.640 20.831 1.00 95.69 354 LYS A N 1
ATOM 2767 C CA . LYS A 1 354 ? -16.631 3.500 21.210 1.00 95.69 354 LYS A CA 1
ATOM 2768 C C . LYS A 1 354 ? -17.918 2.694 21.384 1.00 95.69 354 LYS A C 1
ATOM 2770 O O . LYS A 1 354 ? -18.711 3.026 22.251 1.00 95.69 354 LYS A O 1
ATOM 2775 N N . GLU A 1 355 ? -18.155 1.681 20.561 1.00 94.25 355 GLU A N 1
ATOM 2776 C CA . GLU A 1 355 ? -19.395 0.892 20.569 1.00 94.25 355 GLU A CA 1
ATOM 2777 C C . GLU A 1 355 ? -19.300 -0.361 21.450 1.00 94.25 355 GLU A C 1
ATOM 2779 O O . GLU A 1 355 ? -20.324 -0.954 21.767 1.00 94.25 355 GLU A O 1
ATOM 2784 N N . GLY A 1 356 ? -18.092 -0.774 21.846 1.00 91.62 356 GLY A N 1
ATOM 2785 C CA . GLY A 1 356 ? -17.877 -2.048 22.536 1.00 91.62 356 GLY A CA 1
ATOM 2786 C C . GLY A 1 356 ? -18.130 -3.262 21.629 1.00 91.62 356 GLY A C 1
ATOM 2787 O O . GLY A 1 356 ? -18.589 -4.316 22.072 1.00 91.62 356 GLY A O 1
ATOM 2788 N N . LYS A 1 357 ? -17.883 -3.129 20.320 1.00 86.75 357 LYS A N 1
ATOM 2789 C CA . LYS A 1 357 ? -18.184 -4.190 19.351 1.00 86.75 357 LYS A CA 1
ATOM 2790 C C . LYS A 1 357 ? -17.123 -5.291 19.410 1.00 86.75 357 LYS A C 1
ATOM 2792 O O . LYS A 1 357 ? -16.034 -5.135 18.860 1.00 86.75 357 LYS A O 1
ATOM 2797 N N . GLY A 1 358 ? -17.461 -6.407 20.058 1.00 82.25 358 GLY A N 1
ATOM 2798 C CA . GLY A 1 358 ? -16.559 -7.551 20.260 1.00 82.25 358 GLY A CA 1
ATOM 2799 C C . GLY A 1 358 ? -15.524 -7.351 21.372 1.00 82.25 358 GLY A C 1
ATOM 2800 O O . GLY A 1 358 ? -14.561 -8.105 21.440 1.00 82.25 358 GLY A O 1
ATOM 2801 N N . MET A 1 359 ? -15.687 -6.325 22.215 1.00 89.38 359 MET A N 1
ATOM 2802 C CA . MET A 1 359 ? -14.852 -6.053 23.395 1.00 89.38 359 MET A CA 1
ATOM 2803 C C . MET A 1 359 ? -15.523 -5.039 24.324 1.00 89.38 359 MET A C 1
ATOM 2805 O O . MET A 1 359 ? -16.415 -4.324 23.878 1.00 89.38 359 MET A O 1
ATOM 2809 N N . PRO A 1 360 ? -15.070 -4.890 25.581 1.00 93.12 360 PRO A N 1
ATOM 2810 C CA . PRO A 1 360 ? -15.537 -3.809 26.440 1.00 93.12 360 PRO A CA 1
ATOM 2811 C C . PRO A 1 360 ? -15.318 -2.426 25.814 1.00 93.12 360 PRO A C 1
ATOM 2813 O O . PRO A 1 360 ? -14.288 -2.162 25.183 1.00 93.12 360 PRO A O 1
ATOM 2816 N N . GLN A 1 361 ? -16.292 -1.540 26.013 1.00 95.44 361 GLN A N 1
ATOM 2817 C CA . GLN A 1 361 ? -16.221 -0.150 25.576 1.00 95.44 361 GLN A CA 1
ATOM 2818 C C . GLN A 1 361 ? -15.054 0.580 26.263 1.00 95.44 361 GLN A C 1
ATOM 2820 O O . GLN A 1 361 ? -14.828 0.428 27.462 1.00 95.44 361 GLN A O 1
ATOM 2825 N N . ASP A 1 362 ? -14.315 1.387 25.499 1.00 96.50 362 ASP A N 1
ATOM 2826 C CA . ASP A 1 362 ? -13.139 2.122 25.977 1.00 96.50 362 ASP A CA 1
ATOM 2827 C C . ASP A 1 362 ? -13.038 3.479 25.266 1.00 96.50 362 ASP A C 1
ATOM 2829 O O . ASP A 1 362 ? -12.470 3.608 24.176 1.00 96.50 362 ASP A O 1
ATOM 2833 N N . PHE A 1 363 ? -13.606 4.519 25.884 1.00 96.44 363 PHE A N 1
ATOM 2834 C CA . PHE A 1 363 ? -13.627 5.856 25.290 1.00 96.44 363 PHE A CA 1
ATOM 2835 C C . PHE A 1 363 ? -12.232 6.489 25.166 1.00 96.44 363 PHE A C 1
ATOM 2837 O O . PHE A 1 363 ? -11.992 7.248 24.228 1.00 96.44 363 PHE A O 1
ATOM 2844 N N . VAL A 1 364 ? -11.288 6.130 26.045 1.00 96.62 364 VAL A N 1
ATOM 2845 C CA . VAL A 1 364 ? -9.897 6.613 25.988 1.00 96.62 364 VAL A CA 1
ATOM 2846 C C . VAL A 1 364 ? -9.210 6.084 24.730 1.00 96.62 364 VAL A C 1
ATOM 2848 O O . VAL A 1 364 ? -8.634 6.863 23.968 1.00 96.62 364 VAL A O 1
ATOM 2851 N N . LYS A 1 365 ? -9.310 4.776 24.460 1.00 95.62 365 LYS A N 1
ATOM 2852 C CA . LYS A 1 365 ? -8.753 4.187 23.230 1.00 95.62 365 LYS A CA 1
ATOM 2853 C C . LYS A 1 365 ? -9.486 4.661 21.986 1.00 95.62 365 LYS A C 1
ATOM 2855 O O . LYS A 1 365 ? -8.841 4.929 20.976 1.00 95.62 365 LYS A O 1
ATOM 2860 N N . ALA A 1 366 ? -10.807 4.789 22.047 1.00 96.81 366 ALA A N 1
ATOM 2861 C CA . ALA A 1 366 ? -11.579 5.299 20.924 1.00 96.81 366 ALA A CA 1
ATOM 2862 C C . ALA A 1 366 ? -11.147 6.720 20.529 1.00 96.81 366 ALA A C 1
ATOM 2864 O O . ALA A 1 366 ? -10.881 6.974 19.354 1.00 96.81 366 ALA A O 1
ATOM 2865 N N . TYR A 1 367 ? -10.988 7.618 21.508 1.00 96.88 367 TYR A N 1
ATOM 2866 C CA . TYR A 1 367 ? -10.459 8.963 21.281 1.00 96.88 367 TYR A CA 1
ATOM 2867 C C . TYR A 1 367 ? -9.057 8.928 20.669 1.00 96.88 367 TYR A C 1
ATOM 2869 O O . TYR A 1 367 ? -8.814 9.581 19.653 1.00 96.88 367 TYR A O 1
ATOM 2877 N N . MET A 1 368 ? -8.151 8.136 21.255 1.00 96.19 368 MET A N 1
ATOM 2878 C CA . MET A 1 368 ? -6.778 7.986 20.769 1.00 96.19 368 MET A CA 1
ATOM 2879 C C . MET A 1 368 ? -6.756 7.595 19.286 1.00 96.19 368 MET A C 1
ATOM 2881 O O . MET A 1 368 ? -6.106 8.257 18.478 1.00 96.19 368 MET A O 1
ATOM 2885 N N . TRP A 1 369 ? -7.509 6.561 18.906 1.00 96.31 369 TRP A N 1
ATOM 2886 C CA . TRP A 1 369 ? -7.565 6.093 17.524 1.00 96.31 369 TRP A CA 1
ATOM 2887 C C . TRP A 1 369 ? -8.176 7.113 16.561 1.00 96.31 369 TRP A C 1
ATOM 2889 O O . TRP A 1 369 ? -7.657 7.285 15.459 1.00 96.31 369 TRP A O 1
ATOM 2899 N N . PHE A 1 370 ? -9.227 7.834 16.965 1.00 95.94 370 PHE A N 1
ATOM 2900 C CA . PHE A 1 370 ? -9.787 8.899 16.130 1.00 95.94 370 PHE A CA 1
ATOM 2901 C C . PHE A 1 370 ? -8.795 10.042 15.893 1.00 95.94 370 PHE A C 1
ATOM 2903 O O . PHE A 1 370 ? -8.697 10.534 14.770 1.00 95.94 370 PHE A O 1
ATOM 2910 N N . ARG A 1 371 ? -8.027 10.445 16.912 1.00 94.81 371 ARG A N 1
ATOM 2911 C CA . ARG A 1 371 ? -7.001 11.491 16.761 1.00 94.81 371 ARG A CA 1
ATOM 2912 C C . ARG A 1 371 ? -5.831 11.047 15.888 1.00 94.81 371 ARG A C 1
ATOM 2914 O O . ARG A 1 371 ? -5.336 11.849 15.099 1.00 94.81 371 ARG A O 1
ATOM 2921 N N . LEU A 1 372 ? -5.417 9.781 15.977 1.00 92.81 372 LEU A N 1
ATOM 2922 C CA . LEU A 1 372 ? -4.418 9.219 15.062 1.00 92.81 372 LEU A CA 1
ATOM 2923 C C . LEU A 1 372 ? -4.929 9.231 13.611 1.00 92.81 372 LEU A C 1
ATOM 2925 O O . LEU A 1 372 ? -4.210 9.705 12.732 1.00 92.81 372 LEU A O 1
ATOM 2929 N N . ALA A 1 373 ? -6.189 8.834 13.382 1.00 92.12 373 ALA A N 1
ATOM 2930 C CA . ALA A 1 373 ? -6.814 8.854 12.055 1.00 92.12 373 ALA A CA 1
ATOM 2931 C C . ALA A 1 373 ? -6.855 10.263 11.449 1.00 92.12 373 ALA A C 1
ATOM 2933 O O . ALA A 1 373 ? -6.510 10.447 10.282 1.00 92.12 373 ALA A O 1
ATOM 2934 N N . GLU A 1 374 ? -7.237 11.264 12.247 1.00 90.44 374 GLU A N 1
ATOM 2935 C CA . GLU A 1 374 ? -7.236 12.672 11.839 1.00 90.44 374 GLU A CA 1
ATOM 2936 C C . GLU A 1 374 ? -5.828 13.157 11.465 1.00 90.44 374 GLU A C 1
ATOM 2938 O O . GLU A 1 374 ? -5.651 13.758 10.405 1.00 90.44 374 GLU A O 1
ATOM 2943 N N . LYS A 1 375 ? -4.823 12.852 12.300 1.00 88.44 375 LYS A N 1
ATOM 2944 C CA . LYS A 1 375 ? -3.426 13.240 12.062 1.00 88.44 375 LYS A CA 1
ATOM 2945 C C . LYS A 1 375 ? -2.872 12.632 10.774 1.00 88.44 375 LYS A C 1
ATOM 2947 O O . LYS A 1 375 ? -2.164 13.310 10.045 1.00 88.44 375 LYS A O 1
ATOM 2952 N N . VAL A 1 376 ? -3.172 11.366 10.489 1.00 84.62 376 VAL A N 1
ATOM 2953 C CA . VAL A 1 376 ? -2.726 10.726 9.242 1.00 84.62 376 VAL A CA 1
ATOM 2954 C C . VAL A 1 376 ? -3.447 11.325 8.035 1.00 84.62 376 VAL A C 1
ATOM 2956 O O . VAL A 1 376 ? -2.815 11.602 7.016 1.00 84.62 376 VAL A O 1
ATOM 2959 N N . ALA A 1 377 ? -4.763 11.531 8.132 1.00 80.69 377 ALA A N 1
ATOM 2960 C CA . ALA A 1 377 ? -5.569 12.029 7.021 1.00 80.69 377 ALA A CA 1
ATOM 2961 C C . ALA A 1 377 ? -5.162 13.443 6.575 1.00 80.69 377 ALA A C 1
ATOM 2963 O O . ALA A 1 377 ? -5.206 13.732 5.382 1.00 80.69 377 ALA A O 1
ATOM 2964 N N . SER A 1 378 ? -4.721 14.306 7.497 1.00 74.25 378 SER A N 1
ATOM 2965 C CA . SER A 1 378 ? -4.235 15.650 7.159 1.00 74.25 378 SER A CA 1
ATOM 2966 C C . SER A 1 378 ? -2.872 15.664 6.451 1.00 74.25 378 SER A C 1
ATOM 2968 O O . SER A 1 378 ? -2.516 16.679 5.859 1.00 74.25 378 SER A O 1
ATOM 2970 N N . MET A 1 379 ? -2.125 14.554 6.462 1.00 71.88 379 MET A N 1
ATOM 2971 C CA . MET A 1 379 ? -0.792 14.448 5.852 1.00 71.88 379 MET A CA 1
ATOM 2972 C C . MET A 1 379 ? -0.807 13.900 4.411 1.00 71.88 379 MET A C 1
ATOM 2974 O O . MET A 1 379 ? 0.233 13.908 3.756 1.00 71.88 379 MET A O 1
ATOM 2978 N N . SER A 1 380 ? -1.940 13.399 3.891 1.00 59.62 380 SER A N 1
ATOM 2979 C CA . SER A 1 380 ? -1.999 12.742 2.572 1.00 59.62 380 SER A CA 1
ATOM 2980 C C . SER A 1 380 ? -2.876 13.489 1.559 1.00 59.62 380 SER A C 1
ATOM 2982 O O . SER A 1 380 ? -4.099 13.374 1.610 1.00 59.62 380 SER A O 1
ATOM 2984 N N . ALA A 1 381 ? -2.259 14.182 0.596 1.00 53.41 381 ALA A N 1
ATOM 2985 C CA . ALA A 1 381 ? -2.951 14.817 -0.536 1.00 53.41 381 ALA A CA 1
ATOM 2986 C C . ALA A 1 381 ? -2.791 14.067 -1.882 1.00 53.41 381 ALA A C 1
ATOM 2988 O O . ALA A 1 381 ? -3.340 14.514 -2.884 1.00 53.41 381 ALA A O 1
ATOM 2989 N N . ASP A 1 382 ? -2.065 12.937 -1.933 1.00 59.66 382 ASP A N 1
ATOM 2990 C CA . ASP A 1 382 ? -1.809 12.193 -3.183 1.00 59.66 382 ASP A CA 1
ATOM 2991 C C . ASP A 1 382 ? -3.059 11.388 -3.636 1.00 59.66 382 ASP A C 1
ATOM 2993 O O . ASP A 1 382 ? -3.437 10.417 -2.965 1.00 59.66 382 ASP A O 1
ATOM 2997 N N . PRO A 1 383 ? -3.700 11.735 -4.775 1.00 47.72 383 PRO A N 1
ATOM 2998 C CA . PRO A 1 383 ? -4.893 11.050 -5.288 1.00 47.72 383 PRO A CA 1
ATOM 2999 C C . PRO A 1 383 ? -4.621 9.631 -5.826 1.00 47.72 383 PRO A C 1
ATOM 3001 O O . PRO A 1 383 ? -5.567 8.865 -6.074 1.00 47.72 383 PRO A O 1
ATOM 3004 N N . LEU A 1 384 ? -3.351 9.259 -6.024 1.00 51.59 384 LEU A N 1
ATOM 3005 C CA . LEU A 1 384 ? -2.941 7.910 -6.413 1.00 51.59 384 LEU A CA 1
ATOM 3006 C C . LEU A 1 384 ? -2.725 6.994 -5.206 1.00 51.59 384 LEU A C 1
ATOM 3008 O O . LEU A 1 384 ? -2.749 5.779 -5.388 1.00 51.59 384 LEU A O 1
ATOM 3012 N N . LYS A 1 385 ? -2.592 7.534 -3.986 1.00 57.47 385 LYS A N 1
ATOM 3013 C CA . LYS A 1 385 ? -2.350 6.734 -2.780 1.00 57.47 385 LYS A CA 1
ATOM 3014 C C . LYS A 1 385 ? -3.636 6.030 -2.306 1.00 57.47 385 LYS A C 1
ATOM 3016 O O . LYS A 1 385 ? -4.597 6.705 -1.918 1.00 57.47 385 LYS A O 1
ATOM 3021 N N . PRO A 1 386 ? -3.684 4.684 -2.297 1.00 50.09 386 PRO A N 1
ATOM 3022 C CA . PRO A 1 386 ? -4.767 3.936 -1.665 1.00 50.09 386 PRO A CA 1
ATOM 3023 C C . PRO A 1 386 ? -4.801 4.216 -0.147 1.00 50.09 386 PRO A C 1
ATOM 3025 O O . PRO A 1 386 ? -3.805 4.623 0.446 1.00 50.09 386 PRO A O 1
ATOM 3028 N N . GLY A 1 387 ? -5.978 4.106 0.477 1.00 52.28 387 GLY A N 1
ATOM 3029 C CA . GLY A 1 387 ? -6.114 4.286 1.932 1.00 52.28 387 GLY A CA 1
ATOM 3030 C C . GLY A 1 387 ? -6.348 5.712 2.443 1.00 52.28 387 GLY A C 1
ATOM 3031 O O . GLY A 1 387 ? -6.823 5.857 3.571 1.00 52.28 387 GLY A O 1
ATOM 3032 N N . SER A 1 388 ? -6.161 6.750 1.619 1.00 63.91 388 SER A N 1
ATOM 3033 C CA . SER A 1 388 ? -6.500 8.133 1.992 1.00 63.91 388 SER A CA 1
ATOM 3034 C C . SER A 1 388 ? -7.990 8.284 2.327 1.00 63.91 388 SER A C 1
ATOM 3036 O O . SER A 1 388 ? -8.872 7.613 1.763 1.00 63.91 388 SER A O 1
ATOM 3038 N N . MET A 1 389 ? -8.268 9.120 3.325 1.00 76.94 389 MET A N 1
ATOM 3039 C CA . MET A 1 389 ? -9.623 9.455 3.740 1.00 76.94 389 MET A CA 1
ATOM 3040 C C . MET A 1 389 ? -10.169 10.607 2.901 1.00 76.94 389 MET A C 1
ATOM 3042 O O . MET A 1 389 ? -9.479 11.585 2.641 1.00 76.94 389 MET A O 1
ATOM 3046 N N . THR A 1 390 ? -11.435 10.505 2.509 1.00 81.50 390 THR A N 1
ATOM 3047 C CA . THR A 1 390 ? -12.160 11.621 1.885 1.00 81.50 390 THR A CA 1
ATOM 3048 C C . THR A 1 390 ? -12.452 12.719 2.910 1.00 81.50 390 THR A C 1
ATOM 3050 O O . THR A 1 390 ? -12.563 12.439 4.106 1.00 81.50 390 THR A O 1
ATOM 3053 N N . THR A 1 391 ? -12.683 13.951 2.451 1.00 81.31 391 THR A N 1
ATOM 3054 C CA . THR A 1 391 ? -13.106 15.070 3.314 1.00 81.31 391 THR A CA 1
ATOM 3055 C C . THR A 1 391 ? -14.333 14.710 4.152 1.00 81.31 391 THR A C 1
ATOM 3057 O O . THR A 1 391 ? -14.361 14.970 5.350 1.00 81.31 391 THR A O 1
ATOM 3060 N N . ALA A 1 392 ? -15.309 14.015 3.559 1.00 84.06 392 ALA A N 1
ATOM 3061 C CA . ALA A 1 392 ? -16.503 13.549 4.263 1.00 84.06 392 ALA A CA 1
ATOM 3062 C C . ALA A 1 392 ? -16.176 12.549 5.387 1.00 84.06 392 ALA A C 1
ATOM 3064 O O . ALA A 1 392 ? -16.726 12.638 6.486 1.00 84.06 392 ALA A O 1
ATOM 3065 N N . GLN A 1 393 ? -15.250 11.615 5.143 1.00 85.75 393 GLN A N 1
ATOM 3066 C CA . GLN A 1 393 ? -14.778 10.689 6.175 1.00 85.75 393 GLN A CA 1
ATOM 3067 C C . GLN A 1 393 ? -14.036 11.436 7.291 1.00 85.75 393 GLN A C 1
ATOM 3069 O O . GLN A 1 393 ? -14.225 11.111 8.462 1.00 85.75 393 GLN A O 1
ATOM 3074 N N . LEU A 1 394 ? -13.231 12.452 6.959 1.00 86.69 394 LEU A N 1
ATOM 3075 C CA . LEU A 1 394 ? -12.519 13.263 7.951 1.00 86.69 394 LEU A CA 1
ATOM 3076 C C . LEU A 1 394 ? -13.490 14.053 8.834 1.00 86.69 394 LEU A C 1
ATOM 3078 O O . LEU A 1 394 ? -13.366 14.035 10.058 1.00 86.69 394 LEU A O 1
ATOM 3082 N N . SER A 1 395 ? -14.526 14.649 8.241 1.00 89.81 395 SER A N 1
ATOM 3083 C CA . SER A 1 395 ? -15.599 15.299 8.999 1.00 89.81 395 SER A CA 1
ATOM 3084 C C . SER A 1 395 ? -16.304 14.326 9.950 1.00 89.81 395 SER A C 1
ATOM 3086 O O . SER A 1 395 ? -16.678 14.702 11.063 1.00 89.81 395 SER A O 1
ATOM 3088 N N . LEU A 1 396 ? -16.458 13.059 9.555 1.00 91.56 396 LEU A N 1
ATOM 3089 C CA . LEU A 1 396 ? -17.051 12.033 10.410 1.00 91.56 396 LEU A CA 1
ATOM 3090 C C . LEU A 1 396 ? -16.136 11.640 11.584 1.00 91.56 396 LEU A C 1
ATOM 3092 O O . LEU A 1 396 ? -16.636 11.447 12.697 1.00 91.56 396 LEU A O 1
ATOM 3096 N N . VAL A 1 397 ? -14.817 11.565 11.374 1.00 92.50 397 VAL A N 1
ATOM 3097 C CA . VAL A 1 397 ? -13.829 11.396 12.459 1.00 92.50 397 VAL A CA 1
ATOM 3098 C C . VAL A 1 397 ? -13.955 12.542 13.460 1.00 92.50 397 VAL A C 1
ATOM 3100 O O . VAL A 1 397 ? -14.184 12.304 14.645 1.00 92.50 397 VAL A O 1
ATOM 3103 N N . GLN A 1 398 ? -13.919 13.784 12.978 1.00 93.25 398 GLN A N 1
ATOM 3104 C CA . GLN A 1 398 ? -14.025 14.988 13.808 1.00 93.25 398 GLN A CA 1
ATOM 3105 C C . GLN A 1 398 ? -15.340 15.051 14.588 1.00 93.25 398 GLN A C 1
ATOM 3107 O O . GLN A 1 398 ? -15.361 15.410 15.767 1.00 93.25 398 GLN A O 1
ATOM 3112 N N . LYS A 1 399 ? -16.451 14.650 13.961 1.00 95.75 399 LYS A N 1
ATOM 3113 C CA . LYS A 1 399 ? -17.745 14.534 14.637 1.00 95.75 399 LYS A CA 1
ATOM 3114 C C . LYS A 1 399 ? -17.690 13.516 15.778 1.00 95.75 399 LYS A C 1
ATOM 3116 O O . LYS A 1 399 ? -18.177 13.812 16.866 1.00 95.75 399 LYS A O 1
ATOM 3121 N N . ASN A 1 400 ? -17.090 12.345 15.560 1.00 95.44 400 ASN A N 1
ATOM 3122 C CA . ASN A 1 400 ? -16.971 11.321 16.602 1.00 95.44 400 ASN A CA 1
ATOM 3123 C C . ASN A 1 400 ? -16.052 11.758 17.754 1.00 95.44 400 ASN A C 1
ATOM 3125 O O . ASN A 1 400 ? -16.393 11.502 18.906 1.00 95.44 400 ASN A O 1
ATOM 3129 N N . ILE A 1 401 ? -14.969 12.491 17.472 1.00 95.44 401 ILE A N 1
ATOM 3130 C CA . ILE A 1 401 ? -14.120 13.109 18.506 1.00 95.44 401 ILE A CA 1
ATOM 3131 C C . ILE A 1 401 ? -14.945 14.069 19.373 1.00 95.44 401 ILE A C 1
ATOM 3133 O O . ILE A 1 401 ? -14.928 13.977 20.597 1.00 95.44 401 ILE A O 1
ATOM 3137 N N . LYS A 1 402 ? -15.737 14.959 18.763 1.00 95.88 402 LYS A N 1
ATOM 3138 C CA . LYS A 1 402 ? -16.590 15.896 19.519 1.00 95.88 402 LYS A CA 1
ATOM 3139 C C . LYS A 1 402 ? -17.625 15.185 20.389 1.00 95.88 402 LYS A C 1
ATOM 3141 O O . LYS A 1 402 ? -17.933 15.664 21.476 1.00 95.88 402 LYS A O 1
ATOM 3146 N N . VAL A 1 403 ? -18.185 14.074 19.910 1.00 95.25 403 VAL A N 1
ATOM 3147 C CA . VAL A 1 403 ? -19.149 13.269 20.677 1.00 95.25 403 VAL A CA 1
ATOM 3148 C C . VAL A 1 403 ? -18.468 12.604 21.868 1.00 95.25 403 VAL A C 1
ATOM 3150 O O . VAL A 1 403 ? -18.984 12.693 22.976 1.00 95.25 403 VAL A O 1
ATOM 3153 N N . ILE A 1 404 ? -17.308 11.980 21.658 1.00 95.12 404 ILE A N 1
ATOM 3154 C CA . ILE A 1 404 ? -16.649 11.192 22.701 1.00 95.12 404 ILE A CA 1
ATOM 3155 C C . ILE A 1 404 ? -16.044 12.062 23.806 1.00 95.12 404 ILE A C 1
ATOM 3157 O O . ILE A 1 404 ? -16.119 11.684 24.967 1.00 95.12 404 ILE A O 1
ATOM 3161 N N . ILE A 1 405 ? -15.551 13.265 23.478 1.00 95.12 405 ILE A N 1
ATOM 3162 C CA . ILE A 1 405 ? -15.069 14.239 24.474 1.00 95.12 405 ILE A CA 1
ATOM 3163 C C . ILE A 1 405 ? -16.152 14.540 25.519 1.00 95.12 405 ILE A C 1
ATOM 3165 O O . ILE A 1 405 ? -15.845 14.642 26.700 1.00 95.12 405 ILE A O 1
ATOM 3169 N N . LYS A 1 406 ? -17.426 14.635 25.109 1.00 95.94 406 LYS A N 1
ATOM 3170 C CA . LYS A 1 406 ? -18.549 14.895 26.030 1.00 95.94 406 LYS A CA 1
ATOM 3171 C C . LYS A 1 406 ? -18.850 13.726 26.973 1.00 95.94 406 LYS A C 1
ATOM 3173 O O . LYS A 1 406 ? -19.588 13.908 27.932 1.00 95.94 406 LYS A O 1
ATOM 3178 N N . MET A 1 407 ? -18.327 12.539 26.676 1.00 94.12 407 MET A N 1
ATOM 3179 C CA . MET A 1 407 ? -18.520 11.306 27.446 1.00 94.12 407 MET A CA 1
ATOM 3180 C C . MET A 1 407 ? -17.304 10.975 28.324 1.00 94.12 407 MET A C 1
ATOM 3182 O O . MET A 1 407 ? -17.299 9.944 28.990 1.00 94.12 407 MET A O 1
ATOM 3186 N N . MET A 1 408 ? -16.264 11.815 28.304 1.00 96.56 408 MET A N 1
ATOM 3187 C CA . MET A 1 408 ? -14.990 11.579 28.979 1.00 96.56 408 MET A CA 1
ATOM 3188 C C . MET A 1 408 ? -14.717 12.643 30.042 1.00 96.56 408 MET A C 1
ATOM 3190 O O . MET A 1 408 ? -15.081 13.807 29.888 1.00 96.56 408 MET A O 1
ATOM 3194 N N . THR A 1 409 ? -14.009 12.259 31.102 1.00 96.94 409 THR A N 1
ATOM 3195 C CA . THR A 1 409 ? -13.468 13.210 32.081 1.00 96.94 409 THR A CA 1
ATOM 3196 C C . THR A 1 409 ? -12.211 13.903 31.548 1.00 96.94 409 THR A C 1
ATOM 3198 O O . THR A 1 409 ? -11.526 13.397 30.654 1.00 96.94 409 THR A O 1
ATOM 3201 N N . THR A 1 410 ? -11.842 15.043 32.138 1.00 94.56 410 THR A N 1
ATOM 3202 C CA . THR A 1 410 ? -10.593 15.755 31.806 1.00 94.56 410 THR A CA 1
ATOM 3203 C C . THR A 1 410 ? -9.355 14.866 31.971 1.00 94.56 410 THR A C 1
ATOM 3205 O O . THR A 1 410 ? -8.435 14.916 31.151 1.00 94.56 410 THR A O 1
ATOM 3208 N N . GLU A 1 411 ? -9.341 14.004 32.991 1.00 96.06 411 GLU A N 1
ATOM 3209 C CA . GLU A 1 411 ? -8.259 13.043 33.227 1.00 96.06 411 GLU A CA 1
ATOM 3210 C C . GLU A 1 411 ? -8.174 12.006 32.097 1.00 96.06 411 GLU A C 1
ATOM 3212 O O . GLU A 1 411 ? -7.097 11.759 31.550 1.00 96.06 411 GLU A O 1
ATOM 3217 N N . GLN A 1 412 ? -9.317 11.452 31.680 1.00 95.69 412 GLN A N 1
ATOM 3218 C CA . GLN A 1 412 ? -9.389 10.505 30.566 1.00 95.69 412 GLN A CA 1
ATOM 3219 C C . GLN A 1 412 ? -8.917 11.130 29.248 1.00 95.69 412 GLN A C 1
ATOM 3221 O O . GLN A 1 412 ? -8.186 10.482 28.498 1.00 95.69 412 GLN A O 1
ATOM 3226 N N . ILE A 1 413 ? -9.288 12.386 28.976 1.00 94.44 413 ILE A N 1
ATOM 3227 C CA . ILE A 1 413 ? -8.829 13.127 27.791 1.00 94.44 413 ILE A CA 1
ATOM 3228 C C . ILE A 1 413 ? -7.310 13.325 27.849 1.00 94.44 413 ILE A C 1
ATOM 3230 O O . ILE A 1 413 ? -6.612 13.012 26.886 1.00 94.44 413 ILE A O 1
ATOM 3234 N N . THR A 1 414 ? -6.782 13.770 28.993 1.00 94.94 414 THR A N 1
ATOM 3235 C CA . THR A 1 414 ? -5.336 13.981 29.193 1.00 94.94 414 THR A CA 1
ATOM 3236 C C . THR A 1 414 ? -4.548 12.688 28.978 1.00 94.94 414 THR A C 1
ATOM 3238 O O . THR A 1 414 ? -3.529 12.677 28.281 1.00 94.94 414 THR A O 1
ATOM 3241 N N . LYS A 1 415 ? -5.053 11.568 29.507 1.00 95.62 415 LYS A N 1
ATOM 3242 C CA . LYS A 1 415 ? -4.476 10.239 29.285 1.00 95.62 415 LYS A CA 1
ATOM 3243 C C . LYS A 1 415 ? -4.482 9.864 27.803 1.00 95.62 415 LYS A C 1
ATOM 3245 O O . LYS A 1 415 ? -3.465 9.401 27.290 1.00 95.62 415 LYS A O 1
ATOM 3250 N N . ALA A 1 416 ? -5.597 10.080 27.108 1.00 94.25 416 ALA A N 1
ATOM 3251 C CA . ALA A 1 416 ? -5.718 9.755 25.692 1.00 94.25 416 ALA A CA 1
ATOM 3252 C C . ALA A 1 416 ? -4.762 10.592 24.819 1.00 94.25 416 ALA A C 1
ATOM 3254 O O . ALA A 1 416 ? -4.097 10.044 23.945 1.00 94.25 416 ALA A O 1
ATOM 3255 N N . GLU A 1 417 ? -4.623 11.893 25.092 1.00 94.12 417 GLU A N 1
ATOM 3256 C CA . GLU A 1 417 ? -3.661 12.780 24.415 1.00 94.12 417 GLU A CA 1
ATOM 3257 C C . GLU A 1 417 ? -2.207 12.334 24.614 1.00 94.12 417 GLU A C 1
ATOM 3259 O O . GLU A 1 417 ? -1.406 12.359 23.678 1.00 94.12 417 GLU A O 1
ATOM 3264 N N . SER A 1 418 ? -1.858 11.883 25.822 1.00 94.50 418 SER A N 1
ATOM 3265 C CA . SER A 1 418 ? -0.533 11.318 26.099 1.00 94.50 418 SER A CA 1
ATOM 3266 C C . SER A 1 418 ? -0.263 10.068 25.253 1.00 94.50 418 SER A C 1
ATOM 3268 O O . SER A 1 418 ? 0.806 9.936 24.648 1.00 94.50 418 SER A O 1
ATOM 3270 N N . LEU A 1 419 ? -1.258 9.183 25.122 1.00 93.75 419 LEU A N 1
ATOM 3271 C CA . LEU A 1 419 ? -1.155 8.002 24.261 1.00 93.75 419 LEU A CA 1
ATOM 3272 C C . LEU A 1 419 ? -0.966 8.381 22.786 1.00 93.75 419 LEU A C 1
ATOM 3274 O O . LEU A 1 419 ? -0.102 7.819 22.123 1.00 93.75 419 LEU A O 1
ATOM 3278 N N . VAL A 1 420 ? -1.700 9.376 22.275 1.00 92.38 420 VAL A N 1
ATOM 3279 C CA . VAL A 1 420 ? -1.538 9.864 20.890 1.00 92.38 420 VAL A CA 1
ATOM 3280 C C . VAL A 1 420 ? -0.120 10.386 20.633 1.00 92.38 420 VAL A C 1
ATOM 3282 O O . VAL A 1 420 ? 0.439 10.137 19.566 1.00 92.38 420 VAL A O 1
ATOM 3285 N N . LYS A 1 421 ? 0.479 11.100 21.595 1.00 90.25 421 LYS A N 1
ATOM 3286 C CA . LYS A 1 421 ? 1.845 11.646 21.475 1.00 90.25 421 LYS A CA 1
ATOM 3287 C C . LYS A 1 421 ? 2.925 10.568 21.491 1.00 90.25 421 LYS A C 1
ATO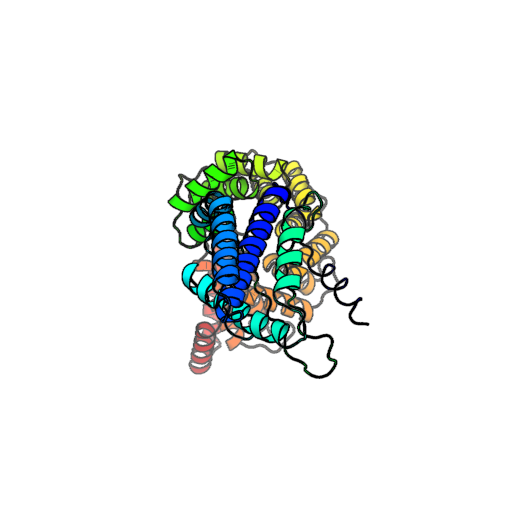M 3289 O O . LYS A 1 421 ? 3.949 10.723 20.831 1.00 90.25 421 LYS A O 1
ATOM 3294 N N . THR A 1 422 ? 2.711 9.512 22.269 1.00 90.25 422 THR A N 1
ATOM 3295 C CA . THR A 1 422 ? 3.682 8.426 22.471 1.00 90.25 422 THR A CA 1
ATOM 3296 C C . THR A 1 422 ? 3.554 7.307 21.443 1.00 90.25 422 THR A C 1
ATOM 3298 O O . THR A 1 422 ? 4.485 6.515 21.294 1.00 90.25 422 THR A O 1
ATOM 3301 N N . TYR A 1 423 ? 2.439 7.251 20.711 1.00 85.88 423 TYR A N 1
ATOM 3302 C CA . TYR A 1 423 ? 2.203 6.246 19.685 1.00 85.88 423 TYR A CA 1
ATOM 3303 C C . TYR A 1 423 ? 3.202 6.387 18.529 1.00 85.88 423 TYR A C 1
ATOM 3305 O O . TYR A 1 423 ? 3.250 7.415 17.848 1.00 85.88 423 TYR A O 1
ATOM 3313 N N . LYS A 1 424 ? 3.994 5.335 18.305 1.00 77.50 424 LYS A N 1
ATOM 3314 C CA . LYS A 1 424 ? 4.923 5.211 17.176 1.00 77.50 424 LYS A CA 1
ATOM 3315 C C . LYS A 1 424 ? 4.345 4.225 16.162 1.00 77.50 424 LYS A C 1
ATOM 3317 O O . LYS A 1 424 ? 3.857 3.169 16.564 1.00 77.50 424 LYS A O 1
ATOM 3322 N N . TYR A 1 425 ? 4.377 4.623 14.892 1.00 64.06 425 TYR A N 1
ATOM 3323 C CA . TYR A 1 425 ? 3.966 3.805 13.749 1.00 64.06 425 TYR A CA 1
ATOM 3324 C C . TYR A 1 425 ? 5.046 2.802 13.358 1.00 64.06 425 TYR A C 1
ATOM 3326 O O . TYR A 1 425 ? 6.237 3.176 13.477 1.00 64.06 425 TYR A O 1
#

Radius of gyration: 29.61 Å; Cα contacts (8 Å, |Δi|>4): 530; chains: 1; bounding box: 87×52×55 Å